Protein AF-A0A0G4KEW7-F1 (afdb_monomer_lite)

Organism: Verticillium longisporum (NCBI:txid100787)

Structure (mmCIF, N/CA/C/O backbone):
data_AF-A0A0G4KEW7-F1
#
_entry.id   AF-A0A0G4KEW7-F1
#
loop_
_atom_site.group_PDB
_atom_site.id
_atom_site.type_symbol
_atom_site.label_atom_id
_atom_site.label_alt_id
_atom_site.label_comp_id
_atom_site.label_asym_id
_atom_site.label_entity_id
_atom_site.label_seq_id
_atom_site.pdbx_PDB_ins_code
_atom_site.Cartn_x
_atom_site.Cartn_y
_atom_site.Cartn_z
_atom_site.occupancy
_atom_site.B_iso_or_equiv
_atom_site.auth_seq_id
_atom_site.auth_comp_id
_atom_site.auth_asym_id
_atom_site.auth_atom_id
_atom_site.pdbx_PDB_model_num
ATOM 1 N N . MET A 1 1 ? -59.432 37.041 51.583 1.00 43.03 1 MET A N 1
ATOM 2 C CA . MET A 1 1 ? -58.237 37.597 50.913 1.00 43.03 1 MET A CA 1
ATOM 3 C C . MET A 1 1 ? -57.028 37.229 51.757 1.00 43.03 1 MET A C 1
ATOM 5 O O . MET A 1 1 ? -56.941 37.692 52.884 1.00 43.03 1 MET A O 1
ATOM 9 N N . ALA A 1 2 ? -56.181 36.309 51.291 1.00 43.84 2 ALA A N 1
ATOM 10 C CA . ALA A 1 2 ? -55.017 35.850 52.049 1.00 43.84 2 ALA A CA 1
ATOM 11 C C . ALA A 1 2 ? -53.832 36.799 51.812 1.00 43.84 2 ALA A C 1
ATOM 13 O O . ALA A 1 2 ? -53.437 37.032 50.670 1.00 43.84 2 ALA A O 1
ATOM 14 N N . ASN A 1 3 ? -53.304 37.361 52.898 1.00 52.72 3 ASN A N 1
ATOM 15 C CA . ASN A 1 3 ? -52.218 38.335 52.914 1.00 52.72 3 ASN A CA 1
ATOM 16 C C . ASN A 1 3 ? -50.890 37.631 52.565 1.00 52.72 3 ASN A C 1
ATOM 18 O O . ASN A 1 3 ? -50.359 36.877 53.380 1.00 52.72 3 ASN A O 1
ATOM 22 N N . ARG A 1 4 ? -50.365 37.824 51.347 1.00 54.19 4 ARG A N 1
ATOM 23 C CA . ARG A 1 4 ? -49.033 37.325 50.961 1.00 54.19 4 ARG A CA 1
ATOM 24 C C . ARG A 1 4 ? -47.969 38.224 51.593 1.00 54.19 4 ARG A C 1
ATOM 26 O O . ARG A 1 4 ? -47.906 39.408 51.275 1.00 54.19 4 ARG A O 1
ATOM 33 N N . GLN A 1 5 ? -47.147 37.667 52.483 1.00 62.16 5 GLN A N 1
ATOM 34 C CA . GLN A 1 5 ? -45.980 38.369 53.021 1.00 62.16 5 GLN A CA 1
ATOM 35 C C . GLN A 1 5 ? -45.007 38.733 51.881 1.00 62.16 5 GLN A C 1
ATOM 37 O O . GLN A 1 5 ? -44.785 37.903 50.996 1.00 62.16 5 GLN A O 1
ATOM 42 N N . PRO A 1 6 ? -44.431 39.948 51.877 1.00 66.88 6 PRO A N 1
ATOM 43 C CA . PRO A 1 6 ? -43.502 40.368 50.837 1.00 66.88 6 PRO A CA 1
ATOM 44 C C . PRO A 1 6 ? -42.191 39.579 50.949 1.00 66.88 6 PRO A C 1
ATOM 46 O O . PRO A 1 6 ? -41.535 39.579 51.992 1.00 66.88 6 PRO A O 1
ATOM 49 N N . TYR A 1 7 ? -41.812 38.893 49.871 1.00 69.62 7 TYR A N 1
ATOM 50 C CA . TYR A 1 7 ? -40.534 38.191 49.774 1.00 69.62 7 TYR A CA 1
ATOM 51 C C . TYR A 1 7 ? -39.378 39.195 49.884 1.00 69.62 7 TYR A C 1
ATOM 53 O O . TYR A 1 7 ? -39.378 40.222 49.206 1.00 69.62 7 TYR A O 1
ATOM 61 N N . LYS A 1 8 ? -38.383 38.910 50.734 1.00 72.75 8 LYS A N 1
ATOM 62 C CA . LYS A 1 8 ? -37.151 39.708 50.801 1.00 72.75 8 LYS A CA 1
ATOM 63 C C . LYS A 1 8 ? -36.379 39.538 49.489 1.00 72.75 8 LYS A C 1
ATOM 65 O O . LYS A 1 8 ? -36.114 38.414 49.081 1.00 72.75 8 LYS A O 1
ATOM 70 N N . THR A 1 9 ? -36.027 40.644 48.839 1.00 72.50 9 THR A N 1
ATOM 71 C CA . THR A 1 9 ? -35.317 40.671 47.544 1.00 72.50 9 THR A CA 1
ATOM 72 C C . THR A 1 9 ? -33.805 40.852 47.683 1.00 72.50 9 THR A C 1
ATOM 74 O O . THR A 1 9 ? -33.097 40.874 46.681 1.00 72.50 9 THR A O 1
ATOM 77 N N . THR A 1 10 ? -33.304 40.989 48.912 1.00 71.12 10 THR A N 1
ATOM 78 C CA . THR A 1 10 ? -31.895 41.273 49.199 1.00 71.12 10 THR A CA 1
ATOM 79 C C . THR A 1 10 ? -31.423 40.356 50.322 1.00 71.12 10 THR A C 1
ATOM 81 O O . THR A 1 10 ? -32.009 40.351 51.407 1.00 71.12 10 THR A O 1
ATOM 84 N N . PHE A 1 11 ? -30.381 39.568 50.055 1.00 78.69 11 PHE A N 1
ATOM 85 C CA . PHE A 1 11 ? -29.816 38.580 50.974 1.00 78.69 11 PHE A CA 1
ATOM 86 C C . PHE A 1 11 ? -28.332 38.885 51.201 1.00 78.69 11 PHE A C 1
ATOM 88 O O . PHE A 1 11 ? -27.611 39.150 50.242 1.00 78.69 11 PHE A O 1
ATOM 95 N N . ASN A 1 12 ? -27.877 38.831 52.455 1.00 80.06 12 ASN A N 1
ATOM 96 C CA . ASN A 1 12 ? -26.448 38.835 52.775 1.00 80.06 12 ASN A CA 1
ATOM 97 C C . ASN A 1 12 ? -25.913 37.403 52.698 1.00 80.06 12 ASN A C 1
ATOM 99 O O . ASN A 1 12 ? -26.616 36.460 53.065 1.00 80.06 12 ASN A O 1
ATOM 103 N N . ALA A 1 13 ? -24.677 37.242 52.226 1.00 75.31 13 ALA A N 1
ATOM 104 C CA . ALA A 1 13 ? -24.025 35.941 52.184 1.00 75.31 13 ALA A CA 1
ATOM 105 C C . ALA A 1 13 ? -23.773 35.436 53.615 1.00 75.31 13 ALA A C 1
ATOM 107 O O . ALA A 1 13 ? -22.980 36.023 54.345 1.00 75.31 13 ALA A O 1
ATOM 108 N N . ASP A 1 14 ? -24.454 34.356 53.998 1.00 78.31 14 ASP A N 1
ATOM 109 C CA . ASP A 1 14 ? -24.285 33.688 55.297 1.00 78.31 14 ASP A CA 1
ATOM 110 C C . ASP A 1 14 ? -22.970 32.891 55.355 1.00 78.31 14 ASP A C 1
ATOM 112 O O . ASP A 1 14 ? -22.277 32.852 56.370 1.00 78.31 14 ASP A O 1
ATOM 116 N N . LYS A 1 15 ? -22.571 32.305 54.219 1.00 75.00 15 LYS A N 1
ATOM 117 C CA . LYS A 1 15 ? -21.355 31.501 54.090 1.00 75.00 15 LYS A CA 1
ATOM 118 C C . LYS A 1 15 ? -20.726 31.684 52.713 1.00 75.00 15 LYS A C 1
ATOM 120 O O . LYS A 1 15 ? -21.410 31.586 51.697 1.00 75.00 15 LYS A O 1
ATOM 125 N N . VAL A 1 16 ? -19.412 31.906 52.680 1.00 78.44 16 VAL A N 1
ATOM 126 C CA . VAL A 1 16 ? -18.617 31.965 51.445 1.00 78.44 16 VAL A CA 1
ATOM 127 C C . VAL A 1 16 ? -17.694 30.754 51.407 1.00 78.44 16 VAL A C 1
ATOM 129 O O . VAL A 1 16 ? -16.854 30.576 52.288 1.00 78.44 16 VAL A O 1
ATOM 132 N N . ILE A 1 17 ? -17.864 29.910 50.393 1.00 80.44 17 ILE A N 1
ATOM 133 C CA . ILE A 1 17 ? -17.005 28.748 50.149 1.00 80.44 17 ILE A CA 1
ATOM 134 C C . ILE A 1 17 ? -15.846 29.209 49.257 1.00 80.44 17 ILE A C 1
ATOM 136 O O . ILE A 1 17 ? -16.061 29.909 48.267 1.00 80.44 17 ILE A O 1
ATOM 140 N N . ARG A 1 18 ? -14.610 28.864 49.631 1.00 80.12 18 ARG A N 1
ATOM 141 C CA . ARG A 1 18 ? -13.410 29.191 48.840 1.00 80.12 18 ARG A CA 1
ATOM 142 C C . ARG A 1 18 ? -13.382 28.376 47.535 1.00 80.12 18 ARG A C 1
ATOM 144 O O . ARG A 1 18 ? -14.051 27.350 47.465 1.00 80.12 18 ARG A O 1
ATOM 151 N N . PRO A 1 19 ? -12.616 28.785 46.508 1.00 82.06 19 PRO A N 1
ATOM 152 C CA . PRO A 1 19 ? -12.431 27.968 45.314 1.00 82.06 19 PRO A CA 1
ATOM 153 C C . PRO A 1 19 ? -11.872 26.593 45.689 1.00 82.06 19 PRO A C 1
ATOM 155 O O . PRO A 1 19 ? -10.816 26.502 46.307 1.00 82.06 19 PRO A O 1
ATOM 158 N N . ILE A 1 20 ? -12.597 25.539 45.324 1.00 84.50 20 ILE A N 1
ATOM 159 C CA . ILE A 1 20 ? -12.201 24.150 45.596 1.00 84.50 20 ILE A CA 1
ATOM 160 C C . ILE A 1 20 ? -11.768 23.409 44.331 1.00 84.50 20 ILE A C 1
ATOM 162 O O . ILE A 1 20 ? -11.257 22.307 44.434 1.00 84.50 20 ILE A O 1
ATOM 166 N N . PHE A 1 21 ? -11.964 23.976 43.139 1.00 86.12 21 PHE A N 1
ATOM 167 C CA . PHE A 1 21 ? -11.650 23.311 41.876 1.00 86.12 21 PHE A CA 1
ATOM 168 C C . PHE A 1 21 ? -11.410 24.334 40.765 1.00 86.12 21 PHE A C 1
ATOM 170 O O . PHE A 1 21 ? -12.218 25.242 40.572 1.00 86.12 21 PHE A O 1
ATOM 177 N N . THR A 1 22 ? -10.321 24.172 40.016 1.00 83.31 22 THR A N 1
ATOM 178 C CA . THR A 1 22 ? -9.995 25.007 38.840 1.00 83.31 22 THR A CA 1
ATOM 179 C C . THR A 1 22 ? -9.943 24.210 37.536 1.00 83.31 22 THR A C 1
ATOM 181 O O . THR A 1 22 ? -9.613 24.774 36.497 1.00 83.31 22 THR A O 1
ATOM 184 N N . GLY A 1 23 ? -10.253 22.909 37.575 1.00 78.62 23 GLY A N 1
ATOM 185 C CA . GLY A 1 23 ? -10.069 21.977 36.459 1.00 78.62 23 GLY A CA 1
ATOM 186 C C . GLY A 1 23 ? -9.046 20.887 36.785 1.00 78.62 23 GLY A C 1
ATOM 187 O O . GLY A 1 23 ? -8.098 21.126 37.528 1.00 78.62 23 GLY A O 1
ATOM 188 N N . GLY A 1 24 ? -9.236 19.687 36.229 1.00 84.00 24 GLY A N 1
ATOM 189 C CA . GLY A 1 24 ? -8.340 18.542 36.425 1.00 84.00 24 GLY A CA 1
ATOM 190 C C . GLY A 1 24 ? -9.011 17.347 37.102 1.00 84.00 24 GLY A C 1
ATOM 191 O O . GLY A 1 24 ? -10.227 17.180 37.035 1.00 84.00 24 GLY A O 1
ATOM 192 N N . SER A 1 25 ? -8.193 16.497 37.721 1.00 85.31 25 SER A N 1
ATOM 193 C CA . SER A 1 25 ? -8.629 15.250 38.357 1.00 85.31 25 SER A CA 1
ATOM 194 C C . SER A 1 25 ? -9.338 15.512 39.688 1.00 85.31 25 SER A C 1
ATOM 196 O O . SER A 1 25 ? -8.954 16.404 40.448 1.00 85.31 25 SER A O 1
ATOM 198 N N . VAL A 1 26 ? -10.357 14.705 39.971 1.00 92.00 26 VAL A N 1
ATOM 199 C CA . VAL A 1 26 ? -11.166 14.754 41.193 1.00 92.00 26 VAL A CA 1
ATOM 200 C C . VAL A 1 26 ? -11.272 13.338 41.747 1.00 92.00 26 VAL A C 1
ATOM 202 O O . VAL A 1 26 ? -11.410 12.390 40.976 1.00 92.00 26 VAL A O 1
ATOM 205 N N . ALA A 1 27 ? -11.210 13.181 43.066 1.00 91.38 27 ALA A N 1
ATOM 206 C CA . ALA A 1 27 ? -11.395 11.891 43.722 1.00 91.38 27 ALA A CA 1
ATOM 207 C C . ALA A 1 27 ? -12.219 12.030 45.003 1.00 91.38 27 ALA A C 1
ATOM 209 O O . ALA A 1 27 ? -12.088 13.013 45.728 1.00 91.38 27 ALA A O 1
ATOM 210 N N . LEU A 1 28 ? -13.051 11.030 45.283 1.00 92.12 28 LEU A N 1
ATOM 211 C CA . LEU A 1 28 ? -13.929 10.970 46.449 1.00 92.12 28 LEU A CA 1
ATOM 212 C C . LEU A 1 28 ? -13.703 9.646 47.189 1.00 92.12 28 LEU A C 1
ATOM 214 O O . LEU A 1 28 ? -13.424 8.623 46.562 1.00 92.12 28 LEU A O 1
ATOM 218 N N . ASP A 1 29 ? -13.813 9.665 48.512 1.00 89.31 29 ASP A N 1
ATOM 219 C CA . ASP A 1 29 ? -13.786 8.467 49.349 1.00 89.31 29 ASP A CA 1
ATOM 220 C C . ASP A 1 29 ? -15.125 7.709 49.326 1.00 89.31 29 ASP A C 1
ATOM 222 O O . ASP A 1 29 ? -16.185 8.272 49.055 1.00 89.31 29 ASP A O 1
ATOM 226 N N . ASN A 1 30 ? -15.117 6.422 49.692 1.00 86.50 30 ASN A N 1
ATOM 227 C CA . ASN A 1 30 ? -16.365 5.648 49.782 1.00 86.50 30 ASN A CA 1
ATOM 228 C C . ASN A 1 30 ? -17.304 6.157 50.888 1.00 86.50 30 ASN A C 1
ATOM 230 O O . ASN A 1 30 ? -18.506 5.905 50.834 1.00 86.50 30 ASN A O 1
ATOM 234 N N . GLY A 1 31 ? -16.757 6.832 51.902 1.00 82.25 31 GLY A N 1
ATOM 235 C CA . GLY A 1 31 ? -17.523 7.452 52.981 1.00 82.25 31 GLY A CA 1
ATOM 236 C C . GLY A 1 31 ? -18.151 8.796 52.607 1.00 82.25 31 GLY A C 1
ATOM 237 O O . GLY A 1 31 ? -18.894 9.338 53.421 1.00 82.25 31 GLY A O 1
ATOM 238 N N . ALA A 1 32 ? -17.862 9.325 51.410 1.00 84.00 32 ALA A N 1
ATOM 239 C CA . ALA A 1 32 ? -18.264 10.652 50.946 1.00 84.00 32 ALA A CA 1
ATOM 240 C C . ALA A 1 32 ? -17.952 11.783 51.949 1.00 84.00 32 ALA A C 1
ATOM 242 O O . ALA A 1 32 ? -18.703 12.751 52.057 1.00 84.00 32 ALA A O 1
ATOM 243 N N . ARG A 1 33 ? -16.852 11.661 52.698 1.00 85.50 33 ARG A N 1
ATOM 244 C CA . ARG A 1 33 ? -16.389 12.631 53.698 1.00 85.50 33 ARG A CA 1
ATOM 245 C C . ARG A 1 33 ? -15.221 13.475 53.196 1.00 85.50 33 ARG A C 1
ATOM 247 O O . ARG A 1 33 ? -15.013 14.577 53.695 1.00 85.50 33 ARG A O 1
ATOM 254 N N . VAL A 1 34 ? -14.453 12.981 52.226 1.00 90.31 34 VAL A N 1
ATOM 255 C CA . VAL A 1 34 ? -13.234 13.632 51.735 1.00 90.31 34 VAL A CA 1
ATOM 256 C C . VAL A 1 34 ? -13.256 13.691 50.215 1.00 90.31 34 VAL A C 1
ATOM 258 O O . VAL A 1 34 ? -13.050 12.693 49.527 1.00 90.31 34 VAL A O 1
ATOM 261 N N . LEU A 1 35 ? -13.452 14.897 49.693 1.00 91.44 35 LEU A N 1
ATOM 262 C CA . LEU A 1 35 ? -13.294 15.223 48.284 1.00 91.44 35 LEU A CA 1
ATOM 263 C C . LEU A 1 35 ? -11.897 15.811 48.060 1.00 91.44 35 LEU A C 1
ATOM 265 O O . LEU A 1 35 ? -11.564 16.850 48.628 1.00 91.44 35 LEU A O 1
ATOM 269 N N . ALA A 1 36 ? -11.098 15.162 47.220 1.00 92.94 36 ALA A N 1
ATOM 270 C CA . ALA A 1 36 ? -9.798 15.644 46.779 1.00 92.94 36 ALA A CA 1
ATOM 271 C C . ALA A 1 36 ? -9.901 16.252 45.377 1.00 92.94 36 ALA A C 1
ATOM 273 O O . ALA A 1 36 ? -10.378 15.606 44.440 1.00 92.94 36 ALA A O 1
ATOM 274 N N . THR A 1 37 ? -9.428 17.482 45.220 1.00 92.75 37 THR A N 1
ATOM 275 C CA . THR A 1 37 ? -9.516 18.251 43.973 1.00 92.75 37 THR A CA 1
ATOM 276 C C . THR A 1 37 ? -8.205 18.962 43.664 1.00 92.75 37 THR A C 1
ATOM 278 O O . THR A 1 37 ? -7.454 19.339 44.563 1.00 92.75 37 THR A O 1
ATOM 281 N N . ALA A 1 38 ? -7.935 19.163 42.373 1.00 91.19 38 ALA A N 1
ATOM 282 C CA . ALA A 1 38 ? -6.828 19.995 41.917 1.00 91.19 38 ALA A CA 1
ATOM 283 C C . ALA A 1 38 ? -7.242 21.477 41.879 1.00 91.19 38 ALA A C 1
ATOM 285 O O . ALA A 1 38 ? -8.265 21.841 41.282 1.00 91.19 38 ALA A O 1
ATOM 286 N N . LEU A 1 39 ? -6.419 22.326 42.492 1.00 90.19 39 LEU A N 1
ATOM 287 C CA . LEU A 1 39 ? -6.511 23.781 42.456 1.00 90.19 39 LEU A CA 1
ATOM 288 C C . LEU A 1 39 ? -5.192 24.345 41.904 1.00 90.19 39 LEU A C 1
ATOM 290 O O . LEU A 1 39 ? -4.290 24.727 42.644 1.00 90.19 39 LEU A O 1
ATOM 294 N N . GLY A 1 40 ? -5.071 24.357 40.577 1.00 87.06 40 GLY A N 1
ATOM 295 C CA . GLY A 1 40 ? -3.842 24.711 39.871 1.00 87.06 40 GLY A CA 1
ATOM 296 C C . GLY A 1 40 ? -2.733 23.687 40.118 1.00 87.06 40 GLY A C 1
ATOM 297 O O . GLY A 1 40 ? -2.762 22.584 39.572 1.00 87.06 40 GLY A O 1
ATOM 298 N N . GLU A 1 41 ? -1.749 24.077 40.921 1.00 90.12 41 GLU A N 1
ATOM 299 C CA . GLU A 1 41 ? -0.599 23.247 41.306 1.00 90.12 41 GLU A CA 1
ATOM 300 C C . GLU A 1 41 ? -0.825 22.539 42.651 1.00 90.12 41 GLU A C 1
ATOM 302 O O . GLU A 1 41 ? -0.162 21.546 42.946 1.00 90.12 41 GLU A O 1
ATOM 307 N N . ASP A 1 42 ? -1.801 23.002 43.436 1.00 91.31 42 ASP A N 1
ATOM 308 C CA . ASP A 1 42 ? -2.092 22.488 44.770 1.00 91.31 42 ASP A CA 1
ATOM 309 C C . ASP A 1 42 ? -3.219 21.453 44.746 1.00 91.31 42 ASP A C 1
ATOM 311 O O . ASP A 1 42 ? -4.121 21.488 43.901 1.00 91.31 42 ASP A O 1
ATOM 315 N N . ALA A 1 43 ? -3.209 20.546 45.723 1.00 92.12 43 ALA A N 1
ATOM 316 C CA . ALA A 1 43 ? -4.329 19.647 45.983 1.00 92.12 43 ALA A CA 1
ATOM 317 C C . ALA A 1 43 ? -5.086 20.092 47.237 1.00 92.12 43 ALA A C 1
ATOM 319 O O . ALA A 1 43 ? -4.499 20.265 48.307 1.00 92.12 43 ALA A O 1
ATOM 320 N N . VAL A 1 44 ? -6.403 20.238 47.114 1.00 93.06 44 VAL A N 1
ATOM 321 C CA . VAL A 1 44 ? -7.290 20.655 48.203 1.00 93.06 44 VAL A CA 1
ATOM 322 C C . VAL A 1 44 ? -8.171 19.482 48.619 1.00 93.06 44 VAL A C 1
ATOM 324 O O . VAL A 1 44 ? -8.736 18.785 47.779 1.00 93.06 44 VAL A O 1
ATOM 327 N N . LEU A 1 45 ? -8.290 19.266 49.929 1.00 92.31 45 LEU A N 1
ATOM 328 C CA . LEU A 1 45 ? -9.222 18.318 50.532 1.00 92.31 45 LEU A CA 1
ATOM 329 C C . LEU A 1 45 ? -10.390 19.093 51.140 1.00 92.31 45 LEU A C 1
ATOM 331 O O . LEU A 1 45 ? -10.191 19.957 51.995 1.00 92.31 45 LEU A O 1
ATOM 335 N N . THR A 1 46 ? -11.608 18.778 50.717 1.00 91.44 46 THR A N 1
ATOM 336 C CA . THR A 1 46 ? -12.840 19.443 51.159 1.00 91.44 46 THR A CA 1
ATOM 337 C C . THR A 1 46 ? -13.854 18.403 51.612 1.00 91.44 46 THR A C 1
ATOM 339 O O . THR A 1 46 ? -13.963 17.340 51.010 1.00 91.44 46 THR A O 1
ATOM 342 N N . ASP A 1 47 ? -14.624 18.710 52.647 1.00 89.00 47 ASP A N 1
ATOM 343 C CA . ASP A 1 47 ? -15.789 17.911 53.013 1.00 89.00 47 ASP A CA 1
ATOM 344 C C . ASP A 1 47 ? -16.971 18.290 52.100 1.00 89.00 47 ASP A C 1
ATOM 346 O O . ASP A 1 47 ? -17.406 19.450 52.103 1.00 89.00 47 ASP A O 1
ATOM 350 N N . PRO A 1 48 ? -17.495 17.353 51.287 1.00 85.19 48 PRO A N 1
ATOM 351 C CA . PRO A 1 48 ? -18.547 17.651 50.320 1.00 85.19 48 PRO A CA 1
ATOM 352 C C . PRO A 1 48 ? -19.899 17.966 50.977 1.00 85.19 48 PRO A C 1
ATOM 354 O O . PRO A 1 48 ? -20.729 18.624 50.356 1.00 85.19 48 PRO A O 1
ATOM 357 N N . SER A 1 49 ? -20.136 17.536 52.222 1.00 85.56 49 SER A N 1
ATOM 358 C CA . SER A 1 49 ? -21.422 17.729 52.904 1.00 85.56 49 SER A CA 1
ATOM 359 C C . SER A 1 49 ? -21.639 19.174 53.359 1.00 85.56 49 SER A C 1
ATOM 361 O O . SER A 1 49 ? -22.755 19.691 53.339 1.00 85.56 49 SER A O 1
ATOM 363 N N . ASN A 1 50 ? -20.558 19.845 53.757 1.00 83.06 50 ASN A N 1
ATOM 364 C CA . ASN A 1 50 ? -20.599 21.172 54.364 1.00 83.06 50 ASN A CA 1
ATOM 365 C C . ASN A 1 50 ? -19.719 22.198 53.624 1.00 83.06 50 ASN A C 1
ATOM 367 O O . ASN A 1 50 ? -19.774 23.387 53.955 1.00 83.06 50 ASN A O 1
ATOM 371 N N . GLY A 1 51 ? -18.918 21.777 52.640 1.00 80.38 51 GLY A N 1
ATOM 372 C CA . GLY A 1 51 ? -17.984 22.628 51.901 1.00 80.38 51 GLY A CA 1
ATOM 373 C C . GLY A 1 51 ? -16.834 23.167 52.759 1.00 80.38 51 GLY A C 1
ATOM 374 O O . GLY A 1 51 ? -16.268 24.215 52.440 1.00 80.38 51 GLY A O 1
ATOM 375 N N . ARG A 1 52 ? -16.530 22.527 53.894 1.00 85.06 52 ARG A N 1
ATOM 376 C CA . ARG A 1 52 ? -15.441 22.917 54.796 1.00 85.06 52 ARG A CA 1
ATOM 377 C C . ARG A 1 52 ? -14.115 22.434 54.221 1.00 85.06 52 ARG A C 1
ATOM 379 O O . ARG A 1 52 ? -13.975 21.290 53.801 1.00 85.06 52 ARG A O 1
ATOM 386 N N . HIS A 1 53 ? -13.129 23.317 54.246 1.00 86.88 53 HIS A N 1
ATOM 387 C CA . HIS A 1 53 ? -11.766 23.010 53.839 1.00 86.88 53 HIS A CA 1
ATOM 388 C C . HIS A 1 53 ? -11.065 22.166 54.916 1.00 86.88 53 HIS A C 1
ATOM 390 O O . HIS A 1 53 ? -10.915 22.629 56.049 1.00 86.88 53 HIS A O 1
ATOM 396 N N . LEU A 1 54 ? -10.652 20.946 54.566 1.00 89.06 54 LEU A N 1
ATOM 397 C CA . LEU A 1 54 ? -10.032 19.976 55.476 1.00 89.06 54 LEU A CA 1
ATOM 398 C C . LEU A 1 54 ? -8.506 20.104 55.494 1.00 89.06 54 LEU A C 1
ATOM 400 O O . LEU A 1 54 ? -7.914 20.111 56.571 1.00 89.06 54 LEU A O 1
ATOM 404 N N . ALA A 1 55 ? -7.878 20.210 54.318 1.00 89.06 55 ALA A N 1
ATOM 405 C CA . ALA A 1 55 ? -6.430 20.361 54.165 1.00 89.06 55 ALA A CA 1
ATOM 406 C C . ALA A 1 55 ? -6.062 20.930 52.786 1.00 89.06 55 ALA A C 1
ATOM 408 O O . ALA A 1 55 ? -6.802 20.743 51.823 1.00 89.06 55 ALA A O 1
ATOM 409 N N . GLN A 1 56 ? -4.890 21.557 52.687 1.00 90.88 56 GLN A N 1
ATOM 410 C CA . GLN A 1 56 ? -4.268 21.965 51.425 1.00 90.88 56 GLN A CA 1
ATOM 411 C C . GLN A 1 56 ? -2.859 21.382 51.370 1.00 90.88 56 GLN A C 1
ATOM 413 O O . GLN A 1 56 ? -2.134 21.405 52.366 1.00 90.88 56 GLN A O 1
ATOM 418 N N . ILE A 1 57 ? -2.496 20.827 50.221 1.00 92.38 57 ILE A N 1
ATOM 419 C CA . ILE A 1 57 ? -1.181 20.257 49.953 1.00 92.38 57 ILE A CA 1
ATOM 420 C C . ILE A 1 57 ? -0.555 21.086 48.844 1.00 92.38 57 ILE A C 1
ATOM 422 O O . ILE A 1 57 ? -1.047 21.072 47.715 1.00 92.38 57 ILE A O 1
ATOM 426 N N . GLU A 1 58 ? 0.527 21.780 49.184 1.00 89.56 58 GLU A N 1
ATOM 427 C CA . GLU A 1 58 ? 1.287 22.579 48.227 1.00 89.56 58 GLU A CA 1
ATOM 428 C C . GLU A 1 58 ? 1.986 21.682 47.193 1.00 89.56 58 GLU A C 1
ATOM 430 O O . GLU A 1 58 ? 2.611 20.661 47.530 1.00 89.56 58 GLU A O 1
ATOM 435 N N . GLY A 1 59 ? 1.838 22.062 45.923 1.00 82.25 59 GLY A N 1
ATOM 436 C CA . GLY A 1 59 ? 2.426 21.389 44.768 1.00 82.25 59 GLY A CA 1
ATOM 437 C C . GLY A 1 59 ? 3.952 21.472 44.698 1.00 82.25 59 GLY A C 1
ATOM 438 O O . GLY A 1 59 ? 4.628 22.028 45.558 1.00 82.25 59 GLY A O 1
ATOM 439 N N . ASP A 1 60 ? 4.539 20.886 43.652 1.00 84.38 60 ASP A N 1
ATOM 440 C CA . ASP A 1 60 ? 5.976 20.993 43.357 1.00 84.38 60 ASP A CA 1
ATOM 441 C C . ASP A 1 60 ? 6.331 22.102 42.350 1.00 84.38 60 ASP A C 1
ATOM 443 O O . ASP A 1 60 ? 7.423 22.070 41.784 1.00 84.38 60 ASP A O 1
ATOM 447 N N . GLY A 1 61 ? 5.443 23.083 42.151 1.00 84.12 61 GLY A N 1
ATOM 448 C CA . GLY A 1 61 ? 5.618 24.184 41.191 1.00 84.12 61 GLY A CA 1
ATOM 449 C C . GLY A 1 61 ? 5.221 23.837 39.750 1.00 84.12 61 GLY A C 1
ATOM 450 O O . GLY A 1 61 ? 5.479 24.607 38.831 1.00 84.12 61 GLY A O 1
ATOM 451 N N . GLU A 1 62 ? 4.652 22.651 39.537 1.00 89.25 62 GLU A N 1
ATOM 452 C CA . GLU A 1 62 ? 4.166 22.161 38.250 1.00 89.25 62 GLU A CA 1
ATOM 453 C C . GLU A 1 62 ? 2.716 21.694 38.396 1.00 89.25 62 GLU A C 1
ATOM 455 O O . GLU A 1 62 ? 2.277 21.270 39.468 1.00 89.25 62 GLU A O 1
ATOM 460 N N . GLN A 1 63 ? 1.956 21.743 37.301 1.00 89.38 63 GLN A N 1
ATOM 461 C CA . GLN A 1 63 ? 0.543 21.367 37.335 1.00 89.38 63 GLN A CA 1
ATOM 462 C C . GLN A 1 63 ? 0.354 19.886 37.688 1.00 89.38 63 GLN A C 1
ATOM 464 O O . GLN A 1 63 ? 1.055 19.002 37.177 1.00 89.38 63 GLN A O 1
ATOM 469 N N . ILE A 1 64 ? -0.665 19.606 38.502 1.00 92.44 64 ILE A N 1
ATOM 470 C CA . ILE A 1 64 ? -1.078 18.239 38.821 1.00 92.44 64 ILE A CA 1
ATOM 471 C C . ILE A 1 64 ? -1.653 17.599 37.555 1.00 92.44 64 ILE A C 1
ATOM 473 O O . ILE A 1 64 ? -2.652 18.061 37.004 1.00 92.44 64 ILE A O 1
ATOM 477 N N . SER A 1 65 ? -1.032 16.516 37.085 1.00 90.50 65 SER A N 1
ATOM 478 C CA . SER A 1 65 ? -1.509 15.787 35.910 1.00 90.50 65 SER A CA 1
ATOM 479 C C . SER A 1 65 ? -2.716 14.913 36.242 1.00 90.50 65 SER A C 1
ATOM 481 O O . SER A 1 65 ? -3.662 14.837 35.464 1.00 90.50 65 SER A O 1
ATOM 483 N N . THR A 1 66 ? -2.694 14.254 37.400 1.00 91.94 66 THR A N 1
ATOM 484 C CA . THR A 1 66 ? -3.793 13.436 37.921 1.00 91.94 66 THR A CA 1
ATOM 485 C C . THR A 1 66 ? -3.591 13.192 39.418 1.00 91.94 66 THR A C 1
ATOM 487 O O . THR A 1 66 ? -2.461 13.178 39.910 1.00 91.94 66 THR A O 1
ATOM 490 N N . LEU A 1 67 ? -4.684 13.006 40.152 1.00 94.12 67 LEU A N 1
ATOM 491 C CA . LEU A 1 67 ? -4.680 12.682 41.576 1.00 94.12 67 LEU A CA 1
ATOM 492 C C . LEU A 1 67 ? -5.770 11.656 41.868 1.00 94.12 67 LEU A C 1
ATOM 494 O O . LEU A 1 67 ? -6.811 11.657 41.212 1.00 94.12 67 LEU A O 1
ATOM 498 N N . THR A 1 68 ? -5.544 10.808 42.867 1.00 93.88 68 THR A N 1
ATOM 499 C CA . THR A 1 68 ? -6.542 9.848 43.344 1.00 93.88 68 THR A CA 1
ATOM 500 C C . THR A 1 68 ? -6.475 9.696 44.855 1.00 93.88 68 THR A C 1
ATOM 502 O O . THR A 1 68 ? -5.403 9.765 45.461 1.00 93.88 68 THR A O 1
ATOM 505 N N . LEU A 1 69 ? -7.631 9.440 45.456 1.00 93.69 69 LEU A N 1
ATOM 506 C CA . LEU A 1 69 ? -7.775 9.097 46.862 1.00 93.69 69 LEU A CA 1
ATOM 507 C C . LEU A 1 69 ? -7.967 7.581 46.995 1.00 93.69 69 LEU A C 1
ATOM 509 O O . LEU A 1 69 ? -8.543 6.937 46.118 1.00 93.69 69 LEU A O 1
ATOM 513 N N . THR A 1 70 ? -7.462 7.002 48.079 1.00 92.12 70 THR A N 1
ATOM 514 C CA . THR A 1 70 ? -7.790 5.615 48.442 1.00 92.12 70 THR A CA 1
ATOM 515 C C . THR A 1 70 ? -9.248 5.510 48.906 1.00 92.12 70 THR A C 1
ATOM 517 O O . THR A 1 70 ? -9.718 6.409 49.604 1.00 92.12 70 THR A O 1
ATOM 520 N N . PRO A 1 71 ? -9.975 4.421 48.588 1.00 88.81 71 PRO A N 1
ATOM 521 C CA . PRO A 1 71 ? -11.371 4.254 49.005 1.00 88.81 71 PRO A CA 1
ATOM 522 C C . PRO A 1 71 ? -11.624 4.409 50.514 1.00 88.81 71 PRO A C 1
ATOM 524 O O . PRO A 1 71 ? -12.704 4.844 50.909 1.00 88.81 71 PRO A O 1
ATOM 527 N N . ASN A 1 72 ? -10.638 4.073 51.355 1.00 87.94 72 ASN A N 1
ATOM 528 C CA . ASN A 1 72 ? -10.682 4.229 52.814 1.00 87.94 72 ASN A CA 1
ATOM 529 C C . ASN A 1 72 ? -10.191 5.603 53.330 1.00 87.94 72 ASN A C 1
ATOM 531 O O . ASN A 1 72 ? -10.012 5.755 54.536 1.00 87.94 72 ASN A O 1
ATOM 535 N N . ALA A 1 73 ? -9.917 6.564 52.442 1.00 88.00 73 ALA A N 1
ATOM 536 C CA . ALA A 1 73 ? -9.360 7.886 52.746 1.00 88.00 73 ALA A CA 1
ATOM 537 C C . ALA A 1 73 ? -8.035 7.876 53.543 1.00 88.00 73 ALA A C 1
ATOM 539 O O . ALA A 1 73 ? -7.691 8.866 54.182 1.00 88.00 73 ALA A O 1
ATOM 540 N N . SER A 1 74 ? -7.267 6.781 53.507 1.00 90.69 74 SER A N 1
ATOM 541 C CA . SER A 1 74 ? -6.007 6.660 54.263 1.00 90.69 74 SER A CA 1
ATOM 542 C C . SER A 1 74 ? -4.811 7.310 53.567 1.00 90.69 74 SER A C 1
ATOM 544 O O . SER A 1 74 ? -3.896 7.803 54.221 1.00 90.69 74 SER A O 1
ATOM 546 N N . HIS A 1 75 ? -4.808 7.305 52.237 1.00 92.94 75 HIS A N 1
ATOM 547 C CA . HIS A 1 75 ? -3.745 7.857 51.406 1.00 92.94 75 HIS A CA 1
ATOM 548 C C . HIS A 1 75 ? -4.307 8.667 50.238 1.00 92.94 75 HIS A C 1
ATOM 550 O O . HIS A 1 75 ? -5.303 8.274 49.621 1.00 92.94 75 HIS A O 1
ATOM 556 N N . LEU A 1 76 ? -3.608 9.750 49.904 1.00 93.69 76 LEU A N 1
ATOM 557 C CA . LEU A 1 76 ? -3.788 10.556 48.703 1.00 93.69 76 LEU A CA 1
ATOM 558 C C . LEU A 1 76 ? -2.547 10.425 47.820 1.00 93.69 76 LEU A C 1
ATOM 560 O O . LEU A 1 76 ? -1.422 10.598 48.290 1.00 93.69 76 LEU A O 1
ATOM 564 N N . ILE A 1 77 ? -2.749 10.147 46.537 1.00 94.44 77 ILE A N 1
ATOM 565 C CA . ILE A 1 77 ? -1.675 10.047 45.553 1.00 94.44 77 ILE A CA 1
ATOM 566 C C . ILE A 1 77 ? -1.819 11.183 44.549 1.00 94.44 77 ILE A C 1
ATOM 568 O O . ILE A 1 77 ? -2.881 11.361 43.954 1.00 94.44 77 ILE A O 1
ATOM 572 N N . ILE A 1 78 ? -0.735 11.927 44.348 1.00 94.12 78 ILE A N 1
ATOM 573 C CA . ILE A 1 78 ? -0.661 13.069 43.436 1.00 94.12 78 ILE A CA 1
ATOM 574 C C . ILE A 1 78 ? 0.443 12.799 42.418 1.00 94.12 78 ILE A C 1
ATOM 576 O O . ILE A 1 78 ? 1.577 12.496 42.795 1.00 94.12 78 ILE A O 1
ATOM 580 N N . CYS A 1 79 ? 0.121 12.938 41.136 1.00 93.50 79 CYS A N 1
ATOM 581 C CA . CYS A 1 79 ? 1.081 12.907 40.040 1.00 93.50 79 CYS A CA 1
ATOM 582 C C . CYS A 1 79 ? 1.168 14.288 39.392 1.00 93.50 79 CYS A C 1
ATOM 584 O O . CYS A 1 79 ? 0.149 14.882 39.046 1.00 93.50 79 CYS A O 1
ATOM 586 N N . SER A 1 80 ? 2.391 14.776 39.208 1.00 92.06 80 SER A N 1
ATOM 587 C CA . SER A 1 80 ? 2.677 16.082 38.611 1.00 92.06 80 SER A CA 1
ATOM 588 C C . SER A 1 80 ? 3.244 15.938 37.196 1.00 92.06 80 SER A C 1
ATOM 590 O O . SER A 1 80 ? 3.804 14.902 36.811 1.00 92.06 80 SER A O 1
ATOM 592 N N . ARG A 1 81 ? 3.142 17.010 36.404 1.00 89.94 81 ARG A N 1
ATOM 593 C CA . ARG A 1 81 ? 3.819 17.139 35.104 1.00 89.94 81 ARG A CA 1
ATOM 594 C C . ARG A 1 81 ? 5.347 17.073 35.218 1.00 89.94 81 ARG A C 1
ATOM 596 O O . ARG A 1 81 ? 5.990 16.707 34.235 1.00 89.94 81 ARG A O 1
ATOM 603 N N . SER A 1 82 ? 5.906 17.280 36.414 1.00 90.50 82 SER A N 1
ATOM 604 C CA . SER A 1 82 ? 7.327 17.079 36.753 1.00 90.50 82 SER A CA 1
ATOM 605 C C . SER A 1 82 ? 7.798 15.609 36.720 1.00 90.50 82 SER A C 1
ATOM 607 O O . SER A 1 82 ? 8.958 15.312 37.020 1.00 90.50 82 SER A O 1
ATOM 609 N N . LEU A 1 83 ? 6.912 14.670 36.352 1.00 91.69 83 LEU A N 1
ATOM 610 C CA . LEU A 1 83 ? 7.120 13.213 36.377 1.00 91.69 83 LEU A CA 1
ATOM 611 C C . LEU A 1 83 ? 7.245 12.632 37.794 1.00 91.69 83 LEU A C 1
ATOM 613 O O . LEU A 1 83 ? 7.652 11.477 37.957 1.00 91.69 83 LEU A O 1
ATOM 617 N N . SER A 1 84 ? 6.913 13.421 38.817 1.00 92.06 84 SER A N 1
ATOM 618 C CA . SER A 1 84 ? 6.903 12.993 40.210 1.00 92.06 84 SER A CA 1
ATOM 619 C C . SER A 1 84 ? 5.536 12.415 40.595 1.00 92.06 84 SER A C 1
ATOM 621 O O . SER A 1 84 ? 4.485 12.886 40.160 1.00 92.06 84 SER A O 1
ATOM 623 N N . MET A 1 85 ? 5.561 11.363 41.410 1.00 93.19 85 MET A N 1
ATOM 624 C CA . MET A 1 85 ? 4.405 10.805 42.102 1.00 93.19 85 MET A CA 1
ATOM 625 C C . MET A 1 85 ? 4.661 10.900 43.600 1.00 93.19 85 MET A C 1
ATOM 627 O O . MET A 1 85 ? 5.608 10.296 44.111 1.00 93.19 85 MET A O 1
ATOM 631 N N . LYS A 1 86 ? 3.812 11.643 44.304 1.00 93.12 86 LYS A N 1
ATOM 632 C CA . LYS A 1 86 ? 3.865 11.809 45.755 1.00 93.12 86 LYS A CA 1
ATOM 633 C C . LYS A 1 86 ? 2.698 11.075 46.405 1.00 93.12 86 LYS A C 1
ATOM 635 O O . LYS A 1 86 ? 1.561 11.192 45.955 1.00 93.12 86 LYS A O 1
ATOM 640 N N . ILE A 1 87 ? 2.988 10.327 47.465 1.00 93.50 87 ILE A N 1
ATOM 641 C CA . ILE A 1 87 ? 1.994 9.597 48.259 1.00 93.50 87 ILE A CA 1
ATOM 642 C C . ILE A 1 87 ? 1.947 10.227 49.648 1.00 93.50 87 ILE A C 1
ATOM 644 O O . ILE A 1 87 ? 2.955 10.236 50.360 1.00 93.50 87 ILE A O 1
ATOM 648 N N . TYR A 1 88 ? 0.780 10.733 50.028 1.00 93.31 88 TYR A N 1
ATOM 649 C CA . TYR A 1 88 ? 0.508 11.341 51.324 1.00 93.31 88 TYR A CA 1
ATOM 650 C C . TYR A 1 88 ? -0.370 10.413 52.156 1.00 93.31 88 TYR A C 1
ATOM 652 O O . TYR A 1 88 ? -1.418 9.989 51.682 1.00 93.31 88 TYR A O 1
ATOM 660 N N . ALA A 1 89 ? 0.023 10.121 53.393 1.00 92.12 89 ALA A N 1
ATOM 661 C CA . ALA A 1 89 ? -0.850 9.483 54.369 1.00 92.12 89 ALA A CA 1
ATOM 662 C C . ALA A 1 89 ? -1.706 10.557 55.038 1.00 92.12 89 ALA A C 1
ATOM 664 O O . ALA A 1 89 ? -1.189 11.561 55.538 1.00 92.12 89 ALA A O 1
ATOM 665 N N . LEU A 1 90 ? -3.013 10.339 55.033 1.00 90.88 90 LEU A N 1
ATOM 666 C CA . LEU A 1 90 ? -4.007 11.221 55.614 1.00 90.88 90 LEU A CA 1
ATOM 667 C C . LEU A 1 90 ? -4.370 10.698 57.002 1.00 90.88 90 LEU A C 1
ATOM 669 O O . LEU A 1 90 ? -4.884 9.589 57.147 1.00 90.88 90 LEU A O 1
ATOM 673 N N . LYS A 1 91 ? -4.100 11.497 58.035 1.00 87.06 91 LYS A N 1
ATOM 674 C CA . LYS A 1 91 ? -4.542 11.205 59.402 1.00 87.06 91 LYS A CA 1
ATOM 675 C C . LYS A 1 91 ? -5.621 12.200 59.800 1.00 87.06 91 LYS A C 1
ATOM 677 O O . LYS A 1 91 ? -5.377 13.408 59.790 1.00 87.06 91 LYS A O 1
ATOM 682 N N . SER A 1 92 ? -6.800 11.684 60.139 1.00 82.19 92 SER A N 1
ATOM 683 C CA . SER A 1 92 ? -7.880 12.484 60.718 1.00 82.19 92 SER A CA 1
ATOM 684 C C . SER A 1 92 ? -7.521 12.828 62.161 1.00 82.19 92 SER A C 1
ATOM 686 O O . SER A 1 92 ? -7.241 11.928 62.951 1.00 82.19 92 SER A O 1
ATOM 688 N N . ALA A 1 93 ? -7.520 14.114 62.495 1.00 78.25 93 ALA A N 1
ATOM 689 C CA . ALA A 1 93 ? -7.442 14.589 63.871 1.00 78.25 93 ALA A CA 1
ATOM 690 C C . ALA A 1 93 ? -8.832 14.555 64.537 1.00 78.25 93 ALA A C 1
ATOM 692 O O . ALA A 1 93 ? -9.845 14.367 63.859 1.00 78.25 93 ALA A O 1
ATOM 693 N N . GLU A 1 94 ? -8.876 14.756 65.858 1.00 70.00 94 GLU A N 1
ATOM 694 C CA . GLU A 1 94 ? -10.125 14.818 66.640 1.00 70.00 94 GLU A CA 1
ATOM 695 C C . GLU A 1 94 ? -11.012 16.020 66.245 1.00 70.00 94 GLU A C 1
ATOM 697 O O . GLU A 1 94 ? -12.231 15.936 66.344 1.00 70.00 94 GLU A O 1
ATOM 702 N N . ASP A 1 95 ? -10.423 17.088 65.689 1.00 71.25 95 ASP A N 1
ATOM 703 C CA . ASP A 1 95 ? -11.115 18.325 65.276 1.00 71.25 95 ASP A CA 1
ATOM 704 C C . ASP A 1 95 ? -11.660 18.312 63.825 1.00 71.25 95 ASP A C 1
ATOM 706 O O . ASP A 1 95 ? -11.820 19.371 63.203 1.00 71.25 95 ASP A O 1
ATOM 710 N N . ASP A 1 96 ? -11.891 17.131 63.237 1.00 71.50 96 ASP A N 1
ATOM 711 C CA . ASP A 1 96 ? -12.278 16.932 61.822 1.00 71.50 96 ASP A CA 1
ATOM 712 C C . ASP A 1 96 ? -11.277 17.486 60.784 1.00 71.50 96 ASP A C 1
ATOM 714 O O . ASP A 1 96 ? -11.557 17.503 59.587 1.00 71.50 96 ASP A O 1
ATOM 718 N N . SER A 1 97 ? -10.091 17.931 61.203 1.00 79.38 97 SER A N 1
ATOM 719 C CA . SER A 1 97 ? -9.026 18.350 60.287 1.00 79.38 97 SER A CA 1
ATOM 720 C C . SER A 1 97 ? -8.206 17.149 59.816 1.00 79.38 97 SER A C 1
ATOM 722 O O . SER A 1 97 ? -7.982 16.190 60.560 1.00 79.38 97 SER A O 1
ATOM 724 N N . ILE A 1 98 ? -7.751 17.188 58.563 1.00 86.94 98 ILE A N 1
ATOM 725 C CA . ILE A 1 98 ? -6.896 16.142 57.997 1.00 86.94 98 ILE A CA 1
ATOM 726 C C . ILE A 1 98 ? -5.473 16.672 57.944 1.00 86.94 98 ILE A C 1
ATOM 728 O O . ILE A 1 98 ? -5.215 17.731 57.380 1.00 86.94 98 ILE A O 1
ATOM 732 N N . THR A 1 99 ? -4.533 15.913 58.498 1.00 88.19 99 THR A N 1
ATOM 733 C CA . THR A 1 99 ? -3.105 16.225 58.400 1.00 88.19 99 THR A CA 1
ATOM 734 C C . THR A 1 99 ? -2.465 15.333 57.330 1.00 88.19 99 THR A C 1
ATOM 736 O O . THR A 1 99 ? -2.313 14.125 57.543 1.00 88.19 99 THR A O 1
ATOM 739 N N . PRO A 1 100 ? -2.134 15.877 56.142 1.00 90.25 100 PRO A N 1
ATOM 740 C CA . PRO A 1 100 ? -1.446 15.125 55.104 1.00 90.25 100 PRO A CA 1
ATOM 741 C C . PRO A 1 100 ? 0.048 15.030 55.431 1.00 90.25 100 PRO A C 1
ATOM 743 O O . PRO A 1 100 ? 0.732 16.034 55.607 1.00 90.25 100 PRO A O 1
ATOM 746 N N . THR A 1 101 ? 0.576 13.810 55.489 1.00 91.25 101 THR A N 1
ATOM 747 C CA . THR A 1 101 ? 2.001 13.543 55.740 1.00 91.25 101 THR A CA 1
ATOM 748 C C . THR A 1 101 ? 2.625 12.885 54.515 1.00 91.25 101 THR A C 1
ATOM 750 O O . THR A 1 101 ? 2.146 11.849 54.062 1.00 91.25 101 THR A O 1
ATOM 753 N N . LEU A 1 102 ? 3.674 13.481 53.937 1.00 91.25 102 LEU A N 1
ATOM 754 C CA . LEU A 1 102 ? 4.346 12.913 52.765 1.00 91.25 102 LEU A CA 1
ATOM 755 C C . LEU A 1 102 ? 5.081 11.628 53.166 1.00 91.25 102 LEU A C 1
ATOM 757 O O . LEU A 1 102 ? 6.054 11.676 53.915 1.00 91.25 102 LEU A O 1
ATOM 761 N N . VAL A 1 103 ? 4.639 10.485 52.642 1.00 91.19 103 VAL A N 1
ATOM 762 C CA . VAL A 1 103 ? 5.260 9.180 52.915 1.00 91.19 103 VAL A CA 1
ATOM 763 C C . VAL A 1 103 ? 6.345 8.884 51.889 1.00 91.19 103 VAL A C 1
ATOM 765 O O . VAL A 1 103 ? 7.435 8.435 52.245 1.00 91.19 103 VAL A O 1
ATOM 768 N N . ARG A 1 104 ? 6.058 9.118 50.600 1.00 88.06 104 ARG A N 1
ATOM 769 C CA . ARG A 1 104 ? 6.954 8.769 49.486 1.00 88.06 104 ARG A CA 1
ATOM 770 C C . ARG A 1 104 ? 6.905 9.800 48.365 1.00 88.06 104 ARG A C 1
ATOM 772 O O . ARG A 1 104 ? 5.854 10.363 48.074 1.00 88.06 104 ARG A O 1
ATOM 779 N N . SER A 1 105 ? 8.043 9.958 47.694 1.00 92.00 105 SER A N 1
ATOM 780 C CA . SER A 1 105 ? 8.191 10.665 46.421 1.00 92.00 105 SER A CA 1
ATOM 781 C C . SER A 1 105 ? 8.931 9.747 45.451 1.00 92.00 105 SER A C 1
ATOM 783 O O . SER A 1 105 ? 10.027 9.273 45.756 1.00 92.00 105 SER A O 1
ATOM 785 N N . LEU A 1 106 ? 8.301 9.426 44.326 1.00 91.19 106 LEU A N 1
ATOM 786 C CA . LEU A 1 106 ? 8.737 8.400 43.379 1.00 91.19 106 LEU A CA 1
ATOM 787 C C . LEU A 1 106 ? 8.648 8.932 41.944 1.00 91.19 106 LEU A C 1
ATOM 789 O O . LEU A 1 106 ? 7.872 9.838 41.655 1.00 91.19 106 LEU A O 1
ATOM 793 N N . LYS A 1 107 ? 9.411 8.337 41.021 1.00 91.50 107 LYS A N 1
ATOM 794 C CA . LYS A 1 107 ? 9.282 8.575 39.573 1.00 91.50 107 LYS A CA 1
ATOM 795 C C . LYS A 1 107 ? 8.722 7.319 38.904 1.00 91.50 107 LYS A C 1
ATOM 797 O O . LYS A 1 107 ? 9.483 6.380 38.662 1.00 91.50 107 LYS A O 1
ATOM 802 N N . PRO A 1 108 ? 7.404 7.243 38.651 1.00 85.25 108 PRO A N 1
ATOM 803 C CA . PRO A 1 108 ? 6.784 6.001 38.208 1.00 85.25 108 PRO A CA 1
ATOM 804 C C . PRO A 1 108 ? 7.110 5.662 36.750 1.00 85.25 108 PRO A C 1
ATOM 806 O O . PRO A 1 108 ? 7.376 4.499 36.438 1.00 85.25 108 PRO A O 1
ATOM 809 N N . HIS A 1 109 ? 7.137 6.663 35.870 1.00 87.06 109 HIS A N 1
ATOM 810 C CA . HIS A 1 109 ? 7.294 6.510 34.422 1.00 87.06 109 HIS A CA 1
ATOM 811 C C . HIS A 1 109 ? 8.264 7.559 33.861 1.00 87.06 109 HIS A C 1
ATOM 813 O O . HIS A 1 109 ? 8.540 8.564 34.511 1.00 87.06 109 HIS A O 1
ATOM 819 N N . GLY A 1 110 ? 8.786 7.324 32.652 1.00 85.69 110 GLY A N 1
ATOM 820 C CA . GLY A 1 110 ? 9.621 8.299 31.928 1.00 85.69 110 GLY A CA 1
ATOM 821 C C . GLY A 1 110 ? 8.816 9.410 31.243 1.00 85.69 110 GLY A C 1
ATOM 822 O O . GLY A 1 110 ? 9.388 10.326 30.662 1.00 85.69 110 GLY A O 1
ATOM 823 N N . THR A 1 111 ? 7.490 9.320 31.308 1.00 88.81 111 THR A N 1
ATOM 824 C CA . THR A 1 111 ? 6.526 10.268 30.747 1.00 88.81 111 THR A CA 1
ATOM 825 C C . THR A 1 111 ? 5.443 10.591 31.778 1.00 88.81 111 THR A C 1
ATOM 827 O O . THR A 1 111 ? 5.258 9.783 32.693 1.00 88.81 111 THR A O 1
ATOM 830 N N . PRO A 1 112 ? 4.705 11.714 31.652 1.00 88.31 112 PRO A N 1
ATOM 831 C CA . PRO A 1 112 ? 3.690 12.087 32.633 1.00 88.31 112 PRO A CA 1
ATOM 832 C C . PRO A 1 112 ? 2.641 10.990 32.821 1.00 88.31 112 PRO A C 1
ATOM 834 O O . PRO A 1 112 ? 2.229 10.335 31.859 1.00 88.31 112 PRO A O 1
ATOM 837 N N . VAL A 1 113 ? 2.208 10.796 34.064 1.00 91.94 113 VAL A N 1
ATOM 838 C CA . VAL A 1 113 ? 1.105 9.884 34.381 1.00 91.94 113 VAL A CA 1
ATOM 839 C C . VAL A 1 113 ? -0.196 10.591 34.053 1.00 91.94 113 VAL A C 1
ATOM 841 O O . VAL A 1 113 ? -0.431 11.697 34.541 1.00 91.94 113 VAL A O 1
ATOM 844 N N . VAL A 1 114 ? -1.015 9.968 33.214 1.00 89.56 114 VAL A N 1
ATOM 845 C CA . VAL A 1 114 ? -2.272 10.567 32.742 1.00 89.56 114 VAL A CA 1
ATOM 846 C C . VAL A 1 114 ? -3.468 10.022 33.505 1.00 89.56 114 VAL A C 1
ATOM 848 O O . VAL A 1 114 ? -4.442 10.736 33.702 1.00 89.56 114 VAL A O 1
ATOM 851 N N . VAL A 1 115 ? -3.375 8.785 33.992 1.00 90.00 115 VAL A N 1
ATOM 852 C CA . VAL A 1 115 ? -4.460 8.147 34.731 1.00 90.00 115 VAL A CA 1
ATOM 853 C C . VAL A 1 115 ? -3.934 7.305 35.890 1.00 90.00 115 VAL A C 1
ATOM 855 O O . VAL A 1 115 ? -2.882 6.658 35.800 1.00 90.00 115 VAL A O 1
ATOM 858 N N . LEU A 1 116 ? -4.694 7.324 36.983 1.00 93.06 116 LEU A N 1
ATOM 859 C CA . LEU A 1 116 ? -4.492 6.541 38.195 1.00 93.06 116 LEU A CA 1
ATOM 860 C C . LEU A 1 116 ? -5.753 5.730 38.496 1.00 93.06 116 LEU A C 1
ATOM 862 O O . LEU A 1 116 ? -6.861 6.173 38.209 1.00 93.06 116 LEU A O 1
ATOM 866 N N . ALA A 1 117 ? -5.585 4.562 39.107 1.00 91.94 117 ALA A N 1
ATOM 867 C CA . ALA A 1 117 ? -6.684 3.805 39.696 1.00 91.94 117 ALA A CA 1
ATOM 868 C C . ALA A 1 117 ? -6.217 3.146 40.990 1.00 91.94 117 ALA A C 1
ATOM 870 O O . ALA A 1 117 ? -5.078 2.694 41.071 1.00 91.94 117 ALA A O 1
ATOM 871 N N . VAL A 1 118 ? -7.092 3.066 41.986 1.00 91.81 118 VAL A N 1
ATOM 872 C CA . VAL A 1 118 ? -6.822 2.378 43.255 1.00 91.81 118 VAL A CA 1
ATOM 873 C C . VAL A 1 118 ? -7.729 1.161 43.356 1.00 91.81 118 VAL A C 1
ATOM 875 O O . VAL A 1 118 ? -8.876 1.198 42.908 1.00 91.81 118 VAL A O 1
ATOM 878 N N . ASP A 1 119 ? -7.212 0.075 43.919 1.00 88.38 119 ASP A N 1
ATOM 879 C CA . ASP A 1 119 ? -8.017 -1.109 44.197 1.00 88.38 119 ASP A CA 1
ATOM 880 C C . ASP A 1 119 ? -9.013 -0.873 45.349 1.00 88.38 119 ASP A C 1
ATOM 882 O O . ASP A 1 119 ? -8.767 -0.079 46.260 1.00 88.38 119 ASP A O 1
ATOM 886 N N . ARG A 1 120 ? -10.128 -1.613 45.362 1.00 85.19 120 ARG A N 1
ATOM 887 C CA . ARG A 1 120 ? -11.149 -1.534 46.418 1.00 85.19 120 ARG A CA 1
ATOM 888 C C . ARG A 1 120 ? -10.570 -1.798 47.808 1.00 85.19 120 ARG A C 1
ATOM 890 O O . ARG A 1 120 ? -11.011 -1.180 48.775 1.00 85.19 120 ARG A O 1
ATOM 897 N N . THR A 1 121 ? -9.562 -2.666 47.913 1.00 86.44 121 THR A N 1
ATOM 898 C CA . THR A 1 121 ? -8.893 -2.964 49.189 1.00 86.44 121 THR A CA 1
ATOM 899 C C . THR A 1 121 ? -8.011 -1.819 49.700 1.00 86.44 121 THR A C 1
ATOM 901 O O . THR A 1 121 ? -7.533 -1.881 50.827 1.00 86.44 121 THR A O 1
ATOM 904 N N . SER A 1 122 ? -7.805 -0.756 48.910 1.00 87.81 122 SER A N 1
ATOM 905 C CA . SER A 1 122 ? -6.890 0.359 49.208 1.00 87.81 122 SER A CA 1
ATOM 906 C C . SER A 1 122 ? -5.417 -0.054 49.368 1.00 87.81 122 SER A C 1
ATOM 908 O O . SER A 1 122 ? -4.638 0.685 49.963 1.00 87.81 122 SER A O 1
ATOM 910 N N . THR A 1 123 ? -5.025 -1.219 48.840 1.00 88.69 123 THR A N 1
ATOM 911 C CA . THR A 1 123 ? -3.645 -1.737 48.928 1.00 88.69 123 THR A CA 1
ATOM 912 C C . THR A 1 123 ? -2.830 -1.481 47.660 1.00 88.69 123 THR A C 1
ATOM 914 O O . THR A 1 123 ? -1.636 -1.196 47.741 1.00 88.69 123 THR A O 1
ATOM 917 N N . LEU A 1 124 ? -3.472 -1.549 46.488 1.00 91.38 124 LEU A N 1
ATOM 918 C CA . LEU A 1 124 ? -2.815 -1.441 45.189 1.00 91.38 124 LEU A CA 1
ATOM 919 C C . LEU A 1 124 ? -3.186 -0.150 44.458 1.00 91.38 124 LEU A C 1
ATOM 921 O O . LEU A 1 124 ? -4.335 0.292 44.473 1.00 91.38 124 LEU A O 1
ATOM 925 N N . LEU A 1 125 ? -2.204 0.404 43.751 1.00 93.44 125 LEU A N 1
ATOM 926 C CA . LEU A 1 125 ? -2.327 1.563 42.869 1.00 93.44 125 LEU A CA 1
ATOM 927 C C . LEU A 1 125 ? -1.858 1.185 41.463 1.00 93.44 125 LEU A C 1
ATOM 929 O O . LEU A 1 125 ? -0.754 0.681 41.296 1.00 93.44 125 LEU A O 1
ATOM 933 N N . ALA A 1 126 ? -2.649 1.475 40.438 1.00 92.56 126 ALA A N 1
ATOM 934 C CA . ALA A 1 126 ? -2.249 1.368 39.040 1.00 92.56 126 ALA A CA 1
ATOM 935 C C . ALA A 1 126 ? -1.969 2.759 38.461 1.00 92.56 126 ALA A C 1
ATOM 937 O O . ALA A 1 126 ? -2.757 3.684 38.649 1.00 92.56 126 ALA A O 1
ATOM 938 N N . THR A 1 127 ? -0.864 2.896 37.727 1.00 93.19 127 THR A N 1
ATOM 939 C CA . THR A 1 127 ? -0.462 4.140 37.061 1.00 93.19 127 THR A CA 1
ATOM 940 C C . THR A 1 127 ? -0.258 3.925 35.565 1.00 93.19 127 THR A C 1
ATOM 942 O O . THR A 1 127 ? 0.442 2.991 35.166 1.00 93.19 127 THR A O 1
ATOM 945 N N . GLY A 1 128 ? -0.852 4.792 34.739 1.00 91.44 128 GLY A N 1
ATOM 946 C CA . GLY A 1 128 ? -0.788 4.731 33.274 1.00 91.44 128 GLY A CA 1
ATOM 947 C C . GLY A 1 128 ? -0.020 5.908 32.676 1.00 91.44 128 GLY A C 1
ATOM 948 O O . GLY A 1 128 ? -0.393 7.066 32.886 1.00 91.44 128 GLY A O 1
ATOM 949 N N . GLY A 1 129 ? 1.057 5.613 31.945 1.00 86.81 129 GLY A N 1
ATOM 950 C CA . GLY A 1 129 ? 1.882 6.605 31.250 1.00 86.81 129 GLY A CA 1
ATOM 951 C C . GLY A 1 129 ? 1.397 6.931 29.832 1.00 86.81 129 GLY A C 1
ATOM 952 O O . GLY A 1 129 ? 0.572 6.226 29.246 1.00 86.81 129 GLY A O 1
ATOM 953 N N . THR A 1 130 ? 1.946 7.993 29.232 1.00 85.38 130 THR A N 1
ATOM 954 C CA . THR A 1 130 ? 1.697 8.315 27.811 1.00 85.38 130 THR A CA 1
ATOM 955 C C . THR A 1 130 ? 2.364 7.334 26.846 1.00 85.38 130 THR A C 1
ATOM 957 O O . THR A 1 130 ? 2.010 7.275 25.674 1.00 85.38 130 THR A O 1
ATOM 960 N N . ASP A 1 131 ? 3.353 6.589 27.332 1.00 80.81 131 ASP A N 1
ATOM 961 C CA . ASP A 1 131 ? 4.129 5.594 26.594 1.00 80.81 131 ASP A CA 1
ATOM 962 C C . ASP A 1 131 ? 3.439 4.222 26.485 1.00 80.81 131 ASP A C 1
ATOM 964 O O . ASP A 1 131 ? 3.989 3.317 25.853 1.00 80.81 131 ASP A O 1
ATOM 968 N N . GLY A 1 132 ? 2.248 4.061 27.073 1.00 80.88 132 GLY A N 1
ATOM 969 C CA . GLY A 1 132 ? 1.504 2.799 27.103 1.00 80.88 132 GLY A CA 1
ATOM 970 C C . GLY A 1 132 ? 1.943 1.838 28.209 1.00 80.88 132 GLY A C 1
ATOM 971 O O . GLY A 1 132 ? 1.455 0.704 28.271 1.00 80.88 132 GLY A O 1
ATOM 972 N N . ALA A 1 133 ? 2.866 2.254 29.084 1.00 87.25 133 ALA A N 1
ATOM 973 C CA . ALA A 1 133 ? 3.264 1.463 30.236 1.00 87.25 133 ALA A CA 1
ATOM 974 C C . ALA A 1 133 ? 2.239 1.611 31.366 1.00 87.25 133 ALA A C 1
ATOM 976 O O . ALA A 1 133 ? 1.871 2.716 31.770 1.00 87.25 133 ALA A O 1
ATOM 977 N N . ILE A 1 134 ? 1.813 0.476 31.916 1.00 91.94 134 ILE A N 1
ATOM 978 C CA . ILE A 1 134 ? 0.958 0.416 33.100 1.00 91.94 134 ILE A CA 1
ATOM 979 C C . ILE A 1 134 ? 1.763 -0.250 34.208 1.00 91.94 134 ILE A C 1
ATOM 981 O O . ILE A 1 134 ? 2.266 -1.362 34.042 1.00 91.94 134 ILE A O 1
ATOM 985 N N . LYS A 1 135 ? 1.905 0.422 35.347 1.00 91.50 135 LYS A N 1
ATOM 986 C CA . LYS A 1 135 ? 2.586 -0.130 36.522 1.00 91.50 135 LYS A CA 1
ATOM 987 C C . LYS A 1 135 ? 1.610 -0.249 37.675 1.00 91.50 135 LYS A C 1
ATOM 989 O O . LYS A 1 135 ? 0.860 0.686 37.931 1.00 91.50 135 LYS A O 1
ATOM 994 N N . VAL A 1 136 ? 1.640 -1.382 38.363 1.00 92.75 136 VAL A N 1
ATOM 995 C CA . VAL A 1 136 ? 0.891 -1.613 39.599 1.00 92.75 136 VAL A CA 1
ATOM 996 C C . VAL A 1 136 ? 1.860 -1.546 40.767 1.00 92.75 136 VAL A C 1
ATOM 998 O O . VAL A 1 136 ? 2.964 -2.084 40.695 1.00 92.75 136 VAL A O 1
ATOM 1001 N N . TRP A 1 137 ? 1.450 -0.852 41.816 1.00 92.94 137 TRP A N 1
ATOM 1002 C CA . TRP A 1 137 ? 2.241 -0.485 42.976 1.00 92.94 137 TRP A CA 1
ATOM 1003 C C . TRP A 1 137 ? 1.539 -0.967 44.234 1.00 92.94 137 TRP A C 1
ATOM 1005 O O . TRP A 1 137 ? 0.317 -0.876 44.328 1.00 92.94 137 TRP A O 1
ATOM 1015 N N . ASP A 1 138 ? 2.322 -1.419 45.202 1.00 90.50 138 ASP A N 1
ATOM 1016 C CA . ASP A 1 138 ? 1.881 -1.524 46.589 1.00 90.50 138 ASP A CA 1
ATOM 1017 C C . ASP A 1 138 ? 1.953 -0.123 47.217 1.00 90.50 138 ASP A C 1
ATOM 1019 O O . ASP A 1 138 ? 3.013 0.511 47.202 1.00 90.50 138 ASP A O 1
ATOM 1023 N N . ILE A 1 139 ? 0.829 0.386 47.729 1.00 89.00 139 ILE A N 1
ATOM 1024 C CA . ILE A 1 139 ? 0.731 1.737 48.303 1.00 89.00 139 ILE A CA 1
ATOM 1025 C C . ILE A 1 139 ? 1.541 1.841 49.601 1.00 89.00 139 ILE A C 1
ATOM 1027 O O . ILE A 1 139 ? 2.246 2.831 49.800 1.00 89.00 139 ILE A O 1
ATOM 1031 N N . ALA A 1 140 ? 1.479 0.822 50.464 1.00 85.38 140 ALA A N 1
ATOM 1032 C CA . ALA A 1 140 ? 2.194 0.810 51.740 1.00 85.38 140 ALA A CA 1
ATOM 1033 C C . ALA A 1 140 ? 3.687 0.520 51.529 1.00 85.38 140 ALA A C 1
ATOM 1035 O O . ALA A 1 140 ? 4.555 1.180 52.108 1.00 85.38 140 ALA A O 1
ATOM 1036 N N . GLY A 1 141 ? 3.984 -0.449 50.660 1.00 82.00 141 GLY A N 1
ATOM 1037 C CA . GLY A 1 141 ? 5.345 -0.852 50.322 1.00 82.00 141 GLY A CA 1
ATOM 1038 C C . GLY A 1 141 ? 6.105 0.165 49.465 1.00 82.00 141 GLY A C 1
ATOM 1039 O O . GLY A 1 141 ? 7.324 0.290 49.579 1.00 82.00 141 GLY A O 1
ATOM 1040 N N . GLY A 1 142 ? 5.407 0.918 48.613 1.00 82.56 142 GLY A N 1
ATOM 1041 C CA . GLY A 1 142 ? 5.998 1.908 47.709 1.00 82.56 142 GLY A CA 1
ATOM 1042 C C . GLY A 1 142 ? 6.834 1.312 46.569 1.00 82.56 142 GLY A C 1
ATOM 1043 O O . GLY A 1 142 ? 7.598 2.039 45.933 1.00 82.56 142 GLY A O 1
ATOM 1044 N N . TYR A 1 143 ? 6.716 0.009 46.305 1.00 85.69 143 TYR A N 1
ATOM 1045 C CA . TYR A 1 143 ? 7.410 -0.686 45.219 1.00 85.69 143 TYR A CA 1
ATOM 1046 C C . TYR A 1 143 ? 6.430 -1.163 44.141 1.00 85.69 143 TYR A C 1
ATOM 1048 O O . TYR A 1 143 ? 5.230 -1.325 44.369 1.00 85.69 143 TYR A O 1
ATOM 1056 N N . VAL A 1 144 ? 6.958 -1.373 42.935 1.00 90.56 144 VAL A N 1
ATOM 1057 C CA . VAL A 1 144 ? 6.188 -1.871 41.789 1.00 90.56 144 VAL A CA 1
ATOM 1058 C C . VAL A 1 144 ? 5.979 -3.373 41.952 1.00 90.56 144 VAL A C 1
ATOM 1060 O O . VAL A 1 144 ? 6.950 -4.127 41.963 1.00 90.56 144 VAL A O 1
ATOM 1063 N N . THR A 1 145 ? 4.726 -3.813 42.033 1.00 88.31 145 THR A N 1
ATOM 1064 C CA . THR A 1 145 ? 4.370 -5.237 42.059 1.00 88.31 145 THR A CA 1
ATOM 1065 C C . THR A 1 145 ? 4.360 -5.811 40.647 1.00 88.31 145 THR A C 1
ATOM 1067 O O . THR A 1 145 ? 4.955 -6.860 40.393 1.00 88.31 145 THR A O 1
ATOM 1070 N N . HIS A 1 146 ? 3.742 -5.108 39.691 1.00 83.62 146 HIS A N 1
ATOM 1071 C CA . HIS A 1 146 ? 3.611 -5.559 38.305 1.00 83.62 146 HIS A CA 1
ATOM 1072 C C . HIS A 1 146 ? 3.901 -4.443 37.304 1.00 83.62 146 HIS A C 1
ATOM 1074 O O . HIS A 1 146 ? 3.566 -3.279 37.510 1.00 83.62 146 HIS A O 1
ATOM 1080 N N . THR A 1 147 ? 4.509 -4.808 36.177 1.00 88.81 147 THR A N 1
ATOM 1081 C CA . THR A 1 147 ? 4.699 -3.914 35.030 1.00 88.81 147 THR A CA 1
ATOM 1082 C C . THR A 1 147 ? 4.075 -4.552 33.801 1.00 88.81 147 THR A C 1
ATOM 1084 O O . THR A 1 147 ? 4.542 -5.584 33.324 1.00 88.81 147 THR A O 1
ATOM 1087 N N . PHE A 1 148 ? 3.043 -3.912 33.265 1.00 83.06 148 PHE A N 1
ATOM 1088 C CA . PHE A 1 148 ? 2.400 -4.281 32.016 1.00 83.06 148 PHE A CA 1
ATOM 1089 C C . PHE A 1 148 ? 2.878 -3.338 30.915 1.00 83.06 148 PHE A C 1
ATOM 1091 O O . PHE A 1 148 ? 2.816 -2.115 31.039 1.00 83.06 148 PHE A O 1
ATOM 1098 N N . ARG A 1 149 ? 3.376 -3.913 29.821 1.00 80.50 149 ARG A N 1
ATOM 1099 C CA . ARG A 1 149 ? 3.778 -3.159 28.632 1.00 80.50 149 ARG A CA 1
ATOM 1100 C C . ARG A 1 149 ? 2.704 -3.341 27.567 1.00 80.50 149 ARG A C 1
ATOM 1102 O O . ARG A 1 149 ? 2.538 -4.449 27.060 1.00 80.50 149 ARG A O 1
ATOM 1109 N N . GLY A 1 150 ? 1.950 -2.279 27.290 1.00 65.31 150 GLY A N 1
ATOM 1110 C CA . GLY A 1 150 ? 0.959 -2.235 26.219 1.00 65.31 150 GLY A CA 1
ATOM 1111 C C . GLY A 1 150 ? 1.551 -1.773 24.880 1.00 65.31 150 GLY A C 1
ATOM 1112 O O . GLY A 1 150 ? 2.761 -1.545 24.775 1.00 65.31 150 GLY A O 1
ATOM 1113 N N . PRO A 1 151 ? 0.710 -1.618 23.840 1.00 57.34 151 PRO A N 1
ATOM 1114 C CA . PRO A 1 151 ? 1.072 -0.859 22.644 1.00 57.34 151 PRO A CA 1
ATOM 1115 C C . PRO A 1 151 ? 1.555 0.538 23.056 1.00 57.34 151 PRO A C 1
ATOM 1117 O O . PRO A 1 151 ? 0.997 1.104 23.991 1.00 57.34 151 PRO A O 1
ATOM 1120 N N . SER A 1 152 ? 2.566 1.091 22.375 1.00 72.69 152 SER A N 1
ATOM 1121 C CA . SER A 1 152 ? 3.161 2.399 22.706 1.00 72.69 152 SER A CA 1
ATOM 1122 C C . SER A 1 152 ? 2.227 3.564 22.339 1.00 72.69 152 SER A C 1
ATOM 1124 O O . SER A 1 152 ? 2.452 4.305 21.385 1.00 72.69 152 SER A O 1
ATOM 1126 N N . VAL A 1 153 ? 1.111 3.647 23.055 1.00 75.75 153 VAL A N 1
ATOM 1127 C CA . VAL A 1 153 ? 0.003 4.584 22.881 1.00 75.75 153 VAL A CA 1
ATOM 1128 C C . VAL A 1 153 ? -0.443 5.035 24.272 1.00 75.75 153 VAL A C 1
ATOM 1130 O O . VAL A 1 153 ? -0.374 4.267 25.227 1.00 75.75 153 VAL A O 1
ATOM 1133 N N . LEU A 1 154 ? -0.916 6.276 24.374 1.00 81.00 154 LEU A N 1
ATOM 1134 C CA . LEU A 1 154 ? -1.450 6.880 25.593 1.00 81.00 154 LEU A CA 1
ATOM 1135 C C . LEU A 1 154 ? -2.456 5.965 26.316 1.00 81.00 154 LEU A C 1
ATOM 1137 O O . LEU A 1 154 ? -3.455 5.555 25.722 1.00 81.00 154 LEU A O 1
ATOM 1141 N N . VAL A 1 155 ? -2.236 5.717 27.611 1.00 83.75 155 VAL A N 1
ATOM 1142 C CA . VAL A 1 155 ? -3.232 5.067 28.473 1.00 83.75 155 VAL A CA 1
ATOM 1143 C C . VAL A 1 155 ? -4.298 6.096 28.850 1.00 83.75 155 VAL A C 1
ATOM 1145 O O . VAL A 1 155 ? -4.028 7.012 29.622 1.00 83.75 155 VAL A O 1
ATOM 1148 N N . SER A 1 156 ? -5.501 5.960 28.292 1.00 81.75 156 SER A N 1
ATOM 1149 C CA . SER A 1 156 ? -6.596 6.916 28.505 1.00 81.75 156 SER A CA 1
ATOM 1150 C C . SER A 1 156 ? -7.423 6.650 29.765 1.00 81.75 156 SER A C 1
ATOM 1152 O O . SER A 1 156 ? -7.994 7.589 30.306 1.00 81.75 156 SER A O 1
ATOM 1154 N N . ALA A 1 157 ? -7.505 5.400 30.238 1.00 78.75 157 ALA A N 1
ATOM 1155 C CA . ALA A 1 157 ? -8.306 5.032 31.406 1.00 78.75 157 ALA A CA 1
ATOM 1156 C C . ALA A 1 157 ? -7.759 3.796 32.144 1.00 78.75 157 ALA A C 1
ATOM 1158 O O . ALA A 1 157 ? -7.153 2.918 31.524 1.00 78.75 157 ALA A O 1
ATOM 1159 N N . LEU A 1 158 ? -8.001 3.711 33.459 1.00 84.19 158 LEU A N 1
ATOM 1160 C CA . LEU A 1 158 ? -7.625 2.588 34.324 1.00 84.19 158 LEU A CA 1
ATOM 1161 C C . LEU A 1 158 ? -8.720 2.314 35.376 1.00 84.19 158 LEU A C 1
ATOM 1163 O O . LEU A 1 158 ? -9.276 3.255 35.928 1.00 84.19 158 LEU A O 1
ATOM 1167 N N . LYS A 1 159 ? -8.996 1.040 35.698 1.00 82.44 159 LYS A N 1
ATOM 1168 C CA . LYS A 1 159 ? -9.911 0.617 36.781 1.00 82.44 159 LYS A CA 1
ATOM 1169 C C . LYS A 1 159 ? -9.556 -0.774 37.315 1.00 82.44 159 LYS A C 1
ATOM 1171 O O . LYS A 1 159 ? -9.239 -1.648 36.525 1.00 82.44 159 LYS A O 1
ATOM 1176 N N . PHE A 1 160 ? -9.612 -1.015 38.620 1.00 81.06 160 PHE A N 1
ATOM 1177 C CA . PHE A 1 160 ? -9.516 -2.380 39.159 1.00 81.06 160 PHE A CA 1
ATOM 1178 C C . PHE A 1 160 ? -10.892 -3.061 39.112 1.00 81.06 160 PHE A C 1
ATOM 1180 O O . PHE A 1 160 ? -11.900 -2.421 39.412 1.00 81.06 160 PHE A O 1
ATOM 1187 N N . PHE A 1 161 ? -10.952 -4.350 38.760 1.00 74.81 161 PHE A N 1
ATOM 1188 C CA . PHE A 1 161 ? -12.161 -5.160 38.940 1.00 74.81 161 PHE A CA 1
ATOM 1189 C C . PHE A 1 161 ? -11.859 -6.574 39.426 1.00 74.81 161 PHE A C 1
ATOM 1191 O O . PHE A 1 161 ? -10.839 -7.155 39.067 1.00 74.81 161 PHE A O 1
ATOM 1198 N N . GLU A 1 162 ? -12.788 -7.148 40.183 1.00 67.75 162 GLU A N 1
ATOM 1199 C CA . GLU A 1 162 ? -12.714 -8.529 40.652 1.00 67.75 162 GLU A CA 1
ATOM 1200 C C . GLU A 1 162 ? -13.279 -9.487 39.595 1.00 67.75 162 GLU A C 1
ATOM 1202 O O . GLU A 1 162 ? -14.433 -9.374 39.182 1.00 67.75 162 GLU A O 1
ATOM 1207 N N . VAL A 1 163 ? -12.476 -10.453 39.140 1.00 56.94 163 VAL A N 1
ATOM 1208 C CA . VAL A 1 163 ? -13.000 -11.600 38.388 1.00 56.94 163 VAL A CA 1
ATOM 1209 C C . VAL A 1 163 ? -13.595 -12.579 39.396 1.00 56.94 163 VAL A C 1
ATOM 1211 O O . VAL A 1 163 ? -12.854 -13.176 40.177 1.00 56.94 163 VAL A O 1
ATOM 1214 N N . ALA A 1 164 ? -14.912 -12.793 39.358 1.00 43.59 164 ALA A N 1
ATOM 1215 C CA . ALA A 1 164 ? -15.532 -13.889 40.097 1.00 43.59 164 ALA A CA 1
ATOM 1216 C C . ALA A 1 164 ? -14.891 -15.216 39.652 1.00 43.59 164 ALA A C 1
ATOM 1218 O O . ALA A 1 164 ? -15.019 -15.632 38.495 1.00 43.59 164 ALA A O 1
ATOM 1219 N N . ALA A 1 165 ? -14.152 -15.864 40.554 1.00 44.53 165 ALA A N 1
ATOM 1220 C CA . ALA A 1 165 ? -13.527 -17.147 40.279 1.00 44.53 165 ALA A CA 1
ATOM 1221 C C . ALA A 1 165 ? -14.623 -18.180 39.979 1.00 44.53 165 ALA A C 1
ATOM 1223 O O . ALA A 1 165 ? -15.448 -18.511 40.828 1.00 44.53 165 ALA A O 1
ATOM 1224 N N . ARG A 1 166 ? -14.646 -18.684 38.744 1.00 41.94 166 ARG A N 1
ATOM 1225 C CA . ARG A 1 166 ? -15.550 -19.761 38.340 1.00 41.94 166 ARG A CA 1
ATOM 1226 C C . ARG A 1 166 ? -15.169 -21.019 39.126 1.00 41.94 166 ARG A C 1
ATOM 1228 O O . ARG A 1 166 ? -14.027 -21.471 39.025 1.00 41.94 166 ARG A O 1
ATOM 1235 N N . ALA A 1 167 ? -16.109 -21.589 39.879 1.00 34.84 167 ALA A N 1
ATOM 1236 C CA . ALA A 1 167 ? -15.957 -22.932 40.427 1.00 34.84 167 ALA A CA 1
ATOM 1237 C C . ALA A 1 167 ? -15.641 -23.885 39.263 1.00 34.84 167 ALA A C 1
ATOM 1239 O O . ALA A 1 167 ? -16.393 -23.956 38.289 1.00 34.84 167 ALA A O 1
ATOM 1240 N N . LYS A 1 168 ? -14.487 -24.557 39.314 1.00 37.25 168 LYS A N 1
ATOM 1241 C CA . LYS A 1 168 ? -14.162 -25.621 38.362 1.00 37.25 168 LYS A CA 1
ATOM 1242 C C . LYS A 1 168 ? -15.180 -26.739 38.570 1.00 37.25 168 LYS A C 1
ATOM 1244 O O . LYS A 1 168 ? -15.120 -27.423 39.587 1.00 37.25 168 LYS A O 1
ATOM 1249 N N . GLU A 1 169 ? -16.090 -26.927 37.619 1.00 34.31 169 GLU A N 1
ATOM 1250 C CA . GLU A 1 169 ? -16.833 -28.180 37.502 1.00 34.31 169 GLU A CA 1
ATOM 1251 C C . GLU A 1 169 ? -15.811 -29.310 37.338 1.00 34.31 169 GLU A C 1
ATOM 1253 O O . GLU A 1 169 ? -15.014 -29.336 36.396 1.00 34.31 169 GLU A O 1
ATOM 1258 N N . THR A 1 170 ? -15.776 -30.200 38.323 1.00 32.47 170 THR A N 1
ATOM 1259 C CA . THR A 1 170 ? -14.962 -31.406 38.310 1.00 32.47 170 THR A CA 1
ATOM 1260 C C . THR A 1 170 ? -15.562 -32.387 37.310 1.00 32.47 170 THR A C 1
ATOM 1262 O O . THR A 1 170 ? -16.554 -33.063 37.571 1.00 32.47 170 THR A O 1
ATOM 1265 N N . ASP A 1 171 ? -14.935 -32.460 36.139 1.00 31.14 171 ASP A N 1
ATOM 1266 C CA . ASP A 1 171 ? -15.157 -33.511 35.153 1.00 31.14 171 ASP A CA 1
ATOM 1267 C C . ASP A 1 171 ? -14.843 -34.877 35.796 1.00 31.14 171 ASP A C 1
ATOM 1269 O O . ASP A 1 171 ? -13.705 -35.168 36.184 1.00 31.14 171 ASP A O 1
ATOM 1273 N N . THR A 1 172 ? -15.872 -35.705 35.987 1.00 33.12 172 THR A N 1
ATOM 1274 C CA . THR A 1 172 ? -15.778 -37.017 36.644 1.00 33.12 172 THR A CA 1
ATOM 1275 C C . THR A 1 172 ? -15.245 -38.072 35.674 1.00 33.12 172 THR A C 1
ATOM 1277 O O . THR A 1 172 ? -15.929 -39.006 35.257 1.00 33.12 172 THR A O 1
ATOM 1280 N N . GLY A 1 173 ? -13.961 -37.960 35.341 1.00 31.69 173 GLY A N 1
ATOM 1281 C CA . GLY A 1 173 ? -13.206 -38.999 34.647 1.00 31.69 173 GLY A CA 1
ATOM 1282 C C . GLY A 1 173 ? -12.778 -40.118 35.601 1.00 31.69 173 GLY A C 1
ATOM 1283 O O . GLY A 1 173 ? -11.804 -39.979 36.338 1.00 31.69 173 GLY A O 1
ATOM 1284 N N . LYS A 1 174 ? -13.486 -41.255 35.565 1.00 36.72 174 LYS A N 1
ATOM 1285 C CA . LYS A 1 174 ? -13.124 -42.521 36.235 1.00 36.72 174 LYS A CA 1
ATOM 1286 C C . LYS A 1 174 ? -11.630 -42.860 36.075 1.00 36.72 174 LYS A C 1
ATOM 1288 O O . LYS A 1 174 ? -11.198 -43.206 34.976 1.00 36.72 174 LYS A O 1
ATOM 1293 N N . LYS A 1 175 ? -10.878 -42.921 37.181 1.00 32.34 175 LYS A N 1
ATOM 1294 C CA . LYS A 1 175 ? -9.663 -43.749 37.295 1.00 32.34 175 LYS A CA 1
ATOM 1295 C C . LYS A 1 175 ? -9.629 -44.523 38.612 1.00 32.34 175 LYS A C 1
ATOM 1297 O O . LYS A 1 175 ? -10.067 -44.066 39.659 1.00 32.34 175 LYS A O 1
ATOM 1302 N N . SER A 1 176 ? -9.165 -45.756 38.471 1.00 31.36 176 SER A N 1
ATOM 1303 C CA . SER A 1 176 ? -9.191 -46.881 39.398 1.00 31.36 176 SER A CA 1
ATOM 1304 C C . SER A 1 176 ? -8.411 -46.674 40.697 1.00 31.36 176 SER A C 1
ATOM 1306 O O . SER A 1 176 ? -7.294 -46.162 40.687 1.00 31.36 176 SER A O 1
ATOM 1308 N N . LYS A 1 177 ? -8.971 -47.227 41.780 1.00 33.16 177 LYS A N 1
ATOM 1309 C CA . LYS A 1 177 ? -8.332 -47.500 43.074 1.00 33.16 177 LYS A CA 1
ATOM 1310 C C . LYS A 1 177 ? -6.928 -48.107 42.929 1.00 33.16 177 LYS A C 1
ATOM 1312 O O . LYS A 1 177 ? -6.785 -49.184 42.351 1.00 33.16 177 LYS A O 1
ATOM 1317 N N . LYS A 1 178 ? -5.946 -47.523 43.621 1.00 29.81 178 LYS A N 1
ATOM 1318 C CA . LYS A 1 178 ? -4.931 -48.296 44.349 1.00 29.81 178 LYS A CA 1
ATOM 1319 C C . LYS A 1 178 ? -4.442 -47.493 45.554 1.00 29.81 178 LYS A C 1
ATOM 1321 O O . LYS A 1 178 ? -3.930 -46.393 45.403 1.00 29.81 178 LYS A O 1
ATOM 1326 N N . ALA A 1 179 ? -4.677 -48.052 46.736 1.00 30.52 179 ALA A N 1
ATOM 1327 C CA . ALA A 1 179 ? -4.311 -47.495 48.027 1.00 30.52 179 ALA A CA 1
ATOM 1328 C C . ALA A 1 179 ? -2.806 -47.633 48.292 1.00 30.52 179 ALA A C 1
ATOM 1330 O O . ALA A 1 179 ? -2.224 -48.682 48.002 1.00 30.52 179 ALA A O 1
ATOM 1331 N N . ARG A 1 180 ? -2.215 -46.621 48.934 1.00 30.28 180 ARG A N 1
ATOM 1332 C CA . ARG A 1 180 ? -1.176 -46.825 49.946 1.00 30.28 180 ARG A CA 1
ATOM 1333 C C . ARG A 1 180 ? -1.156 -45.643 50.914 1.00 30.28 180 ARG A C 1
ATOM 1335 O O . ARG A 1 180 ? -1.270 -44.498 50.502 1.00 30.28 180 ARG A O 1
ATOM 1342 N N . GLN A 1 181 ? -1.108 -46.019 52.179 1.00 29.06 181 GLN A N 1
ATOM 1343 C CA . GLN A 1 181 ? -1.306 -45.259 53.403 1.00 29.06 181 GLN A CA 1
ATOM 1344 C C . GLN A 1 181 ? 0.017 -44.623 53.850 1.00 29.06 181 GLN A C 1
ATOM 1346 O O . GLN A 1 181 ? 1.061 -45.264 53.724 1.00 29.06 181 GLN A O 1
ATOM 1351 N N . GLY A 1 182 ? -0.051 -43.400 54.368 1.00 30.25 182 GLY A N 1
ATOM 1352 C CA . GLY A 1 182 ? 1.045 -42.677 55.007 1.00 30.25 182 GLY A CA 1
ATOM 1353 C C . GLY A 1 182 ? 0.483 -41.399 55.622 1.00 30.25 182 GLY A C 1
ATOM 1354 O O . GLY A 1 182 ? 0.111 -40.496 54.880 1.00 30.25 182 GLY A O 1
ATOM 1355 N N . ASP A 1 183 ? 0.338 -41.406 56.946 1.00 30.45 183 ASP A N 1
ATOM 1356 C CA . ASP A 1 183 ? -0.048 -40.261 57.771 1.00 30.45 183 ASP A CA 1
ATOM 1357 C C . ASP A 1 183 ? 1.130 -39.288 57.864 1.00 30.45 183 ASP A C 1
ATOM 1359 O O . ASP A 1 183 ? 2.154 -39.643 58.444 1.00 30.45 183 ASP A O 1
ATOM 1363 N N . GLU A 1 184 ? 0.969 -38.074 57.339 1.00 29.75 184 GLU A N 1
ATOM 1364 C CA . GLU A 1 184 ? 1.715 -36.887 57.765 1.00 29.75 184 GLU A CA 1
ATOM 1365 C C . GLU A 1 184 ? 0.728 -35.710 57.794 1.00 29.75 184 GLU A C 1
ATOM 1367 O O . GLU A 1 184 ? 0.078 -35.389 56.797 1.00 29.75 184 GLU A O 1
ATOM 1372 N N . GLU A 1 185 ? 0.553 -35.131 58.982 1.00 31.20 185 GLU A N 1
ATOM 1373 C CA . GLU A 1 185 ? -0.187 -33.893 59.211 1.00 31.20 185 GLU A CA 1
ATOM 1374 C C . GLU A 1 185 ? 0.625 -32.728 58.618 1.00 31.20 185 GLU A C 1
ATOM 1376 O O . GLU A 1 185 ? 1.590 -32.269 59.225 1.00 31.20 185 GLU A O 1
ATOM 1381 N N . GLU A 1 186 ? 0.251 -32.253 57.429 1.00 27.98 186 GLU A N 1
ATOM 1382 C CA . GLU A 1 186 ? 0.679 -30.948 56.912 1.00 27.98 186 GLU A CA 1
ATOM 1383 C C . GLU A 1 186 ? -0.489 -29.959 57.014 1.00 27.98 186 GLU A C 1
ATOM 1385 O O . GLU A 1 186 ? -1.592 -30.209 56.521 1.00 27.98 186 GLU A O 1
ATOM 1390 N N . GLU A 1 187 ? -0.238 -28.837 57.688 1.00 26.80 187 GLU A N 1
ATOM 1391 C CA . GLU A 1 187 ? -1.138 -27.692 57.796 1.00 26.80 187 GLU A CA 1
ATOM 1392 C C . GLU A 1 187 ? -1.561 -27.207 56.396 1.00 26.80 187 GLU A C 1
ATOM 1394 O O . GLU A 1 187 ? -0.726 -26.838 55.567 1.00 26.80 187 GLU A O 1
ATOM 1399 N N . GLU A 1 188 ? -2.869 -27.186 56.120 1.00 26.31 188 GLU A N 1
ATOM 1400 C CA . GLU A 1 188 ? -3.407 -26.583 54.898 1.00 26.31 188 GLU A CA 1
ATOM 1401 C C . GLU A 1 188 ? -3.178 -25.061 54.917 1.00 26.31 188 GLU A C 1
ATOM 1403 O O . GLU A 1 188 ? -3.976 -24.287 55.450 1.00 26.31 188 GLU A O 1
ATOM 1408 N N . GLU A 1 189 ? -2.104 -24.603 54.270 1.00 25.34 189 GLU A N 1
ATOM 1409 C CA . GLU A 1 189 ? -2.013 -23.229 53.781 1.00 25.34 189 GLU A CA 1
ATOM 1410 C C . GLU A 1 189 ? -3.174 -22.970 52.807 1.00 25.34 189 GLU A C 1
ATOM 1412 O O . GLU A 1 189 ? -3.209 -23.464 51.673 1.00 25.34 189 GLU A O 1
ATOM 1417 N N . VAL A 1 190 ? -4.123 -22.134 53.234 1.00 27.33 190 VAL A N 1
ATOM 1418 C CA . VAL A 1 190 ? -5.161 -21.563 52.373 1.00 27.33 190 VAL A CA 1
ATOM 1419 C C . VAL A 1 190 ? -4.478 -20.726 51.288 1.00 27.33 190 VAL A C 1
ATOM 1421 O O . VAL A 1 190 ? -4.181 -19.546 51.472 1.00 27.33 190 VAL A O 1
ATOM 1424 N N . LYS A 1 191 ? -4.233 -21.327 50.120 1.00 25.64 191 LYS A N 1
ATOM 1425 C CA . LYS A 1 191 ? -3.832 -20.597 48.913 1.00 25.64 191 LYS A CA 1
ATOM 1426 C C . LYS A 1 191 ? -4.976 -19.685 48.486 1.00 25.64 191 LYS A C 1
ATOM 1428 O O . LYS A 1 191 ? -5.891 -20.100 47.776 1.00 25.64 191 LYS A O 1
ATOM 1433 N N . VAL A 1 192 ? -4.894 -18.428 48.917 1.00 30.94 192 VAL A N 1
ATOM 1434 C CA . VAL A 1 192 ? -5.707 -17.314 48.426 1.00 30.94 192 VAL A CA 1
ATOM 1435 C C . VAL A 1 192 ? -5.615 -17.311 46.900 1.00 30.94 192 VAL A C 1
ATOM 1437 O O . VAL A 1 192 ? -4.546 -17.109 46.319 1.00 30.94 192 VAL A O 1
ATOM 1440 N N . GLY A 1 193 ? -6.738 -17.623 46.251 1.00 30.81 193 GLY A N 1
ATOM 1441 C CA . GLY A 1 193 ? -6.845 -17.661 44.800 1.00 30.81 193 GLY A CA 1
ATOM 1442 C C . GLY A 1 193 ? -6.395 -16.331 44.210 1.00 30.81 193 GLY A C 1
ATOM 1443 O O . GLY A 1 193 ? -6.844 -15.271 44.635 1.00 30.81 193 GLY A O 1
ATOM 1444 N N . THR A 1 194 ? -5.485 -16.394 43.242 1.00 30.89 194 THR A N 1
ATOM 1445 C CA . THR A 1 194 ? -4.922 -15.230 42.559 1.00 30.89 194 THR A CA 1
ATOM 1446 C C . THR A 1 194 ? -6.050 -14.425 41.905 1.00 30.89 194 THR A C 1
ATOM 1448 O O . THR A 1 194 ? -6.580 -14.820 40.865 1.00 30.89 194 THR A O 1
ATOM 1451 N N . THR A 1 195 ? -6.443 -13.312 42.523 1.00 34.22 195 THR A N 1
ATOM 1452 C CA . THR A 1 195 ? -7.399 -12.350 41.971 1.00 34.22 195 THR A CA 1
ATOM 1453 C C . THR A 1 195 ? -6.798 -11.732 40.712 1.00 34.22 195 THR A C 1
ATOM 1455 O O . THR A 1 195 ? -5.755 -11.082 40.740 1.00 34.22 195 THR A O 1
ATOM 1458 N N . GLN A 1 196 ? -7.421 -11.992 39.563 1.00 38.03 196 GLN A N 1
ATOM 1459 C CA . GLN A 1 196 ? -7.043 -11.369 38.297 1.00 38.03 196 GLN A CA 1
ATOM 1460 C C . GLN A 1 196 ? -7.860 -10.088 38.127 1.00 38.03 196 GLN A C 1
ATOM 1462 O O . GLN A 1 196 ? -9.083 -10.138 38.196 1.00 38.03 196 GLN A O 1
ATOM 1467 N N . PHE A 1 197 ? -7.188 -8.963 37.885 1.00 40.31 197 PHE A N 1
ATOM 1468 C CA . PHE A 1 197 ? -7.813 -7.663 37.627 1.00 40.31 197 PHE A CA 1
ATOM 1469 C C . PHE A 1 197 ? -7.625 -7.272 36.150 1.00 40.31 197 PHE A C 1
ATOM 1471 O O . PHE A 1 197 ? -6.578 -7.542 35.557 1.00 40.31 197 PHE A O 1
ATOM 1478 N N . ARG A 1 198 ? -8.610 -6.609 35.537 1.00 47.81 198 ARG A N 1
ATOM 1479 C CA . ARG A 1 198 ? -8.478 -5.943 34.221 1.00 47.81 198 ARG A CA 1
ATOM 1480 C C . ARG A 1 198 ? -9.034 -4.517 34.341 1.00 47.81 198 ARG A C 1
ATOM 1482 O O . ARG A 1 198 ? -9.682 -4.197 35.326 1.00 47.81 198 ARG A O 1
ATOM 1489 N N . LEU A 1 199 ? -8.758 -3.664 33.356 1.00 45.62 199 LEU A N 1
ATOM 1490 C CA . LEU A 1 199 ? -9.028 -2.221 33.412 1.00 45.62 199 LEU A CA 1
ATOM 1491 C C . LEU A 1 199 ? -10.045 -1.779 32.349 1.00 45.62 199 LEU A C 1
ATOM 1493 O O . LEU A 1 199 ? -9.995 -2.291 31.231 1.00 45.62 199 LEU A O 1
ATOM 1497 N N . ILE A 1 200 ? -10.962 -0.862 32.701 1.00 50.19 200 ILE A N 1
ATOM 1498 C CA . ILE A 1 200 ? -12.061 -0.341 31.852 1.00 50.19 200 ILE A CA 1
ATOM 1499 C C . ILE A 1 200 ? -12.275 1.169 32.124 1.00 50.19 200 ILE A C 1
ATOM 1501 O O . ILE A 1 200 ? -11.972 1.635 33.220 1.00 50.19 200 ILE A O 1
ATOM 1505 N N . SER A 1 201 ? -12.769 1.912 31.122 1.00 45.19 201 SER A N 1
ATOM 1506 C CA . SER A 1 201 ? -13.023 3.370 31.114 1.00 45.19 201 SER A CA 1
ATOM 1507 C C . SER A 1 201 ? -14.388 3.772 31.695 1.00 45.19 201 SER A C 1
ATOM 1509 O O . SER A 1 201 ? -15.311 2.970 31.673 1.00 45.19 201 SER A O 1
ATOM 1511 N N . ASP A 1 202 ? -14.505 5.021 32.160 1.00 45.12 202 ASP A N 1
ATOM 1512 C CA . ASP A 1 202 ? -15.644 5.627 32.889 1.00 45.12 202 ASP A CA 1
ATOM 1513 C C . ASP A 1 202 ? -16.780 6.184 31.999 1.00 45.12 202 ASP A C 1
ATOM 1515 O O . ASP A 1 202 ? -17.596 6.985 32.441 1.00 45.12 202 ASP A O 1
ATOM 1519 N N . GLU A 1 203 ? -16.835 5.797 30.723 1.00 55.00 203 GLU A N 1
ATOM 1520 C CA . GLU A 1 203 ? -17.994 6.135 29.883 1.00 55.00 203 GLU A CA 1
ATOM 1521 C C . GLU A 1 203 ? -19.044 5.030 30.040 1.00 55.00 203 GLU A C 1
ATOM 1523 O O . GLU A 1 203 ? -18.654 3.882 30.257 1.00 55.00 203 GLU A O 1
ATOM 1528 N N . ASP A 1 204 ? -20.342 5.359 29.941 1.00 74.81 204 ASP A N 1
ATOM 1529 C CA . ASP A 1 204 ? -21.514 4.450 30.005 1.00 74.81 204 ASP A CA 1
ATOM 1530 C C . ASP A 1 204 ? -21.539 3.454 28.817 1.00 74.81 204 ASP A C 1
ATOM 1532 O O . ASP A 1 204 ? -22.477 3.334 28.031 1.00 74.81 204 ASP A O 1
ATOM 1536 N N . HIS A 1 205 ? -20.412 2.784 28.611 1.00 79.50 205 HIS A N 1
ATOM 1537 C CA . HIS A 1 205 ? -20.090 1.858 27.552 1.00 79.50 205 HIS A CA 1
ATOM 1538 C C . HIS A 1 205 ? -19.995 0.481 28.185 1.00 79.50 205 HIS A C 1
ATOM 1540 O O . HIS A 1 205 ? -19.062 0.176 28.917 1.00 79.50 205 HIS A O 1
ATOM 1546 N N . HIS A 1 206 ? -20.962 -0.374 27.877 1.00 83.69 206 HIS A N 1
ATOM 1547 C CA . HIS A 1 206 ? -21.047 -1.687 28.509 1.00 83.69 206 HIS A CA 1
ATOM 1548 C C . HIS A 1 206 ? -20.562 -2.828 27.625 1.00 83.69 206 HIS A C 1
ATOM 1550 O O . HIS A 1 206 ? -20.374 -3.929 28.118 1.00 83.69 206 HIS A O 1
ATOM 1556 N N . VAL A 1 207 ? -20.354 -2.611 26.324 1.00 87.56 207 VAL A N 1
ATOM 1557 C CA . VAL A 1 207 ? -20.049 -3.684 25.366 1.00 87.56 207 VAL A CA 1
ATOM 1558 C C . VAL A 1 207 ? -18.668 -3.476 24.759 1.00 87.56 207 VAL A C 1
ATOM 1560 O O . VAL A 1 207 ? -18.412 -2.471 24.102 1.00 87.56 207 VAL A O 1
ATOM 1563 N N . TYR A 1 208 ? -17.791 -4.463 24.925 1.00 86.19 208 TYR A N 1
ATOM 1564 C CA . TYR A 1 208 ? -16.402 -4.401 24.479 1.00 86.19 208 TYR A CA 1
ATOM 1565 C C . TYR A 1 208 ? -16.026 -5.627 23.660 1.00 86.19 208 TYR A C 1
ATOM 1567 O O . TYR A 1 208 ? -16.358 -6.752 24.019 1.00 86.19 208 TYR A O 1
ATOM 1575 N N . ILE A 1 209 ? -15.267 -5.432 22.583 1.00 88.62 209 ILE A N 1
ATOM 1576 C CA . ILE A 1 209 ? -14.687 -6.525 21.799 1.00 88.62 209 ILE A CA 1
ATOM 1577 C C . ILE A 1 209 ? -13.203 -6.682 22.127 1.00 88.62 209 ILE A C 1
ATOM 1579 O O . ILE A 1 209 ? -12.425 -5.730 22.092 1.00 88.62 209 ILE A O 1
ATOM 1583 N N . ASN A 1 210 ? -12.789 -7.906 22.438 1.00 87.06 210 ASN A N 1
ATOM 1584 C CA . ASN A 1 210 ? -11.379 -8.230 22.573 1.00 87.06 210 ASN A CA 1
ATOM 1585 C C . ASN A 1 210 ? -10.748 -8.298 21.177 1.00 87.06 210 ASN A C 1
ATOM 1587 O O . ASN A 1 210 ? -11.043 -9.208 20.411 1.00 87.06 210 ASN A O 1
ATOM 1591 N N . MET A 1 211 ? -9.849 -7.371 20.853 1.00 82.88 211 MET A N 1
ATOM 1592 C CA . MET A 1 211 ? -9.250 -7.273 19.514 1.00 82.88 211 MET A CA 1
ATOM 1593 C C . MET A 1 211 ? -8.361 -8.467 19.127 1.00 82.88 211 MET A C 1
ATOM 1595 O O . MET A 1 211 ? -8.104 -8.666 17.945 1.00 82.88 211 MET A O 1
ATOM 1599 N N . GLN A 1 212 ? -7.905 -9.274 20.092 1.00 81.81 212 GLN A N 1
ATOM 1600 C CA . GLN A 1 212 ? -7.091 -10.463 19.824 1.00 81.81 212 GLN A CA 1
ATOM 1601 C C . GLN A 1 212 ? -7.948 -11.712 19.589 1.00 81.81 212 GLN A C 1
ATOM 1603 O O . GLN A 1 212 ? -7.627 -12.521 18.722 1.00 81.81 212 GLN A O 1
ATOM 1608 N N . THR A 1 213 ? -9.005 -11.904 20.387 1.00 85.25 213 THR A N 1
ATOM 1609 C CA . THR A 1 213 ? -9.861 -13.104 20.307 1.00 85.25 213 THR A CA 1
ATOM 1610 C C . THR A 1 213 ? -11.153 -12.883 19.525 1.00 85.25 213 THR A C 1
ATOM 1612 O O . THR A 1 213 ? -11.816 -13.852 19.184 1.00 85.25 213 THR A O 1
ATOM 1615 N N . GLN A 1 214 ? -11.518 -11.628 19.253 1.00 88.19 214 GLN A N 1
ATOM 1616 C CA . GLN A 1 214 ? -12.793 -11.184 18.672 1.00 88.19 214 GLN A CA 1
ATOM 1617 C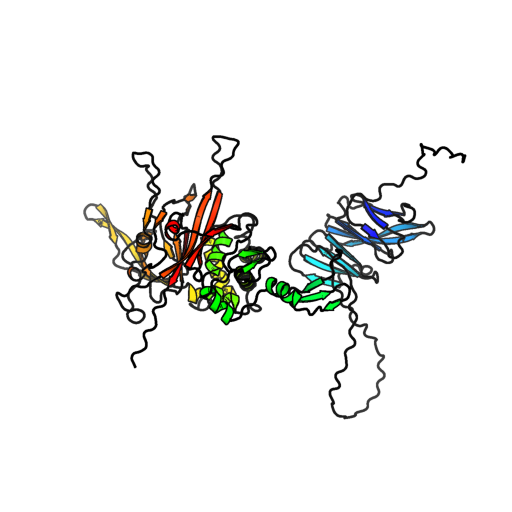 C . GLN A 1 214 ? -14.039 -11.583 19.485 1.00 88.19 214 GLN A C 1
ATOM 1619 O O . GLN A 1 214 ? -15.169 -11.486 18.998 1.00 88.19 214 GLN A O 1
ATOM 1624 N N . ASN A 1 215 ? -13.848 -11.988 20.745 1.00 90.19 215 ASN A N 1
ATOM 1625 C CA . ASN A 1 215 ? -14.940 -12.252 21.675 1.00 90.19 215 ASN A CA 1
ATOM 1626 C C . ASN A 1 215 ? -15.476 -10.932 22.225 1.00 90.19 215 ASN A C 1
ATOM 1628 O O . ASN A 1 215 ? -14.699 -10.036 22.569 1.00 90.19 215 ASN A O 1
ATOM 1632 N N . VAL A 1 216 ? -16.798 -10.832 22.327 1.00 91.38 216 VAL A N 1
ATOM 1633 C CA . VAL A 1 216 ? -17.480 -9.650 22.855 1.00 91.38 216 VAL A CA 1
ATOM 1634 C C . VAL A 1 216 ? -17.860 -9.907 24.304 1.00 91.38 216 VAL A C 1
ATOM 1636 O O . VAL A 1 216 ? -18.363 -10.979 24.628 1.00 91.38 216 VAL A O 1
ATOM 1639 N N . TYR A 1 217 ? -17.615 -8.934 25.168 1.00 88.81 217 TYR A N 1
ATOM 1640 C CA . TYR A 1 217 ? -17.881 -8.991 26.596 1.00 88.81 217 TYR A CA 1
ATOM 1641 C C . TYR A 1 217 ? -18.756 -7.820 27.006 1.00 88.81 217 TYR A C 1
ATOM 1643 O O . TYR A 1 217 ? -18.577 -6.709 26.506 1.00 88.81 217 TYR A O 1
ATOM 1651 N N . VAL A 1 218 ? -19.672 -8.082 27.933 1.00 87.50 218 VAL A N 1
ATOM 1652 C CA . VAL A 1 218 ? -20.390 -7.033 28.648 1.00 87.50 218 VAL A CA 1
ATOM 1653 C C . VAL A 1 218 ? -19.669 -6.767 29.960 1.00 87.50 218 VAL A C 1
ATOM 1655 O O . VAL A 1 218 ? -19.382 -7.701 30.711 1.00 87.50 218 VAL A O 1
ATOM 1658 N N . LEU A 1 219 ? -19.302 -5.513 30.189 1.00 82.00 219 LEU A N 1
ATOM 1659 C CA . LEU A 1 219 ? -18.584 -5.050 31.368 1.00 82.00 219 LEU A CA 1
ATOM 1660 C C . LEU A 1 219 ? -19.404 -3.929 32.036 1.00 82.00 219 LEU A C 1
ATOM 1662 O O . LEU A 1 219 ? -19.959 -3.092 31.322 1.00 82.00 219 LEU A O 1
ATOM 1666 N N . PRO A 1 220 ? -19.454 -3.863 33.381 1.00 75.06 220 PRO A N 1
ATOM 1667 C CA . PRO A 1 220 ? -18.635 -4.592 34.360 1.00 75.06 220 PRO A CA 1
ATOM 1668 C C . PRO A 1 220 ? -19.072 -6.037 34.675 1.00 75.06 220 PRO A C 1
ATOM 1670 O O . PRO A 1 220 ? -18.370 -6.726 35.407 1.00 75.06 220 PRO A O 1
ATOM 1673 N N . GLU A 1 221 ? -20.187 -6.520 34.132 1.00 78.50 221 GLU A N 1
ATOM 1674 C CA . GLU A 1 221 ? -20.813 -7.804 34.484 1.00 78.50 221 GLU A CA 1
ATOM 1675 C C . GLU A 1 221 ? -19.954 -9.037 34.143 1.00 78.50 221 GLU A C 1
ATOM 1677 O O . GLU A 1 221 ? -20.143 -10.110 34.716 1.00 78.50 221 GLU A O 1
ATOM 1682 N N . GLY A 1 222 ? -18.997 -8.909 33.222 1.00 80.38 222 GLY A N 1
ATOM 1683 C CA . GLY A 1 222 ? -17.928 -9.885 33.002 1.00 80.38 222 GLY A CA 1
ATOM 1684 C C . GLY A 1 222 ? -18.304 -11.114 32.169 1.00 80.38 222 GLY A C 1
ATOM 1685 O O . GLY A 1 222 ? -17.535 -12.078 32.146 1.00 80.38 222 GLY A O 1
ATOM 1686 N N . TYR A 1 223 ? -19.443 -11.113 31.466 1.00 83.75 223 TYR A N 1
ATOM 1687 C CA . TYR A 1 223 ? -19.884 -12.252 30.649 1.00 83.75 223 TYR A CA 1
ATOM 1688 C C . TYR A 1 223 ? -19.661 -12.043 29.144 1.00 83.75 223 TYR A C 1
ATOM 1690 O O . TYR A 1 223 ? -19.660 -10.924 28.634 1.00 83.75 223 TYR A O 1
ATOM 1698 N N . GLU A 1 224 ? -19.455 -13.147 28.420 1.00 90.69 224 GLU A N 1
ATOM 1699 C CA . GLU A 1 224 ? -19.284 -13.150 26.963 1.00 90.69 224 GLU A CA 1
ATOM 1700 C C . GLU A 1 224 ? -20.647 -13.098 26.254 1.00 90.69 224 GLU A C 1
ATOM 1702 O O . GLU A 1 224 ? -21.530 -13.915 26.526 1.00 90.69 224 GLU A O 1
ATOM 1707 N N . VAL A 1 225 ? -20.799 -12.187 25.293 1.00 91.56 225 VAL A N 1
ATOM 1708 C CA . VAL A 1 225 ? -21.983 -12.088 24.437 1.00 91.56 225 VAL A CA 1
ATOM 1709 C C . VAL A 1 225 ? -21.757 -12.855 23.141 1.00 91.56 225 VAL A C 1
ATOM 1711 O O . VAL A 1 225 ? -20.934 -12.489 22.299 1.00 91.56 225 VAL A O 1
ATOM 1714 N N . LYS A 1 226 ? -22.560 -13.900 22.940 1.00 91.44 226 LYS A N 1
ATOM 1715 C CA . LYS A 1 226 ? -22.587 -14.691 21.706 1.00 91.44 226 LYS A CA 1
ATOM 1716 C C . LYS A 1 226 ? -23.830 -14.336 20.899 1.00 91.44 226 LYS A C 1
ATOM 1718 O O . LYS A 1 226 ? -24.867 -14.973 21.038 1.00 91.44 226 LYS A O 1
ATOM 1723 N N . SER A 1 227 ? -23.717 -13.316 20.052 1.00 91.50 227 SER A N 1
ATOM 1724 C CA . SER A 1 227 ? -24.769 -12.927 19.106 1.00 91.50 227 SER A CA 1
ATOM 1725 C C . SER A 1 227 ? -24.237 -12.879 17.677 1.00 91.50 227 SER A C 1
ATOM 1727 O O . SER A 1 227 ? -23.131 -12.389 17.445 1.00 91.50 227 SER A O 1
ATOM 1729 N N . LYS A 1 228 ? -25.062 -13.333 16.723 1.00 91.50 228 LYS A N 1
ATOM 1730 C CA . LYS A 1 228 ? -24.797 -13.210 15.279 1.00 91.50 228 LYS A CA 1
ATOM 1731 C C . LYS A 1 228 ? -24.875 -11.766 14.786 1.00 91.50 228 LYS A C 1
ATOM 1733 O O . LYS A 1 228 ? -24.248 -11.423 13.793 1.00 91.50 228 LYS A O 1
ATOM 1738 N N . SER A 1 229 ? -25.612 -10.905 15.491 1.00 90.62 229 SER A N 1
ATOM 1739 C CA . SER A 1 229 ? -25.724 -9.479 15.155 1.00 90.62 229 SER A CA 1
ATOM 1740 C C . SER A 1 229 ? -24.416 -8.704 15.332 1.00 90.62 229 SER A C 1
ATOM 1742 O O . SER A 1 229 ? -24.363 -7.547 14.955 1.00 90.62 229 SER A O 1
ATOM 1744 N N . LEU A 1 230 ? -23.399 -9.316 15.950 1.00 90.38 230 LEU A N 1
ATOM 1745 C CA . LEU A 1 230 ? -22.080 -8.725 16.184 1.00 90.38 230 LEU A CA 1
ATOM 1746 C C . LEU A 1 230 ? -21.025 -9.271 15.209 1.00 90.38 230 LEU A C 1
ATOM 1748 O O . LEU A 1 230 ? -19.850 -8.911 15.296 1.00 90.38 230 LEU A O 1
ATOM 1752 N N . ASP A 1 231 ? -21.406 -10.196 14.322 1.00 90.25 231 ASP A N 1
ATOM 1753 C CA . ASP A 1 231 ? -20.465 -10.853 13.414 1.00 90.25 231 ASP A CA 1
ATOM 1754 C C . ASP A 1 231 ? -19.951 -9.902 12.326 1.00 90.25 231 ASP A C 1
ATOM 1756 O O . ASP A 1 231 ? -18.841 -10.087 11.832 1.00 90.25 231 ASP A O 1
ATOM 1760 N N . ASP A 1 232 ? -20.702 -8.855 11.992 1.00 90.19 232 ASP A N 1
ATOM 1761 C CA . ASP A 1 232 ? -20.266 -7.764 11.122 1.00 90.19 232 ASP A CA 1
ATOM 1762 C C . ASP A 1 232 ? -19.152 -6.926 11.771 1.00 90.19 232 ASP A C 1
ATOM 1764 O O . ASP A 1 232 ? -18.121 -6.703 11.142 1.00 90.19 232 ASP A O 1
ATOM 1768 N N . ILE A 1 233 ? -19.285 -6.555 13.048 1.00 91.31 233 ILE A N 1
ATOM 1769 C CA . ILE A 1 233 ? -18.257 -5.840 13.821 1.00 91.31 233 ILE A CA 1
ATOM 1770 C C . ILE A 1 233 ? -16.980 -6.684 13.907 1.00 91.31 233 ILE A C 1
ATOM 1772 O O . ILE A 1 233 ? -15.880 -6.185 13.645 1.00 91.31 233 ILE A O 1
ATOM 1776 N N . LYS A 1 234 ? -17.116 -7.984 14.207 1.00 91.12 234 LYS A N 1
ATOM 1777 C CA . LYS A 1 234 ? -15.983 -8.924 14.195 1.00 91.12 234 LYS A CA 1
ATOM 1778 C C . LYS A 1 234 ? -15.344 -8.972 12.810 1.00 91.12 234 LYS A C 1
ATOM 1780 O O . LYS A 1 234 ? -14.129 -8.826 12.694 1.00 91.12 234 LYS A O 1
ATOM 1785 N N . TYR A 1 235 ? -16.146 -9.101 11.756 1.00 91.50 235 TYR A N 1
ATOM 1786 C CA . TYR A 1 235 ? -15.645 -9.151 10.388 1.00 91.50 235 TYR A CA 1
ATOM 1787 C C . TYR A 1 235 ? -14.903 -7.871 9.986 1.00 91.50 235 TYR A C 1
ATOM 1789 O O . TYR A 1 235 ? -13.833 -7.950 9.396 1.00 91.50 235 TYR A O 1
ATOM 1797 N N . VAL A 1 236 ? -15.419 -6.692 10.341 1.00 91.56 236 VAL A N 1
ATOM 1798 C CA . VAL A 1 236 ? -14.774 -5.397 10.069 1.00 91.56 236 VAL A CA 1
ATOM 1799 C C . VAL A 1 236 ? -13.449 -5.258 10.818 1.00 91.56 236 VAL A C 1
ATOM 1801 O O . VAL A 1 236 ? -12.492 -4.717 10.258 1.00 91.56 236 VAL A O 1
ATOM 1804 N N . SER A 1 237 ? -13.380 -5.748 12.061 1.00 89.00 237 SER A N 1
ATOM 1805 C CA . SER A 1 237 ? -12.160 -5.677 12.874 1.00 89.00 237 SER A CA 1
ATOM 1806 C C . SER A 1 237 ? -10.998 -6.453 12.247 1.00 89.00 237 SER A C 1
ATOM 1808 O O . SER A 1 237 ? -9.872 -5.951 12.216 1.00 89.00 237 SER A O 1
ATOM 1810 N N . ASP A 1 238 ? -11.274 -7.634 11.686 1.00 88.50 238 ASP A N 1
ATOM 1811 C CA . ASP A 1 238 ? -10.263 -8.485 11.068 1.00 88.50 238 ASP A CA 1
ATOM 1812 C C . ASP A 1 238 ? -10.865 -9.351 9.941 1.00 88.50 238 ASP A C 1
ATOM 1814 O O . ASP A 1 238 ? -11.219 -10.517 10.162 1.00 88.50 238 ASP A O 1
ATOM 1818 N N . PRO A 1 239 ? -11.002 -8.802 8.717 1.00 92.69 239 PRO A N 1
ATOM 1819 C CA . PRO A 1 239 ? -11.702 -9.484 7.636 1.00 92.69 239 PRO A CA 1
ATOM 1820 C C . PRO A 1 239 ? -11.010 -10.795 7.256 1.00 92.69 239 PRO A C 1
ATOM 1822 O O . PRO A 1 239 ? -9.784 -10.878 7.143 1.00 92.69 239 PRO A O 1
ATOM 1825 N N . ARG A 1 240 ? -11.798 -11.848 7.048 1.00 91.62 240 ARG A N 1
ATOM 1826 C CA . ARG A 1 240 ? -11.319 -13.168 6.615 1.00 91.62 240 ARG A CA 1
ATOM 1827 C C . ARG A 1 240 ? -12.013 -13.569 5.326 1.00 91.62 240 ARG A C 1
ATOM 1829 O O . ARG A 1 240 ? -13.179 -13.245 5.128 1.00 91.62 240 ARG A O 1
ATOM 1836 N N . TYR A 1 241 ? -11.283 -14.274 4.470 1.00 94.06 241 TYR A N 1
ATOM 1837 C CA . TYR A 1 241 ? -11.758 -14.647 3.145 1.00 94.06 241 TYR A CA 1
ATOM 1838 C C . TYR A 1 241 ? -11.564 -16.134 2.904 1.00 94.06 241 TYR A C 1
ATOM 1840 O O . TYR A 1 241 ? -10.536 -16.720 3.252 1.00 94.06 241 TYR A O 1
ATOM 1848 N N . THR A 1 242 ? -12.549 -16.734 2.260 1.00 94.31 242 THR A N 1
ATOM 1849 C CA . THR A 1 242 ? -12.470 -18.084 1.721 1.00 94.31 242 THR A CA 1
ATOM 1850 C C . THR A 1 242 ? -11.824 -18.068 0.336 1.00 94.31 242 THR A C 1
ATOM 1852 O O . THR A 1 242 ? -11.806 -17.059 -0.371 1.00 94.31 242 THR A O 1
ATOM 1855 N N . LYS A 1 243 ? -11.306 -19.221 -0.104 1.00 93.25 243 LYS A N 1
ATOM 1856 C CA . LYS A 1 243 ? -10.722 -19.351 -1.451 1.00 93.25 243 LYS A CA 1
ATOM 1857 C C . LYS A 1 243 ? -11.731 -19.041 -2.562 1.00 93.25 243 LYS A C 1
ATOM 1859 O O . LYS A 1 243 ? -11.328 -18.518 -3.593 1.00 93.25 243 LYS A O 1
ATOM 1864 N N . GLN A 1 244 ? -13.008 -19.369 -2.355 1.00 92.00 244 GLN A N 1
ATOM 1865 C CA . GLN A 1 244 ? -14.074 -19.112 -3.325 1.00 92.00 244 GLN A CA 1
ATOM 1866 C C . GLN A 1 244 ? -14.350 -17.612 -3.451 1.00 92.00 244 GLN A C 1
ATOM 1868 O O . GLN A 1 244 ? -14.278 -17.093 -4.559 1.00 92.00 244 GLN A O 1
ATOM 1873 N N . GLU A 1 245 ? -14.529 -16.904 -2.330 1.00 92.19 245 GLU A N 1
ATOM 1874 C CA . GLU A 1 245 ? -14.716 -15.443 -2.325 1.00 92.19 245 GLU A CA 1
ATOM 1875 C C . GLU A 1 245 ? -13.568 -14.731 -3.053 1.00 92.19 245 GLU A C 1
ATOM 1877 O O . GLU A 1 245 ? -13.806 -13.915 -3.938 1.00 92.19 245 GLU A O 1
ATOM 1882 N N . VAL A 1 246 ? -12.313 -15.105 -2.766 1.00 92.56 246 VAL A N 1
ATOM 1883 C CA . VAL A 1 246 ? -11.134 -14.504 -3.419 1.00 92.56 246 VAL A CA 1
ATOM 1884 C C . VAL A 1 246 ? -11.095 -14.764 -4.930 1.00 92.56 246 VAL A C 1
ATOM 1886 O O . VAL A 1 246 ? -10.624 -13.913 -5.682 1.00 92.56 246 VAL A O 1
ATOM 1889 N N . MET A 1 247 ? -11.576 -15.920 -5.400 1.00 88.31 247 MET A N 1
ATOM 1890 C CA . MET A 1 247 ? -11.672 -16.212 -6.838 1.00 88.31 247 MET A CA 1
ATOM 1891 C C . MET A 1 247 ? -12.798 -15.435 -7.529 1.00 88.31 247 MET A C 1
ATOM 1893 O O . MET A 1 247 ? -12.712 -15.194 -8.734 1.00 88.31 247 MET A O 1
ATOM 1897 N N . GLU A 1 248 ? -13.850 -15.070 -6.796 1.00 89.81 248 GLU A N 1
ATOM 1898 C CA . GLU A 1 248 ? -14.980 -14.309 -7.329 1.00 89.81 248 GLU A CA 1
ATOM 1899 C C . GLU A 1 248 ? -14.694 -12.806 -7.433 1.00 89.81 248 GLU A C 1
ATOM 1901 O O . GLU A 1 248 ? -15.260 -12.177 -8.326 1.00 89.81 248 GLU A O 1
ATOM 1906 N N . LEU A 1 249 ? -13.768 -12.261 -6.628 1.00 88.31 249 LEU A N 1
ATOM 1907 C CA . LEU A 1 249 ? -13.401 -10.832 -6.627 1.00 88.31 249 LEU A CA 1
ATOM 1908 C C . LEU A 1 249 ? -13.079 -10.273 -8.023 1.00 88.31 249 LEU A C 1
ATOM 1910 O O . LEU A 1 249 ? -13.496 -9.168 -8.346 1.00 88.31 249 LEU A O 1
ATOM 1914 N N . ASP A 1 250 ? -12.369 -11.033 -8.864 1.00 80.19 250 ASP A N 1
ATOM 1915 C CA . ASP A 1 250 ? -11.999 -10.583 -10.220 1.00 80.19 250 ASP A CA 1
ATOM 1916 C C . ASP A 1 250 ? -13.033 -10.960 -11.293 1.00 80.19 250 ASP A C 1
ATOM 1918 O O . ASP A 1 250 ? -12.887 -10.575 -12.451 1.00 80.19 250 ASP A O 1
ATOM 1922 N N . ARG A 1 251 ? -14.037 -11.776 -10.949 1.00 84.88 251 ARG A N 1
ATOM 1923 C CA . ARG A 1 251 ? -15.023 -12.317 -11.902 1.00 84.88 251 ARG A CA 1
ATOM 1924 C C . ARG A 1 251 ? -16.382 -11.645 -11.796 1.00 84.88 251 ARG A C 1
ATOM 1926 O O . ARG A 1 251 ? -17.115 -11.614 -12.779 1.00 84.88 251 ARG A O 1
ATOM 1933 N N . ARG A 1 252 ? -16.753 -11.193 -10.599 1.00 78.94 252 ARG A N 1
ATOM 1934 C CA . ARG A 1 252 ? -18.059 -10.610 -10.302 1.00 78.94 252 ARG A CA 1
ATOM 1935 C C . ARG A 1 252 ? -17.860 -9.240 -9.680 1.00 78.94 252 ARG A C 1
ATOM 1937 O O . ARG A 1 252 ? -17.423 -9.125 -8.542 1.00 78.94 252 ARG A O 1
ATOM 1944 N N . ALA A 1 253 ? -18.251 -8.208 -10.414 1.00 72.50 253 ALA A N 1
ATOM 1945 C CA . ALA A 1 253 ? -18.339 -6.859 -9.886 1.00 72.50 253 ALA A CA 1
ATOM 1946 C C . ALA A 1 253 ? -19.579 -6.704 -8.998 1.00 72.50 253 ALA A C 1
ATOM 1948 O O . ALA A 1 253 ? -20.617 -6.226 -9.453 1.00 72.50 253 ALA A O 1
ATOM 1949 N N . GLN A 1 254 ? -19.493 -7.121 -7.735 1.00 79.00 254 GLN A N 1
ATOM 1950 C CA . GLN A 1 254 ? -20.569 -6.867 -6.779 1.00 79.00 254 GLN A CA 1
ATOM 1951 C C . GLN A 1 254 ? -20.345 -5.520 -6.079 1.00 79.00 254 GLN A C 1
ATOM 1953 O O . GLN A 1 254 ? -19.308 -5.344 -5.434 1.00 79.00 254 GLN A O 1
ATOM 1958 N N . PRO A 1 255 ? -21.270 -4.552 -6.216 1.00 82.94 255 PRO A N 1
ATOM 1959 C CA . PRO A 1 255 ? -21.242 -3.363 -5.377 1.00 82.94 255 PRO A CA 1
ATOM 1960 C C . PRO A 1 255 ? -21.451 -3.750 -3.909 1.00 82.94 255 PRO A C 1
ATOM 1962 O O . PRO A 1 255 ? -22.162 -4.705 -3.595 1.00 82.94 255 PRO A O 1
ATOM 1965 N N . ALA A 1 256 ? -20.798 -3.010 -3.021 1.00 92.12 256 ALA A N 1
ATOM 1966 C CA . ALA A 1 256 ? -20.933 -3.117 -1.578 1.00 92.12 256 ALA A CA 1
ATOM 1967 C C . ALA A 1 256 ? -21.484 -1.802 -1.017 1.00 92.12 256 ALA A C 1
ATOM 1969 O O . ALA A 1 256 ? -21.349 -0.744 -1.633 1.00 92.12 256 ALA A O 1
ATOM 1970 N N . TRP A 1 257 ? -22.088 -1.856 0.167 1.00 94.50 257 TRP A N 1
ATOM 1971 C CA . TRP A 1 257 ? -22.673 -0.686 0.818 1.00 94.50 257 TRP A CA 1
ATOM 1972 C C . TRP A 1 257 ? -22.070 -0.491 2.196 1.00 94.50 257 TRP A C 1
ATOM 1974 O O . TRP A 1 257 ? -21.872 -1.440 2.953 1.00 94.50 257 TRP A O 1
ATOM 1984 N N . THR A 1 258 ? -21.764 0.762 2.511 1.00 93.62 258 THR A N 1
ATOM 1985 C CA . THR A 1 258 ? -21.338 1.139 3.859 1.00 93.62 258 THR A CA 1
ATOM 1986 C C . THR A 1 258 ? -22.514 1.110 4.831 1.00 93.62 258 THR A C 1
ATOM 1988 O O . THR A 1 258 ? -23.672 1.082 4.416 1.00 93.62 258 THR A O 1
ATOM 1991 N N . LEU A 1 259 ? -22.231 1.210 6.133 1.00 90.75 259 LEU A N 1
ATOM 1992 C CA . LEU A 1 259 ? -23.273 1.309 7.163 1.00 90.75 259 LEU A CA 1
ATOM 1993 C C . LEU A 1 259 ? -24.206 2.517 6.936 1.00 90.75 259 LEU A C 1
ATOM 1995 O O . LEU A 1 259 ? -25.382 2.462 7.269 1.00 90.75 259 LEU A O 1
ATOM 1999 N N . ALA A 1 260 ? -23.693 3.587 6.320 1.00 92.19 260 ALA A N 1
ATOM 2000 C CA . ALA A 1 260 ? -24.458 4.780 5.954 1.00 92.19 260 ALA A CA 1
ATOM 2001 C C . ALA A 1 260 ? -25.159 4.673 4.580 1.00 92.19 260 ALA A C 1
ATOM 2003 O O . ALA A 1 260 ? -25.645 5.674 4.063 1.00 92.19 260 ALA A O 1
ATOM 2004 N N . GLY A 1 261 ? -25.162 3.496 3.942 1.00 92.06 261 GLY A N 1
ATOM 2005 C CA . GLY A 1 261 ? -25.805 3.268 2.644 1.00 92.06 261 GLY A CA 1
ATOM 2006 C C . GLY A 1 261 ? -25.037 3.802 1.429 1.00 92.06 261 GLY A C 1
ATOM 2007 O O . GLY A 1 261 ? -25.556 3.759 0.317 1.00 92.06 261 GLY A O 1
ATOM 2008 N N . LYS A 1 262 ? -23.795 4.280 1.595 1.00 92.00 262 LYS A N 1
ATOM 2009 C CA . LYS A 1 262 ? -22.950 4.704 0.462 1.00 92.00 262 LYS A CA 1
ATOM 2010 C C . LYS A 1 262 ? -22.442 3.482 -0.302 1.00 92.00 262 LYS A C 1
ATOM 2012 O O . LYS A 1 262 ? -21.782 2.639 0.309 1.00 92.00 262 LYS A O 1
ATOM 2017 N N . GLU A 1 263 ? -22.706 3.423 -1.604 1.00 93.38 263 GLU A N 1
ATOM 2018 C CA . GLU A 1 263 ? -22.162 2.399 -2.502 1.00 93.38 263 GLU A CA 1
ATOM 2019 C C . GLU A 1 263 ? -20.642 2.563 -2.673 1.00 93.38 263 GLU A C 1
ATOM 2021 O O . GLU A 1 263 ? -20.127 3.680 -2.776 1.00 93.38 263 GLU A O 1
ATOM 2026 N N . TYR A 1 264 ? -19.917 1.448 -2.702 1.00 93.19 264 TYR A N 1
ATOM 2027 C CA . TYR A 1 264 ? -18.499 1.387 -3.038 1.00 93.19 264 TYR A CA 1
ATOM 2028 C C . TYR A 1 264 ? -18.148 0.037 -3.681 1.00 93.19 264 TYR A C 1
ATOM 2030 O O . TYR A 1 264 ? -18.903 -0.932 -3.587 1.00 93.19 264 TYR A O 1
ATOM 2038 N N . ALA A 1 265 ? -16.989 -0.041 -4.334 1.00 92.69 265 ALA A N 1
ATOM 2039 C CA . ALA A 1 265 ? -16.459 -1.291 -4.869 1.00 92.69 265 ALA A CA 1
ATOM 2040 C C . ALA A 1 265 ? -15.302 -1.783 -3.976 1.00 92.69 265 ALA A C 1
ATOM 2042 O O . ALA A 1 265 ? -14.349 -1.029 -3.759 1.00 92.69 265 ALA A O 1
ATOM 2043 N N . PRO A 1 266 ? -15.353 -3.014 -3.432 1.00 93.62 266 PRO A N 1
ATOM 2044 C CA . PRO A 1 266 ? -14.248 -3.568 -2.649 1.00 93.62 266 PRO A CA 1
ATOM 2045 C C . PRO A 1 266 ? -12.949 -3.579 -3.464 1.00 93.62 266 PRO A C 1
ATOM 2047 O O . PRO A 1 266 ? -12.963 -3.930 -4.639 1.00 93.62 266 PRO A O 1
ATOM 2050 N N . GLY A 1 267 ? -11.833 -3.173 -2.857 1.00 93.00 267 GLY A N 1
ATOM 2051 C CA . GLY A 1 267 ? -10.573 -2.927 -3.570 1.00 93.00 267 GLY A CA 1
ATOM 2052 C C . GLY A 1 267 ? -10.407 -1.465 -3.994 1.00 93.00 267 GLY A C 1
ATOM 2053 O O . GLY A 1 267 ? -9.348 -0.883 -3.782 1.00 93.00 267 GLY A O 1
ATOM 2054 N N . PHE A 1 268 ? -11.480 -0.830 -4.466 1.00 94.38 268 PHE A N 1
ATOM 2055 C CA . PHE A 1 268 ? -11.495 0.545 -4.976 1.00 94.38 268 PHE A CA 1
ATOM 2056 C C . PHE A 1 268 ? -12.065 1.509 -3.930 1.00 94.38 268 PHE A C 1
ATOM 2058 O O . PHE A 1 268 ? -13.126 2.109 -4.097 1.00 94.38 268 PHE A O 1
ATOM 2065 N N . VAL A 1 269 ? -11.359 1.618 -2.805 1.00 94.75 269 VAL A N 1
ATOM 2066 C CA . VAL A 1 269 ? -11.723 2.478 -1.670 1.00 94.75 269 VAL A CA 1
ATOM 2067 C C . VAL A 1 269 ? -10.659 3.537 -1.423 1.00 94.75 269 VAL A C 1
ATOM 2069 O O . VAL A 1 269 ? -9.475 3.305 -1.669 1.00 94.75 269 VAL A O 1
ATOM 2072 N N . GL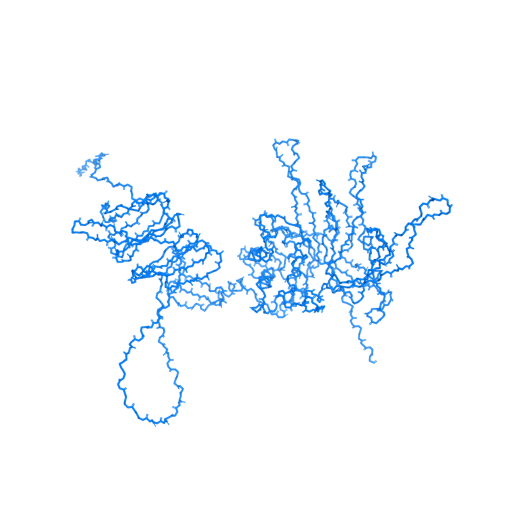Y A 1 270 ? -11.074 4.688 -0.896 1.00 93.56 270 GLY A N 1
ATOM 2073 C CA . GLY A 1 270 ? -10.145 5.752 -0.531 1.00 93.56 270 GLY A CA 1
ATOM 2074 C C . GLY A 1 270 ? -9.253 5.361 0.651 1.00 93.56 270 GLY A C 1
ATOM 2075 O O . GLY A 1 270 ? -9.589 4.480 1.447 1.00 93.56 270 GLY A O 1
ATOM 2076 N N . MET A 1 271 ? -8.116 6.030 0.809 1.00 93.75 271 MET A N 1
ATOM 2077 C CA . MET A 1 271 ? -7.264 5.901 1.987 1.00 93.75 271 MET A CA 1
ATOM 2078 C C . MET A 1 271 ? -7.009 7.239 2.659 1.00 93.75 271 MET A C 1
ATOM 2080 O O . MET A 1 271 ? -6.840 8.262 2.002 1.00 93.75 271 MET A O 1
ATOM 2084 N N . ASN A 1 272 ? -6.978 7.222 3.991 1.00 91.12 272 ASN A N 1
ATOM 2085 C CA . ASN A 1 272 ? -6.769 8.441 4.763 1.00 91.12 272 ASN A CA 1
ATOM 2086 C C . ASN A 1 272 ? -5.368 9.007 4.509 1.00 91.12 272 ASN A C 1
ATOM 2088 O O . ASN A 1 272 ? -4.353 8.334 4.732 1.00 91.12 272 ASN A O 1
ATOM 2092 N N . ASN A 1 273 ? -5.331 10.280 4.126 1.00 84.25 273 ASN A N 1
ATOM 2093 C CA . ASN A 1 273 ? -4.128 11.091 4.174 1.00 84.25 273 ASN A CA 1
ATOM 2094 C C . ASN A 1 273 ? -4.081 11.806 5.524 1.00 84.25 273 ASN A C 1
ATOM 2096 O O . ASN A 1 273 ? -4.918 12.653 5.822 1.00 84.25 273 ASN A O 1
ATOM 2100 N N . LEU A 1 274 ? -3.156 11.389 6.383 1.00 76.94 274 LEU A N 1
ATOM 2101 C CA . LEU A 1 274 ? -3.025 11.908 7.741 1.00 76.94 274 LEU A CA 1
ATOM 2102 C C . LEU A 1 274 ? -2.293 13.255 7.746 1.00 76.94 274 LEU A C 1
ATOM 2104 O O . LEU A 1 274 ? -2.634 14.107 8.563 1.00 76.94 274 LEU A O 1
ATOM 2108 N N . LYS A 1 275 ? -1.330 13.445 6.830 1.00 81.31 275 LYS A N 1
ATOM 2109 C CA . LYS A 1 275 ? -0.730 14.742 6.461 1.00 81.31 275 LYS A CA 1
ATOM 2110 C C . LYS A 1 275 ? -0.184 14.692 5.029 1.00 81.31 275 LYS A C 1
ATOM 2112 O O . LYS A 1 275 ? -0.728 15.343 4.142 1.00 81.31 275 LYS A O 1
ATOM 2117 N N . GLU A 1 276 ? 0.879 13.909 4.820 1.00 83.62 276 GLU A N 1
ATOM 2118 C CA . GLU A 1 276 ? 1.615 13.819 3.549 1.00 83.62 276 GLU A CA 1
ATOM 2119 C C . GLU A 1 276 ? 2.028 12.371 3.212 1.00 83.62 276 GLU A C 1
ATOM 2121 O O . GLU A 1 276 ? 3.159 12.099 2.815 1.00 83.62 276 GLU A O 1
ATOM 2126 N N . ASN A 1 277 ? 1.126 11.402 3.414 1.00 88.44 277 ASN A N 1
ATOM 2127 C CA . ASN A 1 277 ? 1.402 9.973 3.174 1.00 88.44 277 ASN A CA 1
ATOM 2128 C C . ASN A 1 277 ? 0.815 9.430 1.858 1.00 88.44 277 ASN A C 1
ATOM 2130 O O . ASN A 1 277 ? 0.659 8.216 1.701 1.00 88.44 277 ASN A O 1
ATOM 2134 N N . ASP A 1 278 ? 0.510 10.308 0.906 1.00 91.38 278 ASP A N 1
ATOM 2135 C CA . ASP A 1 278 ? -0.024 9.971 -0.419 1.00 91.38 278 ASP A CA 1
ATOM 2136 C C . ASP A 1 278 ? 0.932 9.080 -1.240 1.00 91.38 278 ASP A C 1
ATOM 2138 O O . ASP A 1 278 ? 0.484 8.119 -1.869 1.00 91.38 278 ASP A O 1
ATOM 2142 N N . TYR A 1 279 ? 2.250 9.298 -1.143 1.00 93.50 279 TYR A N 1
ATOM 2143 C CA . TYR A 1 279 ? 3.283 8.468 -1.786 1.00 93.50 279 TYR A CA 1
ATOM 2144 C C . TYR A 1 279 ? 3.196 6.985 -1.399 1.00 93.50 279 TYR A C 1
ATOM 2146 O O . TYR A 1 279 ? 3.454 6.093 -2.205 1.00 93.50 279 TYR A O 1
ATOM 2154 N N . LEU A 1 280 ? 2.822 6.708 -0.152 1.00 94.00 280 LEU A N 1
ATOM 2155 C CA . LEU A 1 280 ? 2.644 5.358 0.365 1.00 94.00 280 LEU A CA 1
ATOM 2156 C C . LEU A 1 280 ? 1.271 4.815 -0.014 1.00 94.00 280 LEU A C 1
ATOM 2158 O O . LEU A 1 280 ? 1.153 3.636 -0.356 1.00 94.00 280 LEU A O 1
ATOM 2162 N N . ASN A 1 281 ? 0.251 5.675 -0.008 1.00 94.94 281 ASN A N 1
ATOM 2163 C CA . ASN A 1 281 ? -1.105 5.298 -0.368 1.00 94.94 281 ASN A CA 1
ATOM 2164 C C . ASN A 1 281 ? -1.165 4.727 -1.792 1.00 94.94 281 ASN A C 1
ATOM 2166 O O . ASN A 1 281 ? -1.667 3.621 -2.001 1.00 94.94 281 ASN A O 1
ATOM 2170 N N . VAL A 1 282 ? -0.587 5.434 -2.763 1.00 96.44 282 VAL A N 1
ATOM 2171 C CA . VAL A 1 282 ? -0.584 4.994 -4.168 1.00 96.44 282 VAL A CA 1
ATOM 2172 C C . VAL A 1 282 ? 0.138 3.661 -4.367 1.00 96.44 282 VAL A C 1
ATOM 2174 O O . VAL A 1 282 ? -0.319 2.824 -5.144 1.00 96.44 282 VAL A O 1
ATOM 2177 N N . ILE A 1 283 ? 1.222 3.415 -3.623 1.00 97.38 283 ILE A N 1
ATOM 2178 C CA . ILE A 1 283 ? 1.982 2.163 -3.700 1.00 97.38 283 ILE A CA 1
ATOM 2179 C C . ILE A 1 283 ? 1.210 0.998 -3.083 1.00 97.38 283 ILE A C 1
ATOM 2181 O O . ILE A 1 283 ? 1.140 -0.076 -3.679 1.00 97.38 283 ILE A O 1
ATOM 2185 N N . LEU A 1 284 ? 0.607 1.191 -1.909 1.00 96.62 284 LEU A N 1
ATOM 2186 C CA . LEU A 1 284 ? -0.181 0.142 -1.260 1.00 96.62 284 LEU A CA 1
ATOM 2187 C C . LEU A 1 284 ? -1.416 -0.225 -2.082 1.00 96.62 284 LEU A C 1
ATOM 2189 O O . LEU A 1 284 ? -1.742 -1.406 -2.180 1.00 96.62 284 LEU A O 1
ATOM 2193 N N . GLN A 1 285 ? -2.048 0.757 -2.724 1.00 96.44 285 GLN A N 1
ATOM 2194 C CA . GLN A 1 285 ? -3.146 0.523 -3.658 1.00 96.44 285 GLN A CA 1
ATOM 2195 C C . GLN A 1 285 ? -2.691 -0.211 -4.920 1.00 96.44 285 GLN A C 1
ATOM 2197 O O . GLN A 1 285 ? -3.314 -1.191 -5.318 1.00 96.44 285 GLN A O 1
ATOM 2202 N N . ALA A 1 286 ? -1.569 0.188 -5.526 1.00 97.62 286 ALA A N 1
ATOM 2203 C CA . ALA A 1 286 ? -1.030 -0.521 -6.685 1.00 97.62 286 ALA A CA 1
ATOM 2204 C C . ALA A 1 286 ? -0.706 -1.991 -6.351 1.00 97.62 286 ALA A C 1
ATOM 2206 O O . ALA A 1 286 ? -1.074 -2.900 -7.095 1.00 97.62 286 ALA A O 1
ATOM 2207 N N . LEU A 1 287 ? -0.069 -2.249 -5.202 1.00 97.69 287 LEU A N 1
ATOM 2208 C CA . LEU A 1 287 ? 0.284 -3.604 -4.766 1.00 97.69 287 LEU A CA 1
ATOM 2209 C C . LEU A 1 287 ? -0.931 -4.438 -4.334 1.00 97.69 287 LEU A C 1
ATOM 2211 O O . LEU A 1 287 ? -0.921 -5.655 -4.531 1.00 97.69 287 LEU A O 1
ATOM 2215 N N . SER A 1 288 ? -1.979 -3.822 -3.775 1.00 96.88 288 SER A N 1
ATOM 2216 C CA . SER A 1 288 ? -3.209 -4.524 -3.377 1.00 96.88 288 SER A CA 1
ATOM 2217 C C . SER A 1 288 ? -4.009 -5.055 -4.575 1.00 96.88 288 SER A C 1
ATOM 2219 O O . SER A 1 288 ? -4.822 -5.960 -4.393 1.00 96.88 288 SER A O 1
ATOM 2221 N N . HIS A 1 289 ? -3.747 -4.549 -5.785 1.00 96.56 289 HIS A N 1
ATOM 2222 C CA . HIS A 1 289 ? -4.371 -4.986 -7.040 1.00 96.56 289 HIS A CA 1
ATOM 2223 C C . HIS A 1 289 ? -3.511 -5.984 -7.834 1.00 96.56 289 HIS A C 1
ATOM 2225 O O . HIS A 1 289 ? -3.937 -6.504 -8.866 1.00 96.56 289 HIS A O 1
ATOM 2231 N N . VAL A 1 290 ? -2.322 -6.339 -7.334 1.00 97.25 290 VAL A N 1
ATOM 2232 C CA . VAL A 1 290 ? -1.516 -7.432 -7.893 1.00 97.25 290 VAL A CA 1
ATOM 2233 C C . VAL A 1 290 ? -2.099 -8.763 -7.427 1.00 97.25 290 VAL A C 1
ATOM 2235 O O . VAL A 1 290 ? -1.858 -9.201 -6.303 1.00 97.25 290 VAL A O 1
ATOM 2238 N N . VAL A 1 291 ? -2.865 -9.426 -8.297 1.00 95.38 291 VAL A N 1
ATOM 2239 C CA . VAL A 1 291 ? -3.741 -10.562 -7.946 1.00 95.38 291 VAL A CA 1
ATOM 2240 C C . VAL A 1 291 ? -3.048 -11.667 -7.132 1.00 95.38 291 VAL A C 1
ATOM 2242 O O . VAL A 1 291 ? -3.578 -12.038 -6.083 1.00 95.38 291 VAL A O 1
ATOM 2245 N N . PRO A 1 292 ? -1.867 -12.205 -7.508 1.00 96.00 292 PRO A N 1
ATOM 2246 C CA . PRO A 1 292 ? -1.235 -13.260 -6.717 1.00 96.00 292 PRO A CA 1
ATOM 2247 C C . PRO A 1 292 ? -0.779 -12.775 -5.335 1.00 96.00 292 PRO A C 1
ATOM 2249 O O . PRO A 1 292 ? -0.857 -13.532 -4.367 1.00 96.00 292 PRO A O 1
ATOM 2252 N N . LEU A 1 293 ? -0.336 -11.517 -5.232 1.00 96.94 293 LEU A N 1
ATOM 2253 C CA . LEU A 1 293 ? 0.095 -10.913 -3.973 1.00 96.94 293 LEU A CA 1
ATOM 2254 C C . LEU A 1 293 ? -1.104 -10.635 -3.064 1.00 96.94 293 LEU A C 1
ATOM 2256 O O . LEU A 1 293 ? -1.089 -11.009 -1.892 1.00 96.94 293 LEU A O 1
ATOM 2260 N N . ARG A 1 294 ? -2.165 -10.044 -3.625 1.00 96.50 294 ARG A N 1
ATOM 2261 C CA . ARG A 1 294 ? -3.451 -9.827 -2.960 1.00 96.50 294 ARG A CA 1
ATOM 2262 C C . ARG A 1 294 ? -3.981 -11.135 -2.393 1.00 96.50 294 ARG A C 1
ATOM 2264 O O . ARG A 1 294 ? -4.203 -11.236 -1.193 1.00 96.50 294 ARG A O 1
ATOM 2271 N N . ASN A 1 295 ? -4.131 -12.155 -3.235 1.00 96.56 295 ASN A N 1
ATOM 2272 C CA . ASN A 1 295 ? -4.711 -13.435 -2.836 1.00 96.56 295 ASN A CA 1
ATOM 2273 C C . ASN A 1 295 ? -3.891 -14.102 -1.722 1.00 96.56 295 ASN A C 1
ATOM 2275 O O . ASN A 1 295 ? -4.464 -14.662 -0.791 1.00 96.56 295 ASN A O 1
ATOM 2279 N N . TYR A 1 296 ? -2.560 -13.994 -1.782 1.00 96.12 296 TYR A N 1
ATOM 2280 C CA . TYR A 1 296 ? -1.674 -14.460 -0.718 1.00 96.12 296 TYR A CA 1
ATOM 2281 C C . TYR A 1 296 ? -1.951 -13.737 0.611 1.00 96.12 296 TYR A C 1
ATOM 2283 O O . TYR A 1 296 ? -2.127 -14.389 1.638 1.00 96.12 296 TYR A O 1
ATOM 2291 N N . PHE A 1 297 ? -2.085 -12.407 0.605 1.00 96.88 297 PHE A N 1
ATOM 2292 C CA . PHE A 1 297 ? -2.407 -11.644 1.815 1.00 96.88 297 PHE A CA 1
ATOM 2293 C C . PHE A 1 297 ? -3.823 -11.882 2.355 1.00 96.88 297 PHE A C 1
ATOM 2295 O O . PHE A 1 297 ? -4.017 -11.864 3.575 1.00 96.88 297 PHE A O 1
ATOM 2302 N N . LEU A 1 298 ? -4.806 -12.124 1.486 1.00 96.25 298 LEU A N 1
ATOM 2303 C CA . LEU A 1 298 ? -6.185 -12.401 1.897 1.00 96.25 298 LEU A CA 1
ATOM 2304 C C . LEU A 1 298 ? -6.343 -13.788 2.542 1.00 96.25 298 LEU A C 1
ATOM 2306 O O . LEU A 1 298 ? -7.115 -13.915 3.489 1.00 96.25 298 LEU A O 1
ATOM 2310 N N . LEU A 1 299 ? -5.602 -14.799 2.072 1.00 95.62 299 LEU A N 1
ATOM 2311 C CA . LEU A 1 299 ? -5.809 -16.202 2.459 1.00 95.62 299 LEU A CA 1
ATOM 2312 C C . LEU A 1 299 ? -4.850 -16.720 3.541 1.00 95.62 299 LEU A C 1
ATOM 2314 O O . LEU A 1 299 ? -5.252 -17.538 4.364 1.00 95.62 299 LEU A O 1
ATOM 2318 N N . GLU A 1 300 ? -3.587 -16.295 3.534 1.00 93.12 300 GLU A N 1
ATOM 2319 C CA . GLU A 1 300 ? -2.557 -16.901 4.390 1.00 93.12 300 GLU A CA 1
ATOM 2320 C C . GLU A 1 300 ? -2.593 -16.404 5.836 1.00 93.12 300 GLU A C 1
ATOM 2322 O O . GLU A 1 300 ? -3.035 -15.294 6.136 1.00 93.12 300 GLU A O 1
ATOM 2327 N N . ASN A 1 301 ? -2.074 -17.210 6.763 1.00 89.56 301 ASN A N 1
ATOM 2328 C CA . ASN A 1 301 ? -1.918 -16.793 8.153 1.00 89.56 301 ASN A CA 1
ATOM 2329 C C . ASN A 1 301 ? -0.516 -16.207 8.402 1.00 89.56 301 ASN A C 1
ATOM 2331 O O . ASN A 1 301 ? 0.501 -16.864 8.183 1.00 89.56 301 ASN A O 1
ATOM 2335 N N . PHE A 1 302 ? -0.470 -14.971 8.907 1.00 90.50 302 PHE A N 1
ATOM 2336 C CA . PHE A 1 302 ? 0.763 -14.230 9.175 1.00 90.50 302 PHE A CA 1
ATOM 2337 C C . PHE A 1 302 ? 1.141 -14.162 10.662 1.00 90.50 302 PHE A C 1
ATOM 2339 O O . PHE A 1 302 ? 2.108 -13.481 10.991 1.00 90.50 302 PHE A O 1
ATOM 2346 N N . SER A 1 303 ? 0.459 -14.869 11.574 1.00 85.62 303 SER A N 1
ATOM 2347 C CA . SER A 1 303 ? 0.727 -14.803 13.025 1.00 85.62 303 SER A CA 1
ATOM 2348 C C . SER A 1 303 ? 2.191 -15.071 13.411 1.00 85.62 303 SER A C 1
ATOM 2350 O O . SER A 1 303 ? 2.678 -14.472 14.367 1.00 85.62 303 SER A O 1
ATOM 2352 N N . SER A 1 304 ? 2.914 -15.901 12.651 1.00 86.88 304 SER A N 1
ATOM 2353 C CA . SER A 1 304 ? 4.340 -16.216 12.861 1.00 86.88 304 SER A CA 1
ATOM 2354 C C . SER A 1 304 ? 5.318 -15.381 12.018 1.00 86.88 304 SER A C 1
ATOM 2356 O O . SER A 1 304 ? 6.525 -15.608 12.070 1.00 86.88 304 SER A O 1
ATOM 2358 N N . ARG A 1 305 ? 4.822 -14.445 11.200 1.00 91.75 305 ARG A N 1
ATOM 2359 C CA . ARG A 1 305 ? 5.631 -13.599 10.304 1.00 91.75 305 ARG A CA 1
ATOM 2360 C C . ARG A 1 305 ? 5.983 -12.263 10.960 1.00 91.75 305 ARG A C 1
ATOM 2362 O O . ARG A 1 305 ? 5.601 -12.011 12.100 1.00 91.75 305 ARG A O 1
ATOM 2369 N N . SER A 1 306 ? 6.732 -11.411 10.258 1.00 93.69 306 SER A N 1
ATOM 2370 C CA . SER A 1 306 ? 7.073 -10.082 10.777 1.00 93.69 306 SER A CA 1
ATOM 2371 C C . SER A 1 306 ? 5.831 -9.205 10.972 1.00 93.69 306 SER A C 1
ATOM 2373 O O . SER A 1 306 ? 4.829 -9.357 10.267 1.00 93.69 306 SER A O 1
ATOM 2375 N N . GLU A 1 307 ? 5.913 -8.243 11.892 1.00 92.88 307 GLU A N 1
ATOM 2376 C CA . GLU A 1 307 ? 4.838 -7.271 12.130 1.00 92.88 307 GLU A CA 1
ATOM 2377 C C . GLU A 1 307 ? 4.494 -6.464 10.872 1.00 92.88 307 GLU A C 1
ATOM 2379 O O . GLU A 1 307 ? 3.318 -6.242 10.584 1.00 92.88 307 GLU A O 1
ATOM 2384 N N . LEU A 1 308 ? 5.494 -6.125 10.048 1.00 94.56 308 LEU A N 1
ATOM 2385 C CA . LEU A 1 308 ? 5.276 -5.499 8.743 1.00 94.56 308 LEU A CA 1
ATOM 2386 C C . LEU A 1 308 ? 4.365 -6.347 7.842 1.00 94.56 308 LEU A C 1
ATOM 2388 O O . LEU A 1 308 ? 3.405 -5.831 7.268 1.00 94.56 308 LEU A O 1
ATOM 2392 N N . ALA A 1 309 ? 4.631 -7.653 7.732 1.00 95.31 309 ALA A N 1
ATOM 2393 C CA . ALA A 1 309 ? 3.836 -8.557 6.905 1.00 95.31 309 ALA A CA 1
ATOM 2394 C C . ALA A 1 309 ? 2.410 -8.731 7.451 1.00 95.31 309 ALA A C 1
ATOM 2396 O O . ALA A 1 309 ? 1.454 -8.709 6.674 1.00 95.31 309 ALA A O 1
ATOM 2397 N N . LYS A 1 310 ? 2.257 -8.847 8.778 1.00 93.81 310 LYS A N 1
ATOM 2398 C CA . LYS A 1 310 ? 0.947 -8.926 9.447 1.00 93.81 310 LYS A CA 1
ATOM 2399 C C . LYS A 1 310 ? 0.103 -7.686 9.176 1.00 93.81 310 LYS A C 1
ATOM 2401 O O . LYS A 1 310 ? -1.013 -7.805 8.679 1.00 93.81 310 LYS A O 1
ATOM 2406 N N . ARG A 1 311 ? 0.647 -6.496 9.443 1.00 94.62 311 ARG A N 1
ATOM 2407 C CA . ARG A 1 311 ? -0.066 -5.224 9.251 1.00 94.62 311 ARG A CA 1
ATOM 2408 C C . ARG A 1 311 ? -0.377 -4.960 7.780 1.00 94.62 311 ARG A C 1
ATOM 2410 O O . ARG A 1 311 ? -1.460 -4.475 7.469 1.00 94.62 311 ARG A O 1
ATOM 2417 N N . THR A 1 312 ? 0.517 -5.356 6.869 1.00 96.56 312 THR A N 1
ATOM 2418 C CA . THR A 1 312 ? 0.256 -5.299 5.420 1.00 96.56 312 THR A CA 1
ATOM 2419 C C . THR A 1 312 ? -0.915 -6.206 5.042 1.00 96.56 312 THR A C 1
ATOM 2421 O O . THR A 1 312 ? -1.820 -5.775 4.335 1.00 96.56 312 THR A O 1
ATOM 2424 N N . SER A 1 313 ? -0.947 -7.440 5.558 1.00 95.69 313 SER A N 1
ATOM 2425 C CA . SER A 1 313 ? -2.056 -8.375 5.335 1.00 95.69 313 SER A CA 1
ATOM 2426 C C . SER A 1 313 ? -3.390 -7.824 5.849 1.00 95.69 313 SER A C 1
ATOM 2428 O O . SER A 1 313 ? -4.372 -7.834 5.108 1.00 95.69 313 SER A O 1
ATOM 2430 N N . ILE A 1 314 ? -3.421 -7.287 7.073 1.00 94.12 314 ILE A N 1
ATOM 2431 C CA . ILE A 1 314 ? -4.618 -6.672 7.669 1.00 94.12 314 ILE A CA 1
ATOM 2432 C C . ILE A 1 314 ? -5.100 -5.495 6.815 1.00 94.12 314 ILE A C 1
ATOM 2434 O O . ILE A 1 314 ? -6.292 -5.388 6.532 1.00 94.12 314 ILE A O 1
ATOM 2438 N N . LEU A 1 315 ? -4.189 -4.634 6.356 1.00 95.88 315 LEU A N 1
ATOM 2439 C CA . LEU A 1 315 ? -4.557 -3.500 5.516 1.00 95.88 315 LEU A CA 1
ATOM 2440 C C . LEU A 1 315 ? -5.144 -3.952 4.172 1.00 95.88 315 LEU A C 1
ATOM 2442 O O . LEU A 1 315 ? -6.205 -3.472 3.786 1.00 95.88 315 LEU A O 1
ATOM 2446 N N . VAL A 1 316 ? -4.512 -4.914 3.488 1.00 97.12 316 VAL A N 1
ATOM 2447 C CA . VAL A 1 316 ? -5.029 -5.470 2.223 1.00 97.12 316 VAL A CA 1
ATOM 2448 C C . VAL A 1 316 ? -6.410 -6.105 2.426 1.00 97.12 316 VAL A C 1
ATOM 2450 O O . VAL A 1 316 ? -7.303 -5.908 1.604 1.00 97.12 316 VAL A O 1
ATOM 2453 N N . ARG A 1 317 ? -6.630 -6.801 3.548 1.00 96.38 317 ARG A N 1
ATOM 2454 C CA . ARG A 1 317 ? -7.943 -7.353 3.925 1.00 96.38 317 ARG A CA 1
ATOM 2455 C C . ARG A 1 317 ? -8.993 -6.273 4.158 1.00 96.38 317 ARG A C 1
ATOM 2457 O O . ARG A 1 317 ? -10.140 -6.487 3.781 1.00 96.38 317 ARG A O 1
ATOM 2464 N N . LYS A 1 318 ? -8.620 -5.134 4.750 1.00 95.75 318 LYS A N 1
ATOM 2465 C CA . LYS A 1 318 ? -9.510 -3.979 4.946 1.00 95.75 318 LYS A CA 1
ATOM 2466 C C . LYS A 1 318 ? -9.836 -3.277 3.619 1.00 95.75 318 LYS A C 1
ATOM 2468 O O . LYS A 1 318 ? -10.988 -2.916 3.419 1.00 95.75 318 LYS A O 1
ATOM 2473 N N . ILE A 1 319 ? -8.868 -3.142 2.705 1.00 95.81 319 ILE A N 1
ATOM 2474 C CA . ILE A 1 319 ? -9.066 -2.560 1.360 1.00 95.81 319 ILE A CA 1
ATOM 2475 C C . ILE A 1 319 ? -10.096 -3.366 0.552 1.00 95.81 319 ILE A C 1
ATOM 2477 O O . ILE A 1 319 ? -10.986 -2.797 -0.075 1.00 95.81 319 ILE A O 1
ATOM 2481 N N . TRP A 1 320 ? -10.014 -4.697 0.608 1.00 95.50 320 TRP A N 1
ATOM 2482 C CA . TRP A 1 320 ? -10.902 -5.602 -0.132 1.00 95.50 320 TRP A CA 1
ATOM 2483 C C . TRP A 1 320 ? -12.172 -6.010 0.634 1.00 95.50 320 TRP A C 1
ATOM 2485 O O . TRP A 1 320 ? -12.863 -6.933 0.212 1.00 95.50 320 TRP A O 1
ATOM 2495 N N . ASN A 1 321 ? -12.496 -5.331 1.742 1.00 94.81 321 ASN A N 1
ATOM 2496 C CA . ASN A 1 321 ? -13.625 -5.682 2.606 1.00 94.81 321 ASN A CA 1
ATOM 2497 C C . ASN A 1 321 ? -14.983 -5.373 1.937 1.00 94.81 321 ASN A C 1
ATOM 2499 O O . ASN A 1 321 ? -15.292 -4.198 1.728 1.00 94.81 321 ASN A O 1
ATOM 2503 N N . PRO A 1 322 ? -15.842 -6.380 1.668 1.00 93.06 322 PRO A N 1
ATOM 2504 C CA . PRO A 1 322 ? -17.177 -6.173 1.097 1.00 93.06 322 PRO A CA 1
ATOM 2505 C C . PRO A 1 322 ? -18.233 -5.704 2.111 1.00 93.06 322 PRO A C 1
ATOM 2507 O O . PRO A 1 322 ? -19.360 -5.411 1.734 1.00 93.06 322 PRO A O 1
ATOM 2510 N N . ARG A 1 323 ? -17.893 -5.664 3.402 1.00 93.19 323 ARG A N 1
ATOM 2511 C CA . ARG A 1 323 ? -18.779 -5.316 4.523 1.00 93.19 323 ARG A CA 1
ATOM 2512 C C . ARG A 1 323 ? -18.185 -4.187 5.369 1.00 93.19 323 ARG A C 1
ATOM 2514 O O . ARG A 1 323 ? -18.234 -4.223 6.593 1.00 93.19 323 ARG A O 1
ATOM 2521 N N . ALA A 1 324 ? -17.529 -3.220 4.737 1.00 93.25 324 ALA A N 1
ATOM 2522 C CA . ALA A 1 324 ? -16.863 -2.128 5.434 1.00 93.25 324 ALA A CA 1
ATOM 2523 C C . ALA A 1 324 ? -17.879 -1.093 5.934 1.00 93.25 324 ALA A C 1
ATOM 2525 O O . ALA A 1 324 ? -18.741 -0.637 5.190 1.00 93.25 324 ALA A O 1
ATOM 2526 N N . PHE A 1 325 ? -17.733 -0.632 7.179 1.00 94.00 325 PHE A N 1
ATOM 2527 C CA . PHE A 1 325 ? -18.592 0.432 7.716 1.00 94.00 325 PHE A CA 1
ATOM 2528 C C . PHE A 1 325 ? -18.374 1.792 7.046 1.00 94.00 325 PHE A C 1
ATOM 2530 O O . PHE A 1 325 ? -19.273 2.629 7.062 1.00 94.00 325 PHE A O 1
ATOM 2537 N N . LYS A 1 326 ? -17.199 2.015 6.447 1.00 93.00 326 LYS A N 1
ATOM 2538 C CA . LYS A 1 326 ? -16.835 3.235 5.718 1.00 93.00 326 LYS A CA 1
ATOM 2539 C C . LYS A 1 326 ? -16.143 2.857 4.409 1.00 93.00 326 LYS A C 1
ATOM 2541 O O . LYS A 1 326 ? -15.357 1.917 4.383 1.00 93.00 326 LYS A O 1
ATOM 2546 N N . ALA A 1 327 ? -16.378 3.631 3.350 1.00 91.25 327 ALA A N 1
ATOM 2547 C CA . ALA A 1 327 ? -15.769 3.443 2.026 1.00 91.25 327 ALA A CA 1
ATOM 2548 C C . ALA A 1 327 ? -14.336 4.014 1.940 1.00 91.25 327 ALA A C 1
ATOM 2550 O O . ALA A 1 327 ? -13.918 4.528 0.904 1.00 91.25 327 ALA A O 1
ATOM 2551 N N . HIS A 1 328 ? -13.604 3.993 3.055 1.00 93.12 328 HIS A N 1
ATOM 2552 C CA . HIS A 1 328 ? -12.203 4.386 3.126 1.00 93.12 328 HIS A CA 1
ATOM 2553 C C . HIS A 1 328 ? -11.480 3.620 4.233 1.00 93.12 328 HIS A C 1
ATOM 2555 O O . HIS A 1 328 ? -12.094 3.187 5.212 1.00 93.12 328 HIS A O 1
ATOM 2561 N N . VAL A 1 329 ? -10.164 3.483 4.096 1.00 94.12 329 VAL A N 1
ATOM 2562 C CA . VAL A 1 329 ? -9.316 2.735 5.028 1.00 94.12 329 VAL A CA 1
ATOM 2563 C C . VAL A 1 329 ? -8.171 3.613 5.529 1.00 94.12 329 VAL A C 1
ATOM 2565 O O . VAL A 1 329 ? -7.564 4.370 4.779 1.00 94.12 329 VAL A O 1
ATOM 2568 N N . SER A 1 330 ? -7.845 3.513 6.817 1.00 92.38 330 SER A N 1
ATOM 2569 C CA . SER A 1 330 ? -6.688 4.209 7.384 1.00 92.38 330 SER A CA 1
ATOM 2570 C C . SER A 1 330 ? -5.449 3.306 7.368 1.00 92.38 330 SER A C 1
ATOM 2572 O O . SER A 1 330 ? -5.484 2.243 7.993 1.00 92.38 330 SER A O 1
ATOM 2574 N N . PRO A 1 331 ? -4.334 3.713 6.731 1.00 92.81 331 PRO A N 1
ATOM 2575 C CA . PRO A 1 331 ? -3.081 2.958 6.756 1.00 92.81 331 PRO A CA 1
ATOM 2576 C C . PRO A 1 331 ? -2.259 3.186 8.039 1.00 92.81 331 PRO A C 1
ATOM 2578 O O . PRO A 1 331 ? -1.127 2.716 8.125 1.00 92.81 331 PRO A O 1
ATOM 2581 N N . HIS A 1 332 ? -2.798 3.900 9.037 1.00 89.31 332 HIS A N 1
ATOM 2582 C CA . HIS A 1 332 ? -2.059 4.374 10.213 1.00 89.31 332 HIS A CA 1
ATOM 2583 C C . HIS A 1 332 ? -1.259 3.284 10.943 1.00 89.31 332 HIS A C 1
ATOM 2585 O O . HIS A 1 332 ? -0.077 3.476 11.216 1.00 89.31 332 HIS A O 1
ATOM 2591 N N . GLU A 1 333 ? -1.873 2.128 11.219 1.00 89.50 333 GLU A N 1
ATOM 2592 C CA . GLU A 1 333 ? -1.204 1.014 11.906 1.00 89.50 333 GLU A CA 1
ATOM 2593 C C . GLU A 1 333 ? 0.022 0.525 11.126 1.00 89.50 333 GLU A C 1
ATOM 2595 O O . GLU A 1 333 ? 1.098 0.334 11.695 1.00 89.50 333 GLU A O 1
ATOM 2600 N N . LEU A 1 334 ? -0.117 0.335 9.813 1.00 93.69 334 LEU A N 1
ATOM 2601 C CA . LEU A 1 334 ? 0.991 -0.090 8.962 1.00 93.69 334 LEU A CA 1
ATOM 2602 C C . LEU A 1 334 ? 2.065 1.000 8.883 1.00 93.69 334 LEU A C 1
ATOM 2604 O O . LEU A 1 334 ? 3.251 0.697 8.963 1.00 93.69 334 LEU A O 1
ATOM 2608 N N . LEU A 1 335 ? 1.654 2.262 8.786 1.00 91.31 335 LEU A N 1
ATOM 2609 C CA . LEU A 1 335 ? 2.558 3.400 8.683 1.00 91.31 335 LEU A CA 1
ATOM 2610 C C . LEU A 1 335 ? 3.414 3.591 9.942 1.00 91.31 335 LEU A C 1
ATOM 2612 O O . LEU A 1 335 ? 4.608 3.851 9.827 1.00 91.31 335 LEU A O 1
ATOM 2616 N N . GLN A 1 336 ? 2.849 3.392 11.137 1.00 89.69 336 GLN A N 1
ATOM 2617 C CA . GLN A 1 336 ? 3.626 3.384 12.381 1.00 89.69 336 GLN A CA 1
ATOM 2618 C C . GLN A 1 336 ? 4.722 2.312 12.355 1.00 89.69 336 GLN A C 1
ATOM 2620 O O . GLN A 1 336 ? 5.865 2.584 12.714 1.00 89.69 336 GLN A O 1
ATOM 2625 N N . GLN A 1 337 ? 4.390 1.105 11.890 1.00 92.25 337 GLN A N 1
ATOM 2626 C CA . GLN A 1 337 ? 5.364 0.018 11.792 1.00 92.25 337 GLN A CA 1
ATOM 2627 C C . GLN A 1 337 ? 6.433 0.301 10.735 1.00 92.25 337 GLN A C 1
ATOM 2629 O O . GLN A 1 337 ? 7.609 0.051 10.972 1.00 92.25 337 GLN A O 1
ATOM 2634 N N . ILE A 1 338 ? 6.045 0.871 9.594 1.00 94.25 338 ILE A N 1
ATOM 2635 C CA . ILE A 1 338 ? 6.977 1.304 8.548 1.00 94.25 338 ILE A CA 1
ATOM 2636 C C . ILE A 1 338 ? 7.936 2.368 9.085 1.00 94.25 338 ILE A C 1
ATOM 2638 O O . ILE A 1 338 ? 9.135 2.292 8.824 1.00 94.25 338 ILE A O 1
ATOM 2642 N N . ALA A 1 339 ? 7.446 3.338 9.857 1.00 91.81 339 ALA A N 1
ATOM 2643 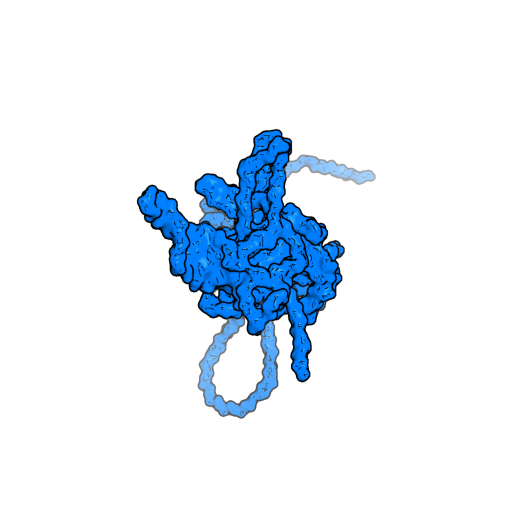C CA . ALA A 1 339 ? 8.292 4.364 10.458 1.00 91.81 339 ALA A CA 1
ATOM 2644 C C . ALA A 1 339 ? 9.321 3.762 11.429 1.00 91.81 339 ALA A C 1
ATOM 2646 O O . ALA A 1 339 ? 10.463 4.217 11.459 1.00 91.81 339 ALA A O 1
ATOM 2647 N N . LEU A 1 340 ? 8.954 2.716 12.176 1.00 90.94 340 LEU A N 1
ATOM 2648 C CA . LEU A 1 340 ? 9.881 1.982 13.042 1.00 90.94 340 LEU A CA 1
ATOM 2649 C C . LEU A 1 340 ? 10.911 1.189 12.224 1.00 90.94 340 LEU A C 1
ATOM 2651 O O . LEU A 1 340 ? 12.110 1.401 12.386 1.00 90.94 340 LEU A O 1
ATOM 2655 N N . ASP A 1 341 ? 10.458 0.344 11.295 1.00 92.56 341 ASP A N 1
ATOM 2656 C CA . ASP A 1 341 ? 11.326 -0.549 10.512 1.00 92.56 341 ASP A CA 1
ATOM 2657 C C . ASP A 1 341 ? 12.244 0.213 9.537 1.00 92.56 341 ASP A C 1
ATOM 2659 O O . ASP A 1 341 ? 13.291 -0.286 9.125 1.00 92.56 341 ASP A O 1
ATOM 2663 N N . SER A 1 342 ? 11.859 1.431 9.145 1.00 92.94 342 SER A N 1
ATOM 2664 C CA . SER A 1 342 ? 12.644 2.300 8.262 1.00 92.94 342 SER A CA 1
ATOM 2665 C C . SER A 1 342 ? 13.554 3.282 9.003 1.00 92.94 342 SER A C 1
ATOM 2667 O O . SER A 1 342 ? 14.150 4.143 8.356 1.00 92.94 342 SER A O 1
ATOM 2669 N N . ASN A 1 343 ? 13.669 3.186 10.335 1.00 91.44 343 ASN A N 1
ATOM 2670 C CA . ASN A 1 343 ? 14.401 4.144 11.173 1.00 91.44 343 ASN A CA 1
ATOM 2671 C C . ASN A 1 343 ? 13.968 5.601 10.922 1.00 91.44 343 ASN A C 1
ATOM 2673 O O . ASN A 1 343 ? 14.797 6.494 10.764 1.00 91.44 343 ASN A O 1
ATOM 2677 N N . LYS A 1 344 ? 12.652 5.837 10.869 1.00 89.00 344 LYS A N 1
ATOM 2678 C CA . LYS A 1 344 ? 12.014 7.137 10.601 1.00 89.00 344 LYS A CA 1
ATOM 2679 C C . LYS A 1 344 ? 12.363 7.749 9.238 1.00 89.00 344 LYS A C 1
ATOM 2681 O O . LYS A 1 344 ? 12.205 8.953 9.065 1.00 89.00 344 LYS A O 1
ATOM 2686 N N . ARG A 1 345 ? 12.792 6.944 8.260 1.00 91.19 345 ARG A N 1
ATOM 2687 C CA . ARG A 1 345 ? 12.954 7.408 6.873 1.00 91.19 345 ARG A CA 1
ATOM 2688 C C . ARG A 1 345 ? 11.606 7.729 6.225 1.00 91.19 345 ARG A C 1
ATOM 2690 O O . ARG A 1 345 ? 11.500 8.732 5.535 1.00 91.19 345 ARG A O 1
ATOM 2697 N N . PHE A 1 346 ? 10.593 6.895 6.459 1.00 92.38 346 PHE A N 1
ATOM 2698 C CA . PHE A 1 346 ? 9.235 7.096 5.946 1.00 92.38 346 PHE A CA 1
ATOM 2699 C C . PHE A 1 346 ? 8.305 7.421 7.113 1.00 92.38 346 PHE A C 1
ATOM 2701 O O . PHE A 1 346 ? 8.019 6.556 7.943 1.00 92.38 346 PHE A O 1
ATOM 2708 N N . THR A 1 347 ? 7.869 8.677 7.217 1.00 86.19 347 THR A N 1
ATOM 2709 C CA . THR A 1 347 ? 7.049 9.161 8.337 1.00 86.19 347 THR A CA 1
ATOM 2710 C C . THR A 1 347 ? 5.684 9.664 7.872 1.00 86.19 347 THR A C 1
ATOM 2712 O O . THR A 1 347 ? 5.396 9.760 6.682 1.00 86.19 347 THR A O 1
ATOM 2715 N N . LEU A 1 348 ? 4.827 9.968 8.850 1.00 77.00 348 LEU A N 1
ATOM 2716 C CA . LEU A 1 348 ? 3.518 10.592 8.649 1.00 77.00 348 LEU A CA 1
ATOM 2717 C C . LEU A 1 348 ? 3.613 12.058 8.221 1.00 77.00 348 LEU A C 1
ATOM 2719 O O . LEU A 1 348 ? 2.670 12.572 7.631 1.00 77.00 348 LEU A O 1
ATOM 2723 N N . THR A 1 349 ? 4.688 12.746 8.611 1.00 79.88 349 THR A N 1
ATOM 2724 C CA . THR A 1 349 ? 4.780 14.208 8.531 1.00 79.88 349 THR A CA 1
ATOM 2725 C C . THR A 1 349 ? 5.422 14.699 7.252 1.00 79.88 349 THR A C 1
ATOM 2727 O O . THR A 1 349 ? 5.119 15.816 6.862 1.00 79.88 349 THR A O 1
ATOM 2730 N N . ASN A 1 350 ? 6.299 13.894 6.646 1.00 84.81 350 ASN A N 1
ATOM 2731 C CA . ASN A 1 350 ? 7.108 14.316 5.514 1.00 84.81 350 ASN A CA 1
ATOM 2732 C C . ASN A 1 350 ? 6.823 13.407 4.325 1.00 84.81 350 ASN A C 1
ATOM 2734 O O . ASN A 1 350 ? 7.023 12.187 4.405 1.00 84.81 350 ASN A O 1
ATOM 2738 N N . GLN A 1 351 ? 6.420 14.011 3.213 1.00 88.69 351 GLN A N 1
ATOM 2739 C CA . GLN A 1 351 ? 6.300 13.296 1.953 1.00 88.69 351 GLN A CA 1
ATOM 2740 C C . GLN A 1 351 ? 7.651 12.705 1.521 1.00 88.69 351 GLN A C 1
ATOM 2742 O O . GLN A 1 351 ? 8.697 13.347 1.615 1.00 88.69 351 GLN A O 1
ATOM 2747 N N . SER A 1 352 ? 7.631 11.468 1.031 1.00 91.44 352 SER A N 1
ATOM 2748 C CA . SER A 1 352 ? 8.789 10.800 0.426 1.00 91.44 352 SER A CA 1
ATOM 2749 C C . SER A 1 352 ? 8.483 10.402 -1.014 1.00 91.44 352 SER A C 1
ATOM 2751 O O . SER A 1 352 ? 7.350 10.508 -1.478 1.00 91.44 352 SER A O 1
ATOM 2753 N N . ASP A 1 353 ? 9.495 9.927 -1.734 1.00 91.81 353 ASP A N 1
ATOM 2754 C CA . ASP A 1 353 ? 9.306 9.467 -3.103 1.00 91.81 353 ASP A CA 1
ATOM 2755 C C . ASP A 1 353 ? 8.682 8.048 -3.155 1.00 91.81 353 ASP A C 1
ATOM 2757 O O . ASP A 1 353 ? 9.181 7.136 -2.476 1.00 91.81 353 ASP A O 1
ATOM 2761 N N . PRO A 1 354 ? 7.630 7.810 -3.970 1.00 95.31 354 PRO A N 1
ATOM 2762 C CA . PRO A 1 354 ? 7.020 6.490 -4.117 1.00 95.31 354 PRO A CA 1
ATOM 2763 C C . PRO A 1 354 ? 7.994 5.385 -4.546 1.00 95.31 354 PRO A C 1
ATOM 2765 O O . PRO A 1 354 ? 7.822 4.243 -4.118 1.00 95.31 354 PRO A O 1
ATOM 2768 N N . ILE A 1 355 ? 9.020 5.675 -5.364 1.00 95.31 355 ILE A N 1
ATOM 2769 C CA . ILE A 1 355 ? 9.967 4.647 -5.830 1.00 95.31 355 ILE A CA 1
ATOM 2770 C C . ILE A 1 355 ? 10.928 4.222 -4.728 1.00 95.31 355 ILE A C 1
ATOM 2772 O O . ILE A 1 355 ? 11.252 3.035 -4.601 1.00 95.31 355 ILE A O 1
ATOM 2776 N N . GLU A 1 356 ? 11.363 5.177 -3.908 1.00 94.50 356 GLU A N 1
ATOM 2777 C CA . GLU A 1 356 ? 12.203 4.904 -2.750 1.00 94.50 356 GLU A CA 1
ATOM 2778 C C . GLU A 1 356 ? 11.442 4.061 -1.734 1.00 94.50 356 GLU A C 1
ATOM 2780 O O . GLU A 1 356 ? 11.964 3.050 -1.249 1.00 94.50 356 GLU A O 1
ATOM 2785 N N . PHE A 1 357 ? 10.189 4.444 -1.471 1.00 96.44 357 PHE A N 1
ATOM 2786 C CA . PHE A 1 357 ? 9.303 3.689 -0.603 1.00 96.44 357 PHE A CA 1
ATOM 2787 C C . PHE A 1 357 ? 9.047 2.284 -1.150 1.00 96.44 357 PHE A C 1
ATOM 2789 O O . PHE A 1 357 ? 9.272 1.316 -0.429 1.00 96.44 357 PHE A O 1
ATOM 2796 N N . LEU A 1 358 ? 8.656 2.134 -2.421 1.00 97.38 358 LEU A N 1
ATOM 2797 C CA . LEU A 1 358 ? 8.390 0.828 -3.031 1.00 97.38 358 LEU A CA 1
ATOM 2798 C C . LEU A 1 358 ? 9.618 -0.087 -2.982 1.00 97.38 358 LEU A C 1
ATOM 2800 O O . LEU A 1 358 ? 9.504 -1.257 -2.615 1.00 97.38 358 LEU A O 1
ATOM 2804 N N . SER A 1 359 ? 10.793 0.441 -3.330 1.00 96.06 359 SER A N 1
ATOM 2805 C CA . SER A 1 359 ? 12.045 -0.321 -3.327 1.00 96.06 359 SER A CA 1
ATOM 2806 C C . SER A 1 359 ? 12.382 -0.824 -1.927 1.00 96.06 359 SER A C 1
ATOM 2808 O O . SER A 1 359 ? 12.729 -1.992 -1.744 1.00 96.06 359 SER A O 1
ATOM 2810 N N . TRP A 1 360 ? 12.253 0.034 -0.914 1.00 97.00 360 TRP A N 1
ATOM 2811 C CA . TRP A 1 360 ? 12.434 -0.377 0.473 1.00 97.00 360 TRP A CA 1
ATOM 2812 C C . TRP A 1 360 ? 11.355 -1.380 0.904 1.00 97.00 360 TRP A C 1
ATOM 2814 O O . TRP A 1 360 ? 11.675 -2.418 1.489 1.00 97.00 360 TRP A O 1
ATOM 2824 N N . PHE A 1 361 ? 10.093 -1.119 0.571 1.00 97.25 361 PHE A N 1
ATOM 2825 C CA . PHE A 1 361 ? 8.947 -1.906 1.006 1.00 97.25 361 PHE A CA 1
ATOM 2826 C C . PHE A 1 361 ? 8.987 -3.326 0.441 1.00 97.25 361 PHE A C 1
ATOM 2828 O O . PHE A 1 361 ? 8.889 -4.277 1.209 1.00 97.25 361 PHE A O 1
ATOM 2835 N N . LEU A 1 362 ? 9.231 -3.510 -0.863 1.00 96.69 362 LEU A N 1
ATOM 2836 C CA . LEU A 1 362 ? 9.324 -4.843 -1.474 1.00 96.69 362 LEU A CA 1
ATOM 2837 C C . LEU A 1 362 ? 10.477 -5.673 -0.897 1.00 96.69 362 LEU A C 1
ATOM 2839 O O . LEU A 1 362 ? 10.306 -6.869 -0.660 1.00 96.69 362 LEU A O 1
ATOM 2843 N N . ASN A 1 363 ? 11.630 -5.055 -0.630 1.00 95.06 363 ASN A N 1
ATOM 2844 C CA . ASN A 1 363 ? 12.782 -5.744 -0.045 1.00 95.06 363 ASN A CA 1
ATOM 2845 C C . ASN A 1 363 ? 12.521 -6.175 1.408 1.00 95.06 363 ASN A C 1
ATOM 2847 O O . ASN A 1 363 ? 12.818 -7.312 1.783 1.00 95.06 363 ASN A O 1
ATOM 2851 N N . ASN A 1 364 ? 11.926 -5.303 2.224 1.00 95.75 364 ASN A N 1
ATOM 2852 C CA . ASN A 1 364 ? 11.597 -5.630 3.614 1.00 95.75 364 ASN A CA 1
ATOM 2853 C C . ASN A 1 364 ? 10.434 -6.616 3.711 1.00 95.75 364 ASN A C 1
ATOM 2855 O O . ASN A 1 364 ? 10.467 -7.532 4.529 1.00 95.75 364 ASN A O 1
ATOM 2859 N N . LEU A 1 365 ? 9.443 -6.500 2.831 1.00 95.44 365 LEU A N 1
ATOM 2860 C CA . LEU A 1 365 ? 8.342 -7.449 2.739 1.00 95.44 365 LEU A CA 1
ATOM 2861 C C . LEU A 1 365 ? 8.837 -8.815 2.252 1.00 95.44 365 LEU A C 1
ATOM 2863 O O . LEU A 1 365 ? 8.420 -9.838 2.784 1.00 95.44 365 LEU A O 1
ATOM 2867 N N . HIS A 1 366 ? 9.784 -8.860 1.309 1.00 95.25 366 HIS A N 1
ATOM 2868 C CA . HIS A 1 366 ? 10.439 -10.102 0.902 1.00 95.25 366 HIS A CA 1
ATOM 2869 C C . HIS A 1 366 ? 11.030 -10.844 2.110 1.00 95.25 366 HIS A C 1
ATOM 2871 O O . HIS A 1 366 ? 10.729 -12.024 2.291 1.00 95.25 366 HIS A O 1
ATOM 2877 N N . LEU A 1 367 ? 11.797 -10.148 2.954 1.00 94.81 367 LEU A N 1
ATOM 2878 C CA . LEU A 1 367 ? 12.371 -10.711 4.180 1.00 94.81 367 LEU A CA 1
ATOM 2879 C C . LEU A 1 367 ? 11.299 -11.070 5.216 1.00 94.81 367 LEU A C 1
ATOM 2881 O O . LEU A 1 367 ? 11.316 -12.170 5.764 1.00 94.81 367 LEU A O 1
ATOM 2885 N N . GLY A 1 368 ? 10.328 -10.184 5.440 1.00 92.75 368 GLY A N 1
ATOM 2886 C CA . GLY A 1 368 ? 9.241 -10.371 6.404 1.00 92.75 368 GLY A CA 1
ATOM 2887 C C . GLY A 1 368 ? 8.331 -11.563 6.096 1.00 92.75 368 GLY A C 1
ATOM 2888 O O . GLY A 1 368 ? 7.781 -12.190 7.002 1.00 92.75 368 GLY A O 1
ATOM 2889 N N . LEU A 1 369 ? 8.231 -11.932 4.817 1.00 93.06 369 LEU A N 1
ATOM 2890 C CA . LEU A 1 369 ? 7.529 -13.124 4.343 1.00 93.06 369 LEU A CA 1
ATOM 2891 C C . LEU A 1 369 ? 8.354 -14.420 4.456 1.00 93.06 369 LEU A C 1
ATOM 2893 O O . LEU A 1 369 ? 7.878 -15.479 4.049 1.00 93.06 369 LEU A O 1
ATOM 2897 N N . GLY A 1 370 ? 9.565 -14.363 5.020 1.00 89.81 370 GLY A N 1
ATOM 2898 C CA . GLY A 1 370 ? 10.487 -15.497 5.135 1.00 89.81 370 GLY A CA 1
ATOM 2899 C C . GLY A 1 370 ? 11.378 -15.705 3.909 1.00 89.81 370 GLY A C 1
ATOM 2900 O O . GLY A 1 370 ? 11.914 -16.795 3.717 1.00 89.81 370 GLY A O 1
ATOM 2901 N N . GLY A 1 371 ? 11.509 -14.687 3.059 1.00 91.19 371 GLY A N 1
ATOM 2902 C CA . GLY A 1 371 ? 12.420 -14.695 1.924 1.00 91.19 371 GLY A CA 1
ATOM 2903 C C . GLY A 1 371 ? 13.888 -14.677 2.343 1.00 91.19 371 GLY A C 1
ATOM 2904 O O . GLY A 1 371 ? 14.261 -14.173 3.401 1.00 91.19 371 GLY A O 1
ATOM 2905 N N . SER A 1 372 ? 14.736 -15.236 1.486 1.00 91.25 372 SER A N 1
ATOM 2906 C CA . SER A 1 372 ? 16.182 -15.294 1.673 1.00 91.25 372 SER A CA 1
ATOM 2907 C C . SER A 1 372 ? 16.885 -14.328 0.724 1.00 91.25 372 SER A C 1
ATOM 2909 O O . SER A 1 372 ? 16.648 -14.361 -0.484 1.00 91.25 372 SER A O 1
ATOM 2911 N N . LYS A 1 373 ? 17.838 -13.554 1.261 1.00 87.00 373 LYS A N 1
ATOM 2912 C CA . LYS A 1 373 ? 18.690 -12.635 0.484 1.00 87.00 373 LYS A CA 1
ATOM 2913 C C . LYS A 1 373 ? 19.517 -13.344 -0.593 1.00 87.00 373 LYS A C 1
ATOM 2915 O O . LYS A 1 373 ? 19.860 -12.734 -1.597 1.00 87.00 373 LYS A O 1
ATOM 2920 N N . THR A 1 374 ? 19.855 -14.616 -0.381 1.00 86.44 374 THR A N 1
ATOM 2921 C CA . THR A 1 374 ? 20.750 -15.381 -1.263 1.00 86.44 374 THR A CA 1
ATOM 2922 C C . THR A 1 374 ? 19.995 -16.275 -2.240 1.00 86.44 374 THR A C 1
ATOM 2924 O O . THR A 1 374 ? 20.477 -16.509 -3.348 1.00 86.44 374 THR A O 1
ATOM 2927 N N . LYS A 1 375 ? 18.803 -16.765 -1.868 1.00 89.56 375 LYS A N 1
ATOM 2928 C CA . LYS A 1 375 ? 18.018 -17.676 -2.713 1.00 89.56 375 LYS A CA 1
ATOM 2929 C C . LYS A 1 375 ? 16.983 -16.909 -3.554 1.00 89.56 375 LYS A C 1
ATOM 2931 O O . LYS A 1 375 ? 16.039 -16.350 -2.982 1.00 89.56 375 LYS A O 1
ATOM 2936 N N . PRO A 1 376 ? 17.092 -16.905 -4.897 1.00 87.00 376 PRO A N 1
ATOM 2937 C CA . PRO A 1 376 ? 16.079 -16.301 -5.763 1.00 87.00 376 PRO A CA 1
ATOM 2938 C C . PRO A 1 376 ? 14.742 -17.048 -5.652 1.00 87.00 376 PRO A C 1
ATOM 2940 O O . PRO A 1 376 ? 14.710 -18.224 -5.294 1.00 87.00 376 PRO A O 1
ATOM 2943 N N . GLY A 1 377 ? 13.624 -16.363 -5.911 1.00 88.25 377 GLY A N 1
ATOM 2944 C CA . GLY A 1 377 ? 12.284 -16.979 -5.848 1.00 88.25 377 GLY A CA 1
ATOM 2945 C C . GLY A 1 377 ? 11.830 -17.474 -4.461 1.00 88.25 377 GLY A C 1
ATOM 2946 O O . GLY A 1 377 ? 10.812 -18.165 -4.352 1.00 88.25 377 GLY A O 1
ATOM 2947 N N . SER A 1 378 ? 12.564 -17.136 -3.394 1.00 92.31 378 SER A N 1
ATOM 2948 C CA . SER A 1 378 ? 12.328 -17.645 -2.034 1.00 92.31 378 SER A CA 1
ATOM 2949 C C . SER A 1 378 ? 11.101 -17.060 -1.328 1.00 92.31 378 SER A C 1
ATOM 2951 O O . SER A 1 378 ? 10.635 -17.651 -0.360 1.00 92.31 378 SER A O 1
ATOM 2953 N N . SER A 1 379 ? 10.533 -15.955 -1.819 1.00 94.81 379 SER A N 1
ATOM 2954 C CA . SER A 1 379 ? 9.268 -15.404 -1.317 1.00 94.81 379 SER A CA 1
ATOM 2955 C C . SER A 1 379 ? 8.287 -15.106 -2.445 1.00 94.81 379 SER A C 1
ATOM 2957 O O . SER A 1 379 ? 8.660 -15.063 -3.621 1.00 94.81 379 SER A O 1
ATOM 2959 N N . MET A 1 380 ? 7.031 -14.846 -2.072 1.00 93.94 380 MET A N 1
ATOM 2960 C CA . MET A 1 380 ? 5.986 -14.447 -3.013 1.00 93.94 380 MET A CA 1
ATOM 2961 C C . MET A 1 380 ? 6.376 -13.191 -3.813 1.00 93.94 380 MET A C 1
ATOM 2963 O O . MET A 1 380 ? 6.155 -13.151 -5.016 1.00 93.94 380 MET A O 1
ATOM 2967 N N . ILE A 1 381 ? 7.060 -12.222 -3.190 1.00 96.00 381 ILE A N 1
ATOM 2968 C CA . ILE A 1 381 ? 7.558 -11.011 -3.869 1.00 96.00 381 ILE A CA 1
ATOM 2969 C C . ILE A 1 381 ? 8.507 -11.369 -5.014 1.00 96.00 381 ILE A C 1
ATOM 2971 O O . ILE A 1 381 ? 8.326 -10.899 -6.134 1.00 96.00 381 ILE A O 1
ATOM 2975 N N . HIS A 1 382 ? 9.482 -12.250 -4.765 1.00 95.56 382 HIS A N 1
ATOM 2976 C CA . HIS A 1 382 ? 10.404 -12.679 -5.816 1.00 95.56 382 HIS A CA 1
ATOM 2977 C C . HIS A 1 382 ? 9.687 -13.467 -6.916 1.00 95.56 382 HIS A C 1
ATOM 2979 O O . HIS A 1 382 ? 9.946 -13.242 -8.088 1.00 95.56 382 HIS A O 1
ATOM 2985 N N . ARG A 1 383 ? 8.749 -14.356 -6.576 1.00 95.69 383 ARG A N 1
ATOM 2986 C CA . ARG A 1 383 ? 8.013 -15.130 -7.594 1.00 95.69 383 ARG A CA 1
ATOM 2987 C C . ARG A 1 383 ? 7.142 -14.261 -8.506 1.00 95.69 383 ARG A C 1
ATOM 2989 O O . ARG A 1 383 ? 6.876 -14.664 -9.632 1.00 95.69 383 ARG A O 1
ATOM 2996 N N . ILE A 1 384 ? 6.685 -13.111 -8.012 1.00 96.75 384 ILE A N 1
ATOM 2997 C CA . ILE A 1 384 ? 5.792 -12.204 -8.739 1.00 96.75 384 ILE A CA 1
ATOM 2998 C C . ILE A 1 384 ? 6.574 -11.195 -9.582 1.00 96.75 384 ILE A C 1
ATOM 3000 O O . ILE A 1 384 ? 6.232 -11.021 -10.748 1.00 96.75 384 ILE A O 1
ATOM 3004 N N . PHE A 1 385 ? 7.596 -10.550 -9.009 1.00 97.38 385 PHE A N 1
ATOM 3005 C CA . PHE A 1 385 ? 8.253 -9.384 -9.617 1.00 97.38 385 PHE A CA 1
ATOM 3006 C C . PHE A 1 385 ? 9.703 -9.621 -10.056 1.00 97.38 385 PHE A C 1
ATOM 3008 O O . PHE A 1 385 ? 10.250 -8.809 -10.798 1.00 97.38 385 PHE A O 1
ATOM 3015 N N . GLN A 1 386 ? 10.369 -10.688 -9.592 1.00 96.69 386 GLN A N 1
ATOM 3016 C CA . GLN A 1 386 ? 11.796 -10.868 -9.870 1.00 96.69 386 GLN A CA 1
ATOM 3017 C C . GLN A 1 386 ? 12.033 -11.310 -11.312 1.00 96.69 386 GLN A C 1
ATOM 3019 O O . GLN A 1 386 ? 11.717 -12.439 -11.685 1.00 96.69 386 GLN A O 1
ATOM 3024 N N . GLY A 1 387 ? 12.659 -10.434 -12.091 1.00 96.12 387 GLY A N 1
ATOM 3025 C CA . GLY A 1 387 ? 13.180 -10.736 -13.418 1.00 96.12 387 GLY A CA 1
ATOM 3026 C C . GLY A 1 387 ? 14.703 -10.848 -13.440 1.00 96.12 387 GLY A C 1
ATOM 3027 O O . GLY A 1 387 ? 15.395 -10.636 -12.435 1.00 96.12 387 GLY A O 1
ATOM 3028 N N . LYS A 1 388 ? 15.233 -11.184 -14.617 1.00 96.50 388 LYS A N 1
ATOM 3029 C CA . LYS A 1 388 ? 16.669 -11.258 -14.899 1.00 96.50 388 LYS A CA 1
ATOM 3030 C C . LYS A 1 388 ? 17.018 -10.310 -16.042 1.00 96.50 388 LYS A C 1
ATOM 3032 O O . LYS A 1 388 ? 16.293 -10.230 -17.032 1.00 96.50 388 LYS A O 1
ATOM 3037 N N . LEU A 1 389 ? 18.143 -9.625 -15.901 1.00 96.00 389 LEU A N 1
ATOM 3038 C CA . LEU A 1 389 ? 18.655 -8.653 -16.853 1.00 96.00 389 LEU A CA 1
ATOM 3039 C C . LEU A 1 389 ? 20.108 -8.981 -17.181 1.00 96.00 389 LEU A C 1
ATOM 3041 O O . LEU A 1 389 ? 20.947 -9.048 -16.284 1.00 96.00 389 LEU A O 1
ATOM 3045 N N . LYS A 1 390 ? 20.405 -9.158 -18.463 1.00 96.81 390 LYS A N 1
ATOM 3046 C CA . LYS A 1 390 ? 21.763 -9.221 -18.990 1.00 96.81 390 LYS A CA 1
ATOM 3047 C C . LYS A 1 390 ? 22.278 -7.799 -19.183 1.00 96.81 390 LYS A C 1
ATOM 3049 O O . LYS A 1 390 ? 21.603 -6.972 -19.794 1.00 96.81 390 LYS A O 1
ATOM 3054 N N . VAL A 1 391 ? 23.452 -7.521 -18.631 1.00 95.50 391 VAL A N 1
ATOM 3055 C CA . VAL A 1 391 ? 24.154 -6.243 -18.739 1.00 95.50 391 VAL A CA 1
ATOM 3056 C C . VAL A 1 391 ? 25.481 -6.505 -19.428 1.00 95.50 391 VAL A C 1
ATOM 3058 O O . VAL A 1 391 ? 26.346 -7.183 -18.875 1.00 95.50 391 VAL A O 1
ATOM 3061 N N . GLU A 1 392 ? 25.633 -5.972 -20.629 1.00 94.19 392 GLU A N 1
ATOM 3062 C CA . GLU A 1 392 ? 26.887 -5.989 -21.376 1.00 94.19 392 GLU A CA 1
ATOM 3063 C C . GLU A 1 392 ? 27.578 -4.649 -21.136 1.00 94.19 392 GLU A C 1
ATOM 3065 O O . GLU A 1 392 ? 26.957 -3.601 -21.302 1.00 94.19 392 GLU A O 1
ATOM 3070 N N . SER A 1 393 ? 28.823 -4.669 -20.668 1.00 91.69 393 SER A N 1
ATOM 3071 C CA . SER A 1 393 ? 29.611 -3.470 -20.369 1.00 91.69 393 SER A CA 1
ATOM 3072 C C . SER A 1 393 ? 30.887 -3.482 -21.197 1.00 91.69 393 SER A C 1
ATOM 3074 O O . SER A 1 393 ? 31.659 -4.436 -21.125 1.00 91.69 393 SER A O 1
ATOM 3076 N N . GLN A 1 394 ? 31.103 -2.414 -21.957 1.00 89.69 394 GLN A N 1
ATOM 3077 C CA . GLN A 1 394 ? 32.262 -2.216 -22.819 1.00 89.69 394 GLN A CA 1
ATOM 3078 C C . GLN A 1 394 ? 32.972 -0.925 -22.408 1.00 89.69 394 GLN A C 1
ATOM 3080 O O . GLN A 1 394 ? 32.325 0.105 -22.216 1.00 89.69 394 GLN A O 1
ATOM 3085 N N . ALA A 1 395 ? 34.287 -0.975 -22.207 1.00 85.25 395 ALA A N 1
ATOM 3086 C CA . ALA A 1 395 ? 35.059 0.214 -21.855 1.00 85.25 395 ALA A CA 1
ATOM 3087 C C . ALA A 1 395 ? 35.245 1.116 -23.084 1.00 85.25 395 ALA A C 1
ATOM 3089 O O . ALA A 1 395 ? 35.565 0.628 -24.168 1.00 85.25 395 ALA A O 1
ATOM 3090 N N . ILE A 1 396 ? 35.063 2.424 -22.900 1.00 82.50 396 ILE A N 1
ATOM 3091 C CA . ILE A 1 396 ? 35.346 3.431 -23.923 1.00 82.50 396 ILE A CA 1
ATOM 3092 C C . ILE A 1 396 ? 36.810 3.833 -23.745 1.00 82.50 396 ILE A C 1
ATOM 3094 O O . ILE A 1 396 ? 37.167 4.467 -22.750 1.00 82.50 396 ILE A O 1
ATOM 3098 N N . THR A 1 397 ? 37.673 3.421 -24.672 1.00 79.56 397 THR A N 1
ATOM 3099 C CA . THR A 1 397 ? 39.112 3.714 -24.615 1.00 79.56 397 THR A CA 1
ATOM 3100 C C . THR A 1 397 ? 39.463 4.837 -25.579 1.00 79.56 397 THR A C 1
ATOM 3102 O O . THR A 1 397 ? 38.952 4.877 -26.690 1.00 79.56 397 THR A O 1
ATOM 3105 N N . ALA A 1 398 ? 40.328 5.765 -25.174 1.00 71.94 398 ALA A N 1
ATOM 3106 C CA . ALA A 1 398 ? 40.852 6.786 -26.076 1.00 71.94 398 ALA A CA 1
ATOM 3107 C C . ALA A 1 398 ? 42.219 6.338 -26.611 1.00 71.94 398 ALA A C 1
ATOM 3109 O O . ALA A 1 398 ? 43.136 6.096 -25.825 1.00 71.94 398 ALA A O 1
ATOM 3110 N N . ARG A 1 399 ? 42.363 6.226 -27.934 1.00 68.69 399 ARG A N 1
ATOM 3111 C CA . ARG A 1 399 ? 43.649 6.036 -28.617 1.00 68.69 399 ARG A CA 1
ATOM 3112 C C . ARG A 1 399 ? 43.962 7.270 -29.457 1.00 68.69 399 ARG A C 1
ATOM 3114 O O . ARG A 1 399 ? 43.071 7.849 -30.070 1.00 68.69 399 ARG A O 1
ATOM 3121 N N . ALA A 1 400 ? 45.222 7.696 -29.456 1.00 61.16 400 ALA A N 1
ATOM 3122 C CA . ALA A 1 400 ? 45.684 8.751 -30.349 1.00 61.16 400 ALA A CA 1
ATOM 3123 C C . ALA A 1 400 ? 45.976 8.144 -31.729 1.00 61.16 400 ALA A C 1
ATOM 3125 O O . ALA A 1 400 ? 46.759 7.199 -31.834 1.00 61.16 400 ALA A O 1
ATOM 3126 N N . ASP A 1 401 ? 45.335 8.668 -32.775 1.00 65.75 401 ASP A N 1
ATOM 3127 C CA . ASP A 1 401 ? 45.680 8.342 -34.162 1.00 65.75 401 ASP A CA 1
ATOM 3128 C C . ASP A 1 401 ? 47.082 8.883 -34.512 1.00 65.75 401 ASP A C 1
ATOM 3130 O O . ASP A 1 401 ? 47.615 9.761 -33.834 1.00 65.75 401 ASP A O 1
ATOM 3134 N N . ALA A 1 402 ? 47.654 8.441 -35.639 1.00 68.38 402 ALA A N 1
ATOM 3135 C CA . ALA A 1 402 ? 48.962 8.892 -36.145 1.00 68.38 402 ALA A CA 1
ATOM 3136 C C . ALA A 1 402 ? 49.093 10.422 -36.368 1.00 68.38 402 ALA A C 1
ATOM 3138 O O . ALA A 1 402 ? 50.193 10.914 -36.602 1.00 68.38 402 ALA A O 1
ATOM 3139 N N . GLY A 1 403 ? 47.984 11.168 -36.306 1.00 72.62 403 GLY A N 1
ATOM 3140 C CA . GLY A 1 403 ? 47.933 12.634 -36.358 1.00 72.62 403 GLY A CA 1
ATOM 3141 C C . GLY A 1 403 ? 47.601 13.307 -35.020 1.00 72.62 403 GLY A C 1
ATOM 3142 O O . GLY A 1 403 ? 47.051 14.404 -35.041 1.00 72.62 403 GLY A O 1
ATOM 3143 N N . ASP A 1 404 ? 47.847 12.638 -33.887 1.00 63.72 404 ASP A N 1
ATOM 3144 C CA . ASP A 1 404 ? 47.648 13.149 -32.515 1.00 63.72 404 ASP A CA 1
ATOM 3145 C C . ASP A 1 404 ? 46.192 13.554 -32.190 1.00 63.72 404 ASP A C 1
ATOM 3147 O O . ASP A 1 404 ? 45.893 14.346 -31.296 1.00 63.72 404 ASP A O 1
ATOM 3151 N N . ARG A 1 405 ? 45.236 12.991 -32.941 1.00 71.44 405 ARG A N 1
ATOM 3152 C CA . ARG A 1 405 ? 43.798 13.134 -32.693 1.00 71.44 405 ARG A CA 1
ATOM 3153 C C . ARG A 1 405 ? 43.332 12.004 -31.785 1.00 71.44 405 ARG A C 1
ATOM 3155 O O . ARG A 1 405 ? 43.458 10.835 -32.141 1.00 71.44 405 ARG A O 1
ATOM 3162 N N . LEU A 1 406 ? 42.752 12.358 -30.641 1.00 67.94 406 LEU A N 1
ATOM 3163 C CA . LEU A 1 406 ? 42.096 11.409 -29.742 1.00 67.94 406 LEU A CA 1
ATOM 3164 C C . LEU A 1 406 ? 40.854 10.825 -30.429 1.00 67.94 406 LEU A C 1
ATOM 3166 O O . LEU A 1 406 ? 39.876 11.536 -30.667 1.00 67.94 406 LEU A O 1
ATOM 3170 N N . ARG A 1 407 ? 40.890 9.528 -30.735 1.00 70.31 407 ARG A N 1
ATOM 3171 C CA . ARG A 1 407 ? 39.724 8.740 -31.129 1.00 70.31 407 ARG A CA 1
ATOM 3172 C C . ARG A 1 407 ? 39.280 7.863 -29.972 1.00 70.31 407 ARG A C 1
ATOM 3174 O O . ARG A 1 407 ? 40.082 7.175 -29.349 1.00 70.31 407 ARG A O 1
ATOM 3181 N N . PHE A 1 408 ? 37.982 7.890 -29.701 1.00 67.25 408 PHE A N 1
ATOM 3182 C CA . PHE A 1 408 ? 37.361 6.967 -28.765 1.00 67.25 408 PHE A CA 1
ATOM 3183 C C . PHE A 1 408 ? 37.032 5.681 -29.520 1.00 67.25 408 PHE A C 1
ATOM 3185 O O . PHE A 1 408 ? 36.161 5.671 -30.388 1.00 67.25 408 PHE A O 1
ATOM 3192 N N . GLU A 1 409 ? 37.774 4.622 -29.220 1.00 68.44 409 GLU A N 1
ATOM 3193 C CA . GLU A 1 409 ? 37.545 3.279 -29.734 1.00 68.44 409 GLU A CA 1
ATOM 3194 C C . GLU A 1 409 ? 36.933 2.411 -28.632 1.00 68.44 409 GLU A C 1
ATOM 3196 O O . GLU A 1 409 ? 37.327 2.459 -27.459 1.00 68.44 409 GLU A O 1
ATOM 3201 N N . ASP A 1 410 ? 35.953 1.605 -29.025 1.00 65.69 410 ASP A N 1
ATOM 3202 C CA . ASP A 1 410 ? 35.349 0.605 -28.159 1.00 65.69 410 ASP A CA 1
ATOM 3203 C C . ASP A 1 410 ? 36.390 -0.496 -27.867 1.00 65.69 410 ASP A C 1
ATOM 3205 O O . ASP A 1 410 ? 36.979 -1.068 -28.788 1.00 65.69 410 ASP A O 1
ATOM 3209 N N . ALA A 1 411 ? 36.629 -0.813 -26.588 1.00 68.00 411 ALA A N 1
ATOM 3210 C CA . ALA A 1 411 ? 37.513 -1.920 -26.220 1.00 68.00 411 ALA A CA 1
ATOM 3211 C C . ALA A 1 411 ? 36.989 -3.251 -26.793 1.00 68.00 411 ALA A C 1
ATOM 3213 O O . ALA A 1 411 ? 35.778 -3.481 -26.828 1.00 68.00 411 ALA A O 1
ATOM 3214 N N . ALA A 1 412 ? 37.891 -4.149 -27.208 1.00 68.00 412 ALA A N 1
ATOM 3215 C CA . ALA A 1 412 ? 37.510 -5.450 -27.770 1.00 68.00 412 ALA A CA 1
ATOM 3216 C C . ALA A 1 412 ? 36.774 -6.350 -26.754 1.00 68.00 412 ALA A C 1
ATOM 3218 O O . ALA A 1 412 ? 35.920 -7.148 -27.139 1.00 68.00 412 ALA A O 1
ATOM 3219 N N . ASP A 1 413 ? 37.069 -6.190 -25.462 1.00 81.19 413 ASP A N 1
ATOM 3220 C CA . ASP A 1 413 ? 36.519 -7.029 -24.400 1.00 81.19 413 ASP A CA 1
ATOM 3221 C C . ASP A 1 413 ? 35.163 -6.506 -23.904 1.00 81.19 413 ASP A C 1
ATOM 3223 O O . ASP A 1 413 ? 35.049 -5.408 -23.350 1.00 81.19 413 ASP A O 1
ATOM 3227 N N . VAL A 1 414 ? 34.122 -7.328 -24.064 1.00 87.25 414 VAL A N 1
ATOM 3228 C CA . VAL A 1 414 ? 32.770 -7.065 -23.552 1.00 87.25 414 VAL A CA 1
ATOM 3229 C C . VAL A 1 414 ? 32.522 -7.923 -22.316 1.00 87.25 414 VAL A C 1
ATOM 3231 O O . VAL A 1 414 ? 32.447 -9.148 -22.396 1.00 87.25 414 VAL A O 1
ATOM 3234 N N . HIS A 1 415 ? 32.344 -7.284 -21.158 1.00 91.88 415 HIS A N 1
ATOM 3235 C CA . HIS A 1 415 ? 32.004 -7.986 -19.924 1.00 91.88 415 HIS A CA 1
ATOM 3236 C C . HIS A 1 415 ? 30.488 -8.182 -19.814 1.00 91.88 415 HIS A C 1
ATOM 3238 O O . HIS A 1 415 ? 29.726 -7.212 -19.775 1.00 91.88 415 HIS A O 1
ATOM 3244 N N . VAL A 1 416 ? 30.044 -9.434 -19.700 1.00 94.31 416 VAL A N 1
ATOM 3245 C CA . VAL A 1 416 ? 28.625 -9.795 -19.582 1.00 94.31 416 VAL A CA 1
ATOM 3246 C C . VAL A 1 416 ? 28.309 -10.215 -18.150 1.00 94.31 416 VAL A C 1
ATOM 3248 O O . VAL A 1 416 ? 28.889 -11.163 -17.629 1.00 94.31 416 VAL A O 1
ATOM 3251 N N . ALA A 1 417 ? 27.350 -9.542 -17.516 1.00 95.75 417 ALA A N 1
ATOM 3252 C CA . ALA A 1 417 ? 26.853 -9.893 -16.189 1.00 95.75 417 ALA A CA 1
ATOM 3253 C C . ALA A 1 417 ? 25.334 -10.087 -16.203 1.00 95.75 417 ALA A C 1
ATOM 3255 O O . ALA A 1 417 ? 24.608 -9.331 -16.846 1.00 95.75 417 ALA A O 1
ATOM 3256 N N . VAL A 1 418 ? 24.835 -11.068 -15.449 1.00 96.00 418 VAL A N 1
ATOM 3257 C CA . VAL A 1 418 ? 23.393 -11.241 -15.229 1.00 96.00 418 VAL A CA 1
ATOM 3258 C C . VAL A 1 418 ? 23.027 -10.694 -13.857 1.00 96.00 418 VAL A C 1
ATOM 3260 O O . VAL A 1 418 ? 23.467 -11.205 -12.829 1.00 96.00 418 VAL A O 1
ATOM 3263 N N . SER A 1 419 ? 22.185 -9.667 -13.848 1.00 94.56 419 SER A N 1
ATOM 3264 C CA . SER A 1 419 ? 21.616 -9.068 -12.646 1.00 94.56 419 SER A CA 1
ATOM 3265 C C . SER A 1 419 ? 20.147 -9.459 -12.485 1.00 94.56 419 SER A C 1
ATOM 3267 O O . SER A 1 419 ? 19.471 -9.840 -13.441 1.00 94.56 419 SER A O 1
ATOM 3269 N N . ARG A 1 420 ? 19.634 -9.373 -11.259 1.00 95.06 420 ARG A N 1
ATOM 3270 C CA . ARG A 1 420 ? 18.212 -9.572 -10.954 1.00 95.06 420 ARG A CA 1
ATOM 3271 C C . ARG A 1 420 ? 17.586 -8.227 -10.635 1.00 95.06 420 ARG A C 1
ATOM 3273 O O . ARG A 1 420 ? 18.218 -7.395 -9.992 1.00 95.06 420 ARG A O 1
ATOM 3280 N N . PHE A 1 421 ? 16.337 -8.044 -11.034 1.00 95.50 421 PHE A N 1
ATOM 3281 C CA . PHE A 1 421 ? 15.596 -6.815 -10.772 1.00 95.50 421 PHE A CA 1
ATOM 3282 C C . PHE A 1 421 ? 14.210 -7.129 -10.213 1.00 95.50 421 PHE A C 1
ATOM 3284 O O . PHE A 1 421 ? 13.665 -8.198 -10.476 1.00 95.50 421 PHE A O 1
ATOM 3291 N N . LEU A 1 422 ? 13.651 -6.192 -9.447 1.00 96.06 422 LEU A N 1
ATOM 3292 C CA . LEU A 1 422 ? 12.230 -6.177 -9.063 1.00 96.06 422 LEU A CA 1
ATOM 3293 C C . LEU A 1 422 ? 11.444 -5.097 -9.817 1.00 96.06 422 LEU A C 1
ATOM 3295 O O . LEU A 1 422 ? 10.225 -5.177 -9.914 1.00 96.06 422 LEU A O 1
ATOM 3299 N N . LEU A 1 423 ? 12.149 -4.095 -10.344 1.00 96.50 423 LEU A N 1
ATOM 3300 C CA . LEU A 1 423 ? 11.599 -2.997 -11.125 1.00 96.50 423 LEU A CA 1
ATOM 3301 C C . LEU A 1 423 ? 12.569 -2.617 -12.248 1.00 96.50 423 LEU A C 1
ATOM 3303 O O . LEU A 1 423 ? 13.783 -2.784 -12.106 1.00 96.50 423 LEU A O 1
ATOM 3307 N N . LEU A 1 424 ? 12.025 -2.104 -13.346 1.00 97.00 424 LEU A N 1
ATOM 3308 C CA . LEU A 1 424 ? 12.763 -1.562 -14.483 1.00 97.00 424 LEU A CA 1
ATOM 3309 C C . LEU A 1 424 ? 12.688 -0.037 -14.451 1.00 97.00 424 LEU A C 1
ATOM 3311 O O . LEU A 1 424 ? 11.607 0.517 -14.287 1.00 97.00 424 LEU A O 1
ATOM 3315 N N . THR A 1 425 ? 13.819 0.640 -14.625 1.00 96.50 425 THR A N 1
ATOM 3316 C CA . THR A 1 425 ? 13.877 2.108 -14.665 1.00 96.50 425 THR A CA 1
ATOM 3317 C C . THR A 1 425 ? 14.016 2.578 -16.105 1.00 96.50 425 THR A C 1
ATOM 3319 O O . THR A 1 425 ? 15.013 2.275 -16.769 1.00 96.50 425 THR A O 1
ATOM 3322 N N . LEU A 1 426 ? 13.037 3.354 -16.548 1.00 96.44 426 LEU A N 1
ATOM 3323 C CA . LEU A 1 426 ? 12.942 3.962 -17.863 1.00 96.44 426 LEU A CA 1
ATOM 3324 C C . LEU A 1 426 ? 13.417 5.408 -17.776 1.00 96.44 426 LEU A C 1
ATOM 3326 O O . LEU A 1 426 ? 12.925 6.184 -16.954 1.00 96.44 426 LEU A O 1
ATOM 3330 N N . ASP A 1 427 ? 14.386 5.752 -18.614 1.00 93.88 427 ASP A N 1
ATOM 3331 C CA . ASP A 1 427 ? 14.921 7.105 -18.680 1.00 93.88 427 ASP A CA 1
ATOM 3332 C C . ASP A 1 427 ? 14.131 7.896 -19.722 1.00 93.88 427 ASP A C 1
ATOM 3334 O O . ASP A 1 427 ? 13.957 7.448 -20.857 1.00 93.88 427 ASP A O 1
ATOM 3338 N N . LEU A 1 428 ? 13.637 9.066 -19.325 1.00 93.12 428 LEU A N 1
ATOM 3339 C CA . LEU A 1 428 ? 13.029 10.008 -20.255 1.00 93.12 428 LEU A CA 1
ATOM 3340 C C . LEU A 1 428 ? 14.126 10.748 -21.032 1.00 93.12 428 LEU A C 1
ATOM 3342 O O . LEU A 1 428 ? 15.178 11.043 -20.455 1.00 93.12 428 LEU A O 1
ATOM 3346 N N . PRO A 1 429 ? 13.893 11.098 -22.309 1.00 89.31 429 PRO A N 1
ATOM 3347 C CA . PRO A 1 429 ? 14.787 12.009 -23.006 1.00 89.31 429 PRO A CA 1
ATOM 3348 C C . PRO A 1 429 ? 14.810 13.365 -22.296 1.00 89.31 429 PRO A C 1
ATOM 3350 O O . PRO A 1 429 ? 13.843 13.754 -21.631 1.00 89.31 429 PRO A O 1
ATOM 3353 N N . ALA A 1 430 ? 15.929 14.078 -22.426 1.00 83.19 430 ALA A N 1
ATOM 3354 C CA . ALA A 1 430 ? 16.062 15.413 -21.861 1.00 83.19 430 ALA A CA 1
ATOM 3355 C C . ALA A 1 430 ? 14.938 16.315 -22.389 1.00 83.19 430 ALA A C 1
ATOM 3357 O O . ALA A 1 430 ? 14.650 16.317 -23.589 1.00 83.19 430 ALA A O 1
ATOM 3358 N N . ALA A 1 431 ? 14.296 17.059 -21.487 1.00 75.69 431 ALA A N 1
ATOM 3359 C CA . ALA A 1 431 ? 13.309 18.044 -21.896 1.00 75.69 431 ALA A CA 1
ATOM 3360 C C . ALA A 1 431 ? 14.003 19.096 -22.785 1.00 75.69 431 ALA A C 1
ATOM 3362 O O . ALA A 1 431 ? 15.126 19.504 -22.464 1.00 75.69 431 ALA A O 1
ATOM 3363 N N . PRO A 1 432 ? 13.383 19.523 -23.899 1.00 71.81 432 PRO A N 1
ATOM 3364 C CA . PRO A 1 432 ? 13.958 20.560 -24.742 1.00 71.81 432 PRO A CA 1
ATOM 3365 C C . PRO A 1 432 ? 14.170 21.831 -23.910 1.00 71.81 432 PRO A C 1
ATOM 3367 O O . PRO A 1 432 ? 13.246 22.324 -23.267 1.00 71.81 432 PRO A O 1
ATOM 3370 N N . LEU A 1 433 ? 15.409 22.331 -23.894 1.00 68.69 433 LEU A N 1
ATOM 3371 C CA . LEU A 1 433 ? 15.800 23.508 -23.107 1.00 68.69 433 LEU A CA 1
ATOM 3372 C C . LEU A 1 433 ? 15.256 24.819 -23.692 1.00 68.69 433 LEU A C 1
ATOM 3374 O O . LEU A 1 433 ? 15.172 25.820 -22.984 1.00 68.69 433 LEU A O 1
ATOM 3378 N N . PHE A 1 434 ? 14.905 24.816 -24.978 1.00 68.56 434 PHE A N 1
ATOM 3379 C CA . PHE A 1 434 ? 14.453 25.990 -25.711 1.00 68.56 434 PHE A CA 1
ATOM 3380 C C . PHE A 1 434 ? 12.955 25.896 -25.992 1.00 68.56 434 PHE A C 1
ATOM 3382 O O . PHE A 1 434 ? 12.445 24.834 -26.353 1.00 68.56 434 PHE A O 1
ATOM 3389 N N . GLN A 1 435 ? 12.265 27.018 -25.808 1.00 61.72 435 GLN A N 1
ATOM 3390 C CA . GLN A 1 435 ? 10.868 27.171 -26.197 1.00 61.72 435 GLN A CA 1
ATOM 3391 C C . GLN A 1 435 ? 10.784 27.274 -27.725 1.00 61.72 435 GLN A C 1
ATOM 3393 O O . GLN A 1 435 ? 11.693 27.801 -28.365 1.00 61.72 435 GLN A O 1
ATOM 3398 N N . ASP A 1 436 ? 9.708 26.744 -28.298 1.00 60.72 436 ASP A N 1
ATOM 3399 C CA . ASP A 1 436 ? 9.433 26.840 -29.734 1.00 60.72 436 ASP A CA 1
ATOM 3400 C C . ASP A 1 436 ? 9.152 28.302 -30.151 1.00 60.72 436 ASP A C 1
ATOM 3402 O O . ASP A 1 436 ? 8.785 29.122 -29.304 1.00 60.72 436 ASP A O 1
ATOM 3406 N N . GLU A 1 437 ? 9.255 28.627 -31.448 1.00 60.69 437 GLU A N 1
ATOM 3407 C CA . GLU A 1 437 ? 9.115 29.994 -32.009 1.00 60.69 437 GLU A CA 1
ATOM 3408 C C . GLU A 1 437 ? 7.788 30.686 -31.625 1.00 60.69 437 GLU A C 1
ATOM 3410 O O . GLU A 1 437 ? 7.685 31.912 -31.618 1.00 60.69 437 GLU A O 1
ATOM 3415 N N . ASN A 1 438 ? 6.781 29.900 -31.232 1.00 63.25 438 ASN A N 1
ATOM 3416 C CA . ASN A 1 438 ? 5.455 30.362 -30.827 1.00 63.25 438 ASN A CA 1
ATOM 3417 C C . ASN A 1 438 ? 5.275 30.573 -29.306 1.00 63.25 438 ASN A C 1
ATOM 3419 O O . ASN A 1 438 ? 4.136 30.761 -28.868 1.00 63.25 438 ASN A O 1
ATOM 3423 N N . ASN A 1 439 ? 6.334 30.497 -28.481 1.00 55.84 439 ASN A N 1
ATOM 3424 C CA . ASN A 1 439 ? 6.277 30.606 -27.005 1.00 55.84 439 ASN A CA 1
ATOM 3425 C C . ASN A 1 439 ? 5.236 29.677 -26.340 1.00 55.84 439 ASN A C 1
ATOM 3427 O O . ASN A 1 439 ? 4.763 29.918 -25.226 1.00 55.84 439 ASN A O 1
ATOM 3431 N N . ARG A 1 440 ? 4.846 28.593 -27.019 1.00 57.66 440 ARG A N 1
ATOM 3432 C CA . ARG A 1 440 ? 3.999 27.551 -26.442 1.00 57.66 440 ARG A CA 1
ATOM 3433 C C . ARG A 1 440 ? 4.921 26.516 -25.821 1.00 57.66 440 ARG A C 1
ATOM 3435 O O . ARG A 1 440 ? 5.693 25.878 -26.528 1.00 57.66 440 ARG A O 1
ATOM 3442 N N . ASN A 1 441 ? 4.814 26.320 -24.507 1.00 54.91 441 ASN A N 1
ATOM 3443 C CA . ASN A 1 441 ? 5.407 25.167 -23.831 1.00 54.91 441 ASN A CA 1
ATOM 3444 C C . ASN A 1 441 ? 4.696 23.898 -24.324 1.00 54.91 441 ASN A C 1
ATOM 3446 O O . ASN A 1 441 ? 3.744 23.429 -23.700 1.00 54.91 441 ASN A O 1
ATOM 3450 N N . ILE A 1 442 ? 5.107 23.365 -25.475 1.00 66.81 442 ILE A N 1
ATOM 3451 C CA . ILE A 1 442 ? 4.645 22.059 -25.937 1.00 66.81 442 ILE A CA 1
ATOM 3452 C C . ILE A 1 442 ? 5.213 21.042 -24.952 1.00 66.81 442 ILE A C 1
ATOM 3454 O O . ILE A 1 442 ? 6.427 20.861 -24.865 1.00 66.81 442 ILE A O 1
ATOM 3458 N N . ILE A 1 443 ? 4.338 20.405 -24.174 1.00 76.62 443 ILE A N 1
ATOM 3459 C CA . ILE A 1 443 ? 4.748 19.307 -23.302 1.00 76.62 443 ILE A CA 1
ATOM 3460 C C . ILE A 1 443 ? 5.216 18.167 -24.221 1.00 76.62 443 ILE A C 1
ATOM 3462 O O . ILE A 1 443 ? 4.408 17.676 -25.018 1.00 76.62 443 ILE A O 1
ATOM 3466 N N . PRO A 1 444 ? 6.498 17.760 -24.165 1.00 86.06 444 PRO A N 1
ATOM 3467 C CA . PRO A 1 444 ? 7.018 16.740 -25.064 1.00 86.06 444 PRO A CA 1
ATOM 3468 C C . PRO A 1 444 ? 6.310 15.407 -24.818 1.00 86.06 444 PRO A C 1
ATOM 3470 O O . PRO A 1 444 ? 5.946 15.084 -23.685 1.0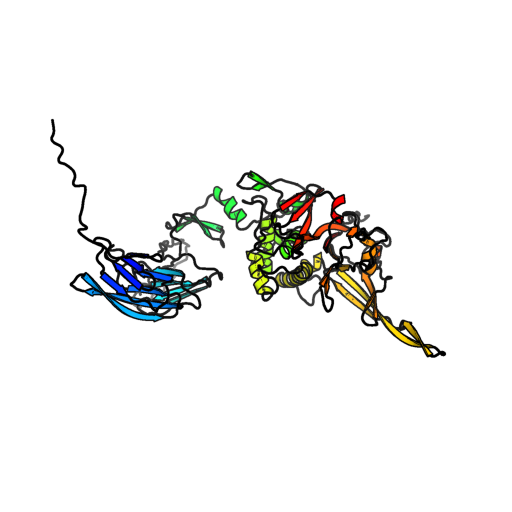0 86.06 444 PRO A O 1
ATOM 3473 N N . GLN A 1 445 ? 6.120 14.630 -25.883 1.00 89.88 445 GLN A N 1
ATOM 3474 C CA . GLN A 1 445 ? 5.475 13.320 -25.830 1.00 89.88 445 GLN A CA 1
ATOM 3475 C C . GLN A 1 445 ? 6.418 12.248 -26.360 1.00 89.88 445 GLN A C 1
ATOM 3477 O O . GLN A 1 445 ? 7.077 12.445 -27.379 1.00 89.88 445 GLN A O 1
ATOM 3482 N N . VAL A 1 446 ? 6.477 11.108 -25.674 1.00 94.50 446 VAL A N 1
ATOM 3483 C CA . VAL A 1 446 ? 7.352 9.990 -26.040 1.00 94.50 446 VAL A CA 1
ATOM 3484 C C . VAL A 1 446 ? 6.609 8.666 -25.854 1.00 94.50 446 VAL A C 1
ATOM 3486 O O . VAL A 1 446 ? 6.068 8.431 -24.776 1.00 94.50 446 VAL A O 1
ATOM 3489 N N . PRO A 1 447 ? 6.602 7.762 -26.846 1.00 96.19 447 PRO A N 1
ATOM 3490 C CA . PRO A 1 447 ? 6.031 6.430 -26.674 1.00 96.19 447 PRO A CA 1
ATOM 3491 C C . PRO A 1 447 ? 6.772 5.592 -25.626 1.00 96.19 447 PRO A C 1
ATOM 3493 O O . PRO A 1 447 ? 8.005 5.585 -25.571 1.00 96.19 447 PRO A O 1
ATOM 3496 N N . LEU A 1 448 ? 6.030 4.805 -24.843 1.00 96.19 448 LEU A N 1
ATOM 3497 C CA . LEU A 1 448 ? 6.589 3.856 -23.872 1.00 96.19 448 LEU A CA 1
ATOM 3498 C C . LEU A 1 448 ? 7.558 2.860 -24.530 1.00 96.19 448 LEU A C 1
ATOM 3500 O O . LEU A 1 448 ? 8.599 2.528 -23.966 1.00 96.19 448 LEU A O 1
ATOM 3504 N N . THR A 1 449 ? 7.253 2.418 -25.750 1.00 95.62 449 THR A N 1
ATOM 3505 C CA . THR A 1 449 ? 8.096 1.500 -26.530 1.00 95.62 449 THR A CA 1
ATOM 3506 C C . THR A 1 449 ? 9.470 2.087 -26.860 1.00 95.62 449 THR A C 1
ATOM 3508 O O . THR A 1 449 ? 10.452 1.343 -26.904 1.00 95.62 449 THR A O 1
ATOM 3511 N N . THR A 1 450 ? 9.565 3.411 -27.023 1.00 95.56 450 THR A N 1
ATOM 3512 C CA . THR A 1 450 ? 10.823 4.127 -27.279 1.00 95.56 450 THR A CA 1
ATOM 3513 C C . THR A 1 450 ? 11.721 4.129 -26.046 1.00 95.56 450 THR A C 1
ATOM 3515 O O . THR A 1 450 ? 12.903 3.820 -26.148 1.00 95.56 450 THR A O 1
ATOM 3518 N N . ILE A 1 451 ? 11.178 4.415 -24.859 1.00 95.88 451 ILE A N 1
ATOM 3519 C CA . ILE A 1 451 ? 11.968 4.388 -23.613 1.00 95.88 451 ILE A CA 1
ATOM 3520 C C . ILE A 1 451 ? 12.279 2.956 -23.147 1.00 95.88 451 ILE A C 1
ATOM 3522 O O . ILE A 1 451 ? 13.313 2.717 -22.522 1.00 95.88 451 ILE A O 1
ATOM 3526 N N . LEU A 1 452 ? 11.437 1.977 -23.504 1.00 96.31 452 LEU A N 1
ATOM 3527 C CA . LEU A 1 452 ? 11.712 0.550 -23.302 1.00 96.31 452 LEU A CA 1
ATOM 3528 C C . LEU A 1 452 ? 12.839 0.021 -24.191 1.00 96.31 452 LEU A C 1
ATOM 3530 O O . LEU A 1 452 ? 13.470 -0.971 -23.822 1.00 96.31 452 LEU A O 1
ATOM 3534 N N . ALA A 1 453 ? 13.148 0.693 -25.305 1.00 95.62 453 ALA A N 1
ATOM 3535 C CA . ALA A 1 453 ? 14.245 0.317 -26.195 1.00 95.62 453 ALA A CA 1
ATOM 3536 C C . ALA A 1 453 ? 15.602 0.265 -25.477 1.00 95.62 453 ALA A C 1
ATOM 3538 O O . ALA A 1 453 ? 16.480 -0.476 -25.899 1.00 95.62 453 ALA A O 1
ATOM 3539 N N . LYS A 1 454 ? 15.739 0.918 -24.314 1.00 95.12 454 LYS A N 1
ATOM 3540 C CA . LYS A 1 454 ? 16.852 0.720 -23.370 1.00 95.12 454 LYS A CA 1
ATOM 3541 C C . LYS A 1 454 ? 17.189 -0.757 -23.111 1.00 95.12 454 LYS A C 1
ATOM 3543 O O . LYS A 1 454 ? 18.347 -1.075 -22.856 1.00 95.12 454 LYS A O 1
ATOM 3548 N N . TYR A 1 455 ? 16.189 -1.638 -23.135 1.00 96.56 455 TYR A N 1
ATOM 3549 C CA . TYR A 1 455 ? 16.303 -3.056 -22.795 1.00 96.56 455 TYR A CA 1
ATOM 3550 C C . TYR A 1 455 ? 16.337 -3.998 -24.009 1.00 96.56 455 TYR A C 1
ATOM 3552 O O . TYR A 1 455 ? 16.209 -5.207 -23.841 1.00 96.56 455 TYR A O 1
ATOM 3560 N N . ASP A 1 456 ? 16.506 -3.489 -25.231 1.00 93.94 456 ASP A N 1
ATOM 3561 C CA . ASP A 1 456 ? 16.510 -4.306 -26.453 1.00 93.94 456 ASP A CA 1
ATOM 3562 C C . ASP A 1 456 ? 17.863 -4.967 -26.782 1.00 93.94 456 ASP A C 1
ATOM 3564 O O . ASP A 1 456 ? 17.981 -5.695 -27.770 1.00 93.94 456 ASP A O 1
ATOM 3568 N N . GLY A 1 457 ? 18.898 -4.719 -25.976 1.00 91.62 457 GLY A N 1
ATOM 3569 C CA . GLY A 1 457 ? 20.273 -5.180 -26.184 1.00 91.62 457 GLY A CA 1
ATOM 3570 C C . GLY A 1 457 ? 21.033 -4.485 -27.320 1.00 91.62 457 GLY A C 1
ATOM 3571 O O . GLY A 1 457 ? 22.178 -4.845 -27.577 1.00 91.62 457 GLY A O 1
ATOM 3572 N N . ARG A 1 458 ? 20.429 -3.509 -28.005 1.00 90.88 458 ARG A N 1
ATOM 3573 C CA . ARG A 1 458 ? 21.027 -2.739 -29.108 1.00 90.88 458 ARG A CA 1
ATOM 3574 C C . ARG A 1 458 ? 21.339 -1.312 -28.673 1.00 90.88 458 ARG A C 1
ATOM 3576 O O . ARG A 1 458 ? 22.430 -0.818 -28.958 1.00 90.88 458 ARG A O 1
ATOM 3583 N N . HIS A 1 459 ? 20.416 -0.672 -27.958 1.00 90.94 459 HIS A N 1
ATOM 3584 C CA . HIS A 1 459 ? 20.609 0.677 -27.444 1.00 90.94 459 HIS A CA 1
ATOM 3585 C C . HIS A 1 459 ? 21.653 0.670 -26.334 1.00 90.94 459 HIS A C 1
ATOM 3587 O O . HIS A 1 459 ? 21.557 -0.059 -25.344 1.00 90.94 459 HIS A O 1
ATOM 3593 N N . ALA A 1 460 ? 22.676 1.495 -26.519 1.00 87.12 460 ALA A N 1
ATOM 3594 C CA . ALA A 1 460 ? 23.749 1.643 -25.562 1.00 87.12 460 ALA A CA 1
ATOM 3595 C C . ALA A 1 460 ? 23.564 2.921 -24.744 1.00 87.12 460 ALA A C 1
ATOM 3597 O O . ALA A 1 460 ? 23.267 3.974 -25.302 1.00 87.12 460 ALA A O 1
ATOM 3598 N N . GLN A 1 461 ? 23.784 2.825 -23.437 1.00 88.25 461 GLN A N 1
ATOM 3599 C CA . GLN A 1 461 ? 23.866 3.968 -22.537 1.00 88.25 461 GLN A CA 1
ATOM 3600 C C . GLN A 1 461 ? 25.311 4.172 -22.098 1.00 88.25 461 GLN A C 1
ATOM 3602 O O . GLN A 1 461 ? 25.998 3.222 -21.719 1.00 88.25 461 GLN A O 1
ATOM 3607 N N . GLU A 1 462 ? 25.765 5.416 -22.127 1.00 86.94 462 GLU A N 1
ATOM 3608 C CA . GLU A 1 462 ? 27.087 5.790 -21.645 1.00 86.94 462 GLU A CA 1
ATOM 3609 C C . GLU A 1 462 ? 27.008 6.144 -20.163 1.00 86.94 462 GLU A C 1
ATOM 3611 O O . GLU A 1 462 ? 26.197 6.964 -19.734 1.00 86.94 462 GLU A O 1
ATOM 3616 N N . HIS A 1 463 ? 27.838 5.494 -19.355 1.00 81.56 463 HIS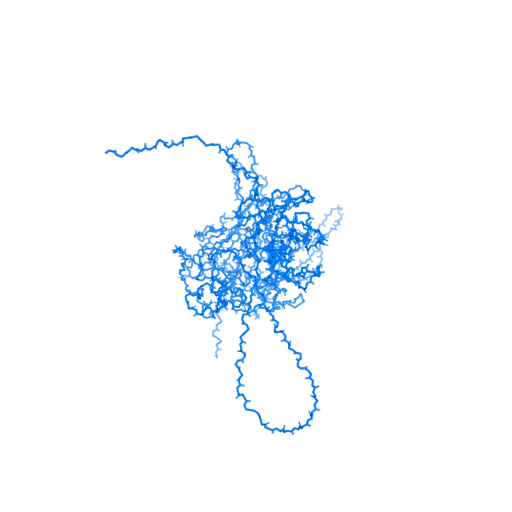 A N 1
ATOM 3617 C CA . HIS A 1 463 ? 27.889 5.719 -17.920 1.00 81.56 463 HIS A CA 1
ATOM 3618 C C . HIS A 1 463 ? 29.318 5.536 -17.411 1.00 81.56 463 HIS A C 1
ATOM 3620 O O . HIS A 1 463 ? 29.835 4.421 -17.419 1.00 81.56 463 HIS A O 1
ATOM 3626 N N . LEU A 1 464 ? 29.937 6.614 -16.911 1.00 78.62 464 LEU A N 1
ATOM 3627 C CA . LEU A 1 464 ? 31.286 6.605 -16.318 1.00 78.62 464 LEU A CA 1
ATOM 3628 C C . LEU A 1 464 ? 32.342 5.925 -17.220 1.00 78.62 464 LEU A C 1
ATOM 3630 O O . LEU A 1 464 ? 32.987 4.968 -16.800 1.00 78.62 464 LEU A O 1
ATOM 3634 N N . ALA A 1 465 ? 32.485 6.391 -18.468 1.00 81.25 465 ALA A N 1
ATOM 3635 C CA . ALA A 1 465 ? 33.409 5.841 -19.477 1.00 81.25 465 ALA A CA 1
ATOM 3636 C C . ALA A 1 465 ? 33.163 4.367 -19.870 1.00 81.25 465 ALA A C 1
ATOM 3638 O O . ALA A 1 465 ? 34.006 3.727 -20.497 1.00 81.25 465 ALA A O 1
ATOM 3639 N N . GLN A 1 466 ? 31.994 3.821 -19.530 1.00 86.12 466 GLN A N 1
ATOM 3640 C CA . GLN A 1 466 ? 31.539 2.522 -20.006 1.00 86.12 466 GLN A CA 1
ATOM 3641 C C . GLN A 1 466 ? 30.290 2.677 -20.857 1.00 86.12 466 GLN A C 1
ATOM 3643 O O . GLN A 1 466 ? 29.349 3.383 -20.494 1.00 86.12 466 GLN A O 1
ATOM 3648 N N . ARG A 1 467 ? 30.258 1.937 -21.954 1.00 88.56 467 ARG A N 1
ATOM 3649 C CA . ARG A 1 467 ? 29.090 1.741 -22.792 1.00 88.56 467 ARG A CA 1
ATOM 3650 C C . ARG A 1 467 ? 28.354 0.493 -22.312 1.00 88.56 467 ARG A C 1
ATOM 3652 O O . ARG A 1 467 ? 28.904 -0.606 -22.342 1.00 88.56 467 ARG A O 1
ATOM 3659 N N . LYS A 1 468 ? 27.123 0.659 -21.828 1.00 92.06 468 LYS A N 1
ATOM 3660 C CA . LYS A 1 468 ? 26.296 -0.425 -21.285 1.00 92.06 468 LYS A CA 1
ATOM 3661 C C . LYS A 1 468 ? 25.113 -0.727 -22.188 1.00 92.06 468 LYS A C 1
ATOM 3663 O O . LYS A 1 468 ? 24.413 0.190 -22.607 1.00 92.06 468 LYS A O 1
ATOM 3668 N N . ARG A 1 469 ? 24.864 -2.008 -22.451 1.00 94.31 469 ARG A N 1
ATOM 3669 C CA . ARG A 1 469 ? 23.662 -2.501 -23.139 1.00 94.31 469 ARG A CA 1
ATOM 3670 C C . ARG A 1 469 ? 22.900 -3.425 -22.207 1.00 94.31 469 ARG A C 1
ATOM 3672 O O . ARG A 1 469 ? 23.497 -4.215 -21.474 1.00 94.31 469 ARG A O 1
ATOM 3679 N N . TYR A 1 470 ? 21.581 -3.317 -22.231 1.00 95.94 470 TYR A N 1
ATOM 3680 C CA . TYR A 1 470 ? 20.704 -4.056 -21.337 1.00 95.94 470 TYR A CA 1
ATOM 3681 C C . TYR A 1 470 ? 19.775 -4.941 -22.155 1.00 95.94 470 TYR A C 1
ATOM 3683 O O . TYR A 1 470 ? 19.211 -4.482 -23.142 1.00 95.94 470 TYR A O 1
ATOM 3691 N N . ARG A 1 471 ? 19.600 -6.196 -21.741 1.00 96.50 471 ARG A N 1
ATOM 3692 C CA . ARG A 1 471 ? 18.677 -7.133 -22.390 1.00 96.50 471 ARG A CA 1
ATOM 3693 C C . ARG A 1 471 ? 17.935 -7.977 -21.364 1.00 96.50 471 ARG A C 1
ATOM 3695 O O . ARG A 1 471 ? 18.560 -8.523 -20.453 1.00 96.50 471 ARG A O 1
ATOM 3702 N N . LEU A 1 472 ? 16.612 -8.082 -21.471 1.00 97.00 472 LEU A N 1
ATOM 3703 C CA . LEU A 1 472 ? 15.825 -8.911 -20.552 1.00 97.00 472 LEU A CA 1
ATOM 3704 C C . LEU A 1 472 ? 16.022 -10.398 -20.865 1.00 97.00 472 LEU A C 1
ATOM 3706 O O . LEU A 1 472 ? 16.216 -10.782 -22.017 1.00 97.00 472 LEU A O 1
ATOM 3710 N N . LEU A 1 473 ? 15.955 -11.243 -19.837 1.00 95.62 473 LEU A N 1
ATOM 3711 C CA . LEU A 1 473 ? 16.120 -12.691 -19.967 1.00 95.62 473 LEU A CA 1
ATOM 3712 C C . LEU A 1 473 ? 14.869 -13.447 -19.516 1.00 95.62 473 LEU A C 1
ATOM 3714 O O . LEU A 1 473 ? 14.159 -13.023 -18.602 1.00 95.62 473 LEU A O 1
ATOM 3718 N N . HIS A 1 474 ? 14.657 -14.621 -20.109 1.00 93.00 474 HIS A N 1
ATOM 3719 C CA . HIS A 1 474 ? 13.631 -15.567 -19.685 1.00 93.00 474 HIS A CA 1
ATOM 3720 C C . HIS A 1 474 ? 13.952 -16.249 -18.320 1.00 93.00 474 HIS A C 1
ATOM 3722 O O . HIS A 1 474 ? 15.126 -16.422 -17.945 1.00 93.00 474 HIS A O 1
ATOM 3728 N N . PRO A 1 475 ? 12.923 -16.636 -17.538 1.00 92.88 475 PRO A N 1
ATOM 3729 C CA . PRO A 1 475 ? 11.517 -16.255 -17.690 1.00 92.88 475 PRO A CA 1
ATOM 3730 C C . PRO A 1 475 ? 11.295 -14.797 -17.282 1.00 92.88 475 PRO A C 1
ATOM 3732 O O . PRO A 1 475 ? 11.843 -14.336 -16.278 1.00 92.88 475 PRO A O 1
ATOM 3735 N N . LEU A 1 476 ? 10.423 -14.094 -18.009 1.00 94.56 476 LEU A N 1
ATOM 3736 C CA . LEU A 1 476 ? 9.910 -12.811 -17.540 1.00 94.56 476 LEU A CA 1
ATOM 3737 C C . LEU A 1 476 ? 8.960 -13.001 -16.343 1.00 94.56 476 LEU A C 1
ATOM 3739 O O . LEU A 1 476 ? 8.182 -13.967 -16.329 1.00 94.56 476 LEU A O 1
ATOM 3743 N N . PRO A 1 477 ? 8.986 -12.079 -15.363 1.00 95.88 477 PRO A N 1
ATOM 3744 C CA . PRO A 1 477 ? 8.146 -12.167 -14.179 1.00 95.88 477 PRO A CA 1
ATOM 3745 C C . PRO A 1 477 ? 6.657 -12.029 -14.538 1.00 95.88 477 PRO A C 1
ATOM 3747 O O . PRO A 1 477 ? 6.313 -11.305 -15.477 1.00 95.88 477 PRO A O 1
ATOM 3750 N N . PRO A 1 478 ? 5.747 -12.683 -13.790 1.00 96.56 478 PRO A N 1
ATOM 3751 C CA . PRO A 1 478 ? 4.307 -12.532 -13.988 1.00 96.56 478 PRO A CA 1
ATOM 3752 C C . PRO A 1 478 ? 3.825 -11.080 -13.921 1.00 96.56 478 PRO A C 1
ATOM 3754 O O . PRO A 1 478 ? 2.877 -10.739 -14.620 1.00 96.56 478 PRO A O 1
ATOM 3757 N N . TYR A 1 479 ? 4.477 -10.241 -13.109 1.00 98.00 479 TYR A N 1
ATOM 3758 C CA . TYR A 1 479 ? 4.217 -8.807 -13.050 1.00 98.00 479 TYR A CA 1
ATOM 3759 C C . TYR A 1 479 ? 5.507 -8.013 -13.253 1.00 98.00 479 TYR A C 1
ATOM 3761 O O . TYR A 1 479 ? 6.516 -8.278 -12.600 1.00 98.00 479 TYR A O 1
ATOM 3769 N N . LEU A 1 480 ? 5.463 -7.017 -14.135 1.00 97.75 480 LEU A N 1
ATOM 3770 C CA . LEU A 1 480 ? 6.550 -6.069 -14.359 1.00 97.75 480 LEU A CA 1
ATOM 3771 C C . LEU A 1 480 ? 6.212 -4.735 -13.703 1.00 97.75 480 LEU A C 1
ATOM 3773 O O . LEU A 1 480 ? 5.150 -4.168 -13.947 1.00 97.75 480 LEU A O 1
ATOM 3777 N N . VAL A 1 481 ? 7.138 -4.224 -12.895 1.00 98.25 481 VAL A N 1
ATOM 3778 C CA . VAL A 1 481 ? 7.077 -2.857 -12.374 1.00 98.25 481 VAL A CA 1
ATOM 3779 C C . VAL A 1 481 ? 8.015 -1.993 -13.202 1.00 98.25 481 VAL A C 1
ATOM 3781 O O . VAL A 1 481 ? 9.199 -2.309 -13.322 1.00 98.25 481 VAL A O 1
ATOM 3784 N N . MET A 1 482 ? 7.496 -0.909 -13.763 1.00 98.06 482 MET A N 1
ATOM 3785 C CA . MET A 1 482 ? 8.259 0.054 -14.553 1.00 98.06 482 MET A CA 1
ATOM 3786 C C . MET A 1 482 ? 8.206 1.414 -13.869 1.00 98.06 482 MET A C 1
ATOM 3788 O O . MET A 1 482 ? 7.132 1.899 -13.538 1.00 98.06 482 MET A O 1
ATOM 3792 N N . HIS A 1 483 ? 9.360 2.026 -13.652 1.00 98.00 483 HIS A N 1
ATOM 3793 C CA . HIS A 1 483 ? 9.503 3.358 -13.083 1.00 98.00 483 HIS A CA 1
ATOM 3794 C C . HIS A 1 483 ? 10.004 4.307 -14.166 1.00 98.00 483 HIS A C 1
ATOM 3796 O O . HIS A 1 483 ? 11.058 4.074 -14.754 1.00 98.00 483 HIS A O 1
ATOM 3802 N N . VAL A 1 484 ? 9.263 5.381 -14.410 1.00 97.19 484 VAL A N 1
ATOM 3803 C CA . VAL A 1 484 ? 9.646 6.451 -15.328 1.00 97.19 484 VAL A CA 1
ATOM 3804 C C . VAL A 1 484 ? 10.394 7.511 -14.530 1.00 97.19 484 VAL A C 1
ATOM 3806 O O . VAL A 1 484 ? 9.807 8.224 -13.717 1.00 97.19 484 VAL A O 1
ATOM 3809 N N . LYS A 1 485 ? 11.705 7.618 -14.756 1.00 94.88 485 LYS A N 1
ATOM 3810 C CA . LYS A 1 485 ? 12.581 8.513 -13.997 1.00 94.88 485 LYS A CA 1
ATOM 3811 C C . LYS A 1 485 ? 12.321 9.973 -14.380 1.00 94.88 485 LYS A C 1
ATOM 3813 O O . LYS A 1 485 ? 12.827 10.457 -15.390 1.00 94.88 485 LYS A O 1
ATOM 3818 N N . ARG A 1 486 ? 11.537 10.672 -13.554 1.00 92.44 486 ARG A N 1
ATOM 3819 C CA . ARG A 1 486 ? 11.159 12.085 -13.763 1.00 92.44 486 ARG A CA 1
ATOM 3820 C C . ARG A 1 486 ? 12.001 13.088 -12.998 1.00 92.44 486 ARG A C 1
ATOM 3822 O O . ARG A 1 486 ? 12.129 14.218 -13.456 1.00 92.44 486 ARG A O 1
ATOM 3829 N N . PHE A 1 487 ? 12.532 12.696 -11.845 1.00 90.69 487 PHE A N 1
ATOM 3830 C CA . PHE A 1 487 ? 13.284 13.589 -10.974 1.00 90.69 487 PHE A CA 1
ATOM 3831 C C . PHE A 1 487 ? 14.774 13.276 -11.054 1.00 90.69 487 PHE A C 1
ATOM 3833 O O . PHE A 1 487 ? 15.200 12.127 -10.902 1.00 90.69 487 PHE A O 1
ATOM 3840 N N . SER A 1 488 ? 15.571 14.313 -11.277 1.00 85.81 488 SER A N 1
ATOM 3841 C CA . SER A 1 488 ? 17.028 14.260 -11.209 1.00 85.81 488 SER A CA 1
ATOM 3842 C C . SER A 1 488 ? 17.526 15.350 -10.276 1.00 85.81 488 SER A C 1
ATOM 3844 O O . SER A 1 488 ? 17.193 16.520 -10.435 1.00 85.81 488 SER A O 1
ATOM 3846 N N . GLN A 1 489 ? 18.336 14.969 -9.291 1.00 80.06 489 GLN A N 1
ATOM 3847 C CA . GLN A 1 489 ? 19.012 15.937 -8.437 1.00 80.06 489 GLN A CA 1
ATOM 3848 C C . GLN A 1 489 ? 20.271 16.427 -9.144 1.00 80.06 489 GLN A C 1
ATOM 3850 O O . GLN A 1 489 ? 21.187 15.646 -9.406 1.00 80.06 489 GLN A O 1
ATOM 3855 N N . ASN A 1 490 ? 20.303 17.718 -9.456 1.00 77.00 490 ASN A N 1
ATOM 3856 C CA . ASN A 1 490 ? 21.519 18.410 -9.849 1.00 77.00 490 ASN A CA 1
ATOM 3857 C C . ASN A 1 490 ? 22.190 19.000 -8.592 1.00 77.00 490 ASN A C 1
ATOM 3859 O O . ASN A 1 490 ? 21.595 19.018 -7.515 1.00 77.00 490 ASN A O 1
ATOM 3863 N N . LYS A 1 491 ? 23.421 19.516 -8.705 1.00 76.69 491 LYS A N 1
ATOM 3864 C CA . LYS A 1 491 ? 24.162 20.109 -7.571 1.00 76.69 491 LYS A CA 1
ATOM 3865 C C . LYS A 1 491 ? 23.424 21.267 -6.883 1.00 76.69 491 LYS A C 1
ATOM 3867 O O . LYS A 1 491 ? 23.760 21.598 -5.752 1.00 76.69 491 LYS A O 1
ATOM 3872 N N . PHE A 1 492 ? 22.459 21.879 -7.568 1.00 71.38 492 PHE A N 1
ATOM 3873 C CA . PHE A 1 492 ? 21.788 23.101 -7.128 1.00 71.38 492 PHE A CA 1
ATOM 3874 C C . PHE A 1 492 ? 20.283 22.924 -6.904 1.00 71.38 492 PHE A C 1
ATOM 3876 O O . PHE A 1 492 ? 19.748 23.474 -5.948 1.00 71.38 492 PHE A O 1
ATOM 3883 N N . VAL A 1 493 ? 19.589 22.174 -7.768 1.00 75.31 493 VAL A N 1
ATOM 3884 C CA . VAL A 1 493 ? 18.123 22.047 -7.746 1.00 75.31 493 VAL A CA 1
ATOM 3885 C C . VAL A 1 493 ? 17.707 20.635 -8.176 1.00 75.31 493 VAL A C 1
ATOM 3887 O O . VAL A 1 493 ? 18.401 19.973 -8.950 1.00 75.31 493 VAL A O 1
ATOM 3890 N N . SER A 1 494 ? 16.566 20.163 -7.667 1.00 77.62 494 SER A N 1
ATOM 3891 C CA . SER A 1 494 ? 15.882 18.982 -8.202 1.00 77.62 494 SER A CA 1
ATOM 3892 C C . SER A 1 494 ? 15.130 19.362 -9.477 1.00 77.62 494 SER A C 1
ATOM 3894 O O . SER A 1 494 ? 14.144 20.091 -9.422 1.00 77.62 494 SER A O 1
ATOM 3896 N N . GLU A 1 495 ? 15.556 18.827 -10.613 1.00 83.94 495 GLU A N 1
ATOM 3897 C CA . GLU A 1 495 ? 14.921 19.041 -11.912 1.00 83.94 495 GLU A CA 1
ATOM 3898 C C . GLU A 1 495 ? 13.813 17.997 -12.138 1.00 83.94 495 GLU A C 1
ATOM 3900 O O . GLU A 1 495 ? 13.992 16.810 -11.846 1.00 83.94 495 GLU A O 1
ATOM 3905 N N . ARG A 1 496 ? 12.650 18.443 -12.633 1.00 87.56 496 ARG A N 1
ATOM 3906 C CA . ARG A 1 496 ? 11.502 17.599 -13.013 1.00 87.56 496 ARG A CA 1
ATOM 3907 C C . ARG A 1 496 ? 11.395 17.540 -14.532 1.00 87.56 496 ARG A C 1
ATOM 3909 O O . ARG A 1 496 ? 11.392 18.576 -15.186 1.00 87.56 496 ARG A O 1
ATOM 3916 N N . ASN A 1 497 ? 11.211 16.340 -15.074 1.00 89.50 497 ASN A N 1
ATOM 3917 C CA . ASN A 1 497 ? 10.930 16.116 -16.486 1.00 89.50 497 ASN A CA 1
ATOM 3918 C C . ASN A 1 497 ? 9.410 15.928 -16.724 1.00 89.50 497 ASN A C 1
ATOM 3920 O O . ASN A 1 497 ? 8.861 14.882 -16.346 1.00 89.50 497 ASN A O 1
ATOM 3924 N N . PRO A 1 498 ? 8.721 16.905 -17.353 1.00 88.50 498 PRO A N 1
ATOM 3925 C CA . PRO A 1 498 ? 7.274 16.863 -17.577 1.00 88.50 498 PRO A CA 1
ATOM 3926 C C . PRO A 1 498 ? 6.859 16.050 -18.816 1.00 88.50 498 PRO A C 1
ATOM 3928 O O . PRO A 1 498 ? 5.686 16.047 -19.172 1.00 88.50 498 PRO A O 1
ATOM 3931 N N . THR A 1 499 ? 7.789 15.361 -19.492 1.00 90.62 499 THR A N 1
ATOM 3932 C CA . THR A 1 499 ? 7.496 14.588 -20.714 1.00 90.62 499 THR A CA 1
ATOM 3933 C C . THR A 1 499 ? 6.363 13.586 -20.493 1.00 90.62 499 THR A C 1
ATOM 3935 O O . THR A 1 499 ? 6.419 12.743 -19.588 1.00 90.62 499 THR A O 1
ATOM 3938 N N . ILE A 1 500 ? 5.336 13.650 -21.335 1.00 92.38 500 ILE A N 1
ATOM 3939 C CA . ILE A 1 500 ? 4.212 12.718 -21.320 1.00 92.38 500 ILE A CA 1
ATOM 3940 C C . ILE A 1 500 ? 4.628 11.428 -22.016 1.00 92.38 500 ILE A C 1
ATOM 3942 O O . ILE A 1 500 ? 5.154 11.442 -23.128 1.00 92.38 500 ILE A O 1
ATOM 3946 N N . VAL A 1 501 ? 4.390 10.300 -21.350 1.00 95.44 501 VAL A N 1
ATOM 3947 C CA . VAL A 1 501 ? 4.665 8.984 -21.924 1.00 95.44 501 VAL A CA 1
ATOM 3948 C C . VAL A 1 501 ? 3.368 8.433 -22.484 1.00 95.44 501 VAL A C 1
ATOM 3950 O O . VAL A 1 501 ? 2.432 8.213 -21.721 1.00 95.44 501 VAL A O 1
ATOM 3953 N N . THR A 1 502 ? 3.309 8.197 -23.791 1.00 95.44 502 THR A N 1
ATOM 3954 C CA . THR A 1 502 ? 2.134 7.609 -24.442 1.00 95.44 502 THR A CA 1
ATOM 3955 C C . THR A 1 502 ? 2.221 6.083 -24.419 1.00 95.44 502 THR A C 1
ATOM 3957 O O . THR A 1 502 ? 3.272 5.495 -24.688 1.00 95.44 502 THR A O 1
ATOM 3960 N N . PHE A 1 503 ? 1.125 5.420 -24.055 1.00 95.50 503 PHE A N 1
ATOM 3961 C CA . PHE A 1 503 ? 1.042 3.962 -23.956 1.00 95.50 503 PHE A CA 1
ATOM 3962 C C . PHE A 1 503 ? -0.393 3.483 -24.184 1.00 95.50 503 PHE A C 1
ATOM 3964 O O . PHE A 1 503 ? -1.343 4.195 -23.861 1.00 95.50 503 PHE A O 1
ATOM 3971 N N . ASP A 1 504 ? -0.537 2.265 -24.704 1.00 93.94 504 ASP A N 1
ATOM 3972 C CA . ASP A 1 504 ? -1.806 1.532 -24.694 1.00 93.94 504 ASP A CA 1
ATOM 3973 C C . ASP A 1 504 ? -1.893 0.733 -23.389 1.00 93.94 504 ASP A C 1
ATOM 3975 O O . ASP A 1 504 ? -0.939 0.063 -22.999 1.00 93.94 504 ASP A O 1
ATOM 3979 N N . ALA A 1 505 ? -3.022 0.819 -22.690 1.00 92.56 505 ALA A N 1
ATOM 3980 C CA . ALA A 1 505 ? -3.242 0.100 -21.442 1.00 92.56 505 ALA A CA 1
ATOM 3981 C C . ALA A 1 505 ? -3.373 -1.421 -21.640 1.00 92.56 505 ALA A C 1
ATOM 3983 O O . ALA A 1 505 ? -3.197 -2.182 -20.685 1.00 92.56 505 ALA A O 1
ATOM 3984 N N . ARG A 1 506 ? -3.681 -1.886 -22.855 1.00 91.00 506 ARG A N 1
ATOM 3985 C CA . ARG A 1 506 ? -3.639 -3.307 -23.221 1.00 91.00 506 ARG A CA 1
ATOM 3986 C C . ARG A 1 506 ? -2.576 -3.543 -24.292 1.00 91.00 506 ARG A C 1
ATOM 3988 O O . ARG A 1 506 ? -2.206 -2.644 -25.030 1.00 91.00 506 ARG A O 1
ATOM 3995 N N . ASN A 1 507 ? -2.135 -4.792 -24.420 1.00 90.25 507 ASN A N 1
ATOM 3996 C CA . ASN A 1 507 ? -1.298 -5.235 -25.544 1.00 90.25 507 ASN A CA 1
ATOM 3997 C C . ASN A 1 507 ? 0.111 -4.607 -25.595 1.00 90.25 507 ASN A C 1
ATOM 3999 O O . ASN A 1 507 ? 0.615 -4.288 -26.670 1.00 90.25 507 ASN A O 1
ATOM 4003 N N . LEU A 1 508 ? 0.799 -4.486 -24.458 1.00 95.69 508 LEU A N 1
ATOM 4004 C CA . LEU A 1 508 ? 2.236 -4.206 -24.478 1.00 95.69 508 LEU A CA 1
ATOM 4005 C C . LEU A 1 508 ? 2.999 -5.484 -24.850 1.00 95.69 508 LEU A C 1
ATOM 4007 O O . LEU A 1 508 ? 2.995 -6.448 -24.083 1.00 95.69 508 LEU A O 1
ATOM 4011 N N . ASP A 1 509 ? 3.648 -5.507 -26.014 1.00 95.75 509 ASP A N 1
ATOM 4012 C CA . ASP A 1 509 ? 4.508 -6.624 -26.414 1.00 95.75 509 ASP A CA 1
ATOM 4013 C C . ASP A 1 509 ? 5.927 -6.455 -25.861 1.00 95.75 509 ASP A C 1
ATOM 4015 O O . ASP A 1 509 ? 6.651 -5.525 -26.218 1.00 95.75 509 ASP A O 1
ATOM 4019 N N . MET A 1 510 ? 6.337 -7.386 -25.000 1.00 95.69 510 MET A N 1
ATOM 4020 C CA . MET A 1 510 ? 7.681 -7.410 -24.432 1.00 95.69 510 MET A CA 1
ATOM 4021 C C . MET A 1 510 ? 8.678 -8.265 -25.228 1.00 95.69 510 MET A C 1
ATOM 4023 O O . MET A 1 510 ? 9.869 -8.219 -24.920 1.00 95.69 510 MET A O 1
ATOM 4027 N N . ALA A 1 511 ? 8.245 -9.026 -26.242 1.00 94.00 511 ALA A N 1
ATOM 4028 C CA . ALA A 1 511 ? 9.117 -9.919 -27.012 1.00 94.00 511 ALA A CA 1
ATOM 4029 C C . ALA A 1 511 ? 10.361 -9.230 -27.622 1.00 94.00 511 ALA A C 1
ATOM 4031 O O . ALA A 1 511 ? 11.447 -9.809 -27.520 1.00 94.00 511 ALA A O 1
ATOM 4032 N N . PRO A 1 512 ? 10.285 -7.996 -28.172 1.00 94.75 512 PRO A N 1
ATOM 4033 C CA . PRO A 1 512 ? 11.453 -7.321 -28.753 1.00 94.75 512 PRO A CA 1
ATOM 4034 C C . PRO A 1 512 ? 12.593 -7.053 -27.757 1.00 94.75 512 PRO A C 1
ATOM 4036 O O . PRO A 1 512 ? 13.758 -6.965 -28.152 1.00 94.75 512 PRO A O 1
ATOM 4039 N N . TYR A 1 513 ? 12.269 -6.942 -26.466 1.00 95.12 513 TYR A N 1
ATOM 4040 C CA . TYR A 1 513 ? 13.208 -6.570 -25.403 1.00 95.12 513 TYR A CA 1
ATOM 4041 C C . TYR A 1 513 ? 13.817 -7.782 -24.680 1.00 95.12 513 TYR A C 1
ATOM 4043 O O . TYR A 1 513 ? 14.654 -7.633 -23.788 1.00 95.12 513 TYR A O 1
ATOM 4051 N N . VAL A 1 514 ? 13.399 -9.000 -25.036 1.00 94.69 514 VAL A N 1
ATOM 4052 C CA . VAL A 1 514 ? 13.825 -10.239 -24.375 1.00 94.69 514 VAL A CA 1
ATOM 4053 C C . VAL A 1 514 ? 14.767 -11.022 -25.285 1.00 94.69 514 VAL A C 1
ATOM 4055 O O . VAL A 1 514 ? 14.637 -11.042 -26.507 1.00 94.69 514 VAL A O 1
ATOM 4058 N N . GLU A 1 515 ? 15.786 -11.650 -24.707 1.00 93.06 515 GLU A N 1
ATOM 4059 C CA . GLU A 1 515 ? 16.621 -12.627 -25.407 1.00 93.06 515 GLU A CA 1
ATOM 4060 C C . GLU A 1 515 ? 15.801 -13.870 -25.768 1.00 93.06 515 GLU A C 1
ATOM 4062 O O . GLU A 1 515 ? 15.283 -14.500 -24.852 1.00 93.06 515 GLU A O 1
ATOM 4067 N N . PRO A 1 516 ? 15.662 -14.236 -27.058 1.00 90.88 516 PRO A N 1
ATOM 4068 C CA . PRO A 1 516 ? 14.858 -15.388 -27.452 1.00 90.88 516 PRO A CA 1
ATOM 4069 C C . PRO A 1 516 ? 15.334 -16.675 -26.771 1.00 90.88 516 PRO A C 1
ATOM 4071 O O . PRO A 1 516 ? 16.509 -17.024 -26.849 1.00 90.88 516 PRO A O 1
ATOM 4074 N N . ASN A 1 517 ? 14.415 -17.407 -26.138 1.00 90.75 517 ASN A N 1
ATOM 4075 C CA . ASN A 1 517 ? 14.689 -18.724 -25.565 1.00 90.75 517 ASN A CA 1
ATOM 4076 C C . ASN A 1 517 ? 13.607 -19.729 -26.005 1.00 90.75 517 ASN A C 1
ATOM 4078 O O . ASN A 1 517 ? 12.571 -19.817 -25.338 1.00 90.75 517 ASN A O 1
ATOM 4082 N N . PRO A 1 518 ? 13.849 -20.516 -27.076 1.00 88.12 518 PRO A N 1
ATOM 4083 C CA . PRO A 1 518 ? 12.870 -21.464 -27.615 1.00 88.12 518 PRO A CA 1
ATOM 4084 C C . PRO A 1 518 ? 12.357 -22.502 -26.607 1.00 88.12 518 PRO A C 1
ATOM 4086 O O . PRO A 1 518 ? 11.269 -23.037 -26.791 1.00 88.12 518 PRO A O 1
ATOM 4089 N N . ALA A 1 519 ? 13.120 -22.796 -25.545 1.00 88.81 519 ALA A N 1
ATOM 4090 C CA . ALA A 1 519 ? 12.707 -23.741 -24.508 1.00 88.81 519 ALA A CA 1
ATOM 4091 C C . ALA A 1 519 ? 11.608 -23.181 -23.585 1.00 88.81 519 ALA A C 1
ATOM 4093 O O . ALA A 1 519 ? 10.863 -23.952 -22.984 1.00 88.81 519 ALA A O 1
ATOM 4094 N N . GLU A 1 520 ? 11.510 -21.855 -23.451 1.00 85.94 520 GLU A N 1
ATOM 4095 C CA . GLU A 1 520 ? 10.537 -21.200 -22.570 1.00 85.94 520 GLU A CA 1
ATOM 4096 C C . GLU A 1 520 ? 9.408 -20.490 -23.323 1.00 85.94 520 GLU A C 1
ATOM 4098 O O . GLU A 1 520 ? 8.287 -20.430 -22.813 1.00 85.94 520 GLU A O 1
ATOM 4103 N N . HIS A 1 521 ? 9.687 -19.927 -24.502 1.00 86.69 521 HIS A N 1
ATOM 4104 C CA . HIS A 1 521 ? 8.702 -19.212 -25.314 1.00 86.69 521 HIS A CA 1
ATOM 4105 C C . HIS A 1 521 ? 9.067 -19.299 -26.808 1.00 86.69 521 HIS A C 1
ATOM 4107 O O . HIS A 1 521 ? 10.242 -19.117 -27.142 1.00 86.69 521 HIS A O 1
ATOM 4113 N N . PRO A 1 522 ? 8.108 -19.562 -27.717 1.00 86.75 522 PRO A N 1
ATOM 4114 C CA . PRO A 1 522 ? 8.391 -19.653 -29.146 1.00 86.75 522 PRO A CA 1
ATOM 4115 C C . PRO A 1 522 ? 9.007 -18.355 -29.703 1.00 86.75 522 PRO A C 1
ATOM 4117 O O . PRO A 1 522 ? 8.497 -17.264 -29.428 1.00 86.75 522 PRO A O 1
ATOM 4120 N N . PRO A 1 523 ? 10.092 -18.433 -30.497 1.00 84.81 523 PRO A N 1
ATOM 4121 C CA . PRO A 1 523 ? 10.669 -17.255 -31.136 1.00 84.81 523 PRO A CA 1
ATOM 4122 C C . PRO A 1 523 ? 9.661 -16.589 -32.076 1.00 84.81 523 PRO A C 1
ATOM 4124 O O . PRO A 1 523 ? 9.047 -17.257 -32.903 1.00 84.81 523 PRO A O 1
ATOM 4127 N N . GLY A 1 524 ? 9.517 -15.268 -31.971 1.00 82.06 524 GLY A N 1
ATOM 4128 C CA . GLY A 1 524 ? 8.623 -14.482 -32.828 1.00 82.06 524 GLY A CA 1
ATOM 4129 C C . GLY A 1 524 ? 7.171 -14.387 -32.349 1.00 82.06 524 GLY A C 1
ATOM 4130 O O . GLY A 1 524 ? 6.414 -13.613 -32.927 1.00 82.06 524 GLY A O 1
ATOM 4131 N N . GLU A 1 525 ? 6.776 -15.101 -31.288 1.00 89.56 525 GLU A N 1
ATOM 4132 C CA . GLU A 1 525 ? 5.468 -14.894 -30.657 1.00 89.56 525 GLU A CA 1
ATOM 4133 C C . GLU A 1 525 ? 5.507 -13.723 -29.659 1.00 89.56 525 GLU A C 1
ATOM 4135 O O . GLU A 1 525 ? 6.415 -13.669 -28.821 1.00 89.56 525 GLU A O 1
ATOM 4140 N N . PRO A 1 526 ? 4.507 -12.822 -29.675 1.00 92.12 526 PRO A N 1
ATOM 4141 C CA . PRO A 1 526 ? 4.460 -11.688 -28.761 1.00 92.12 526 PRO A CA 1
ATOM 4142 C C . PRO A 1 526 ? 4.306 -12.141 -27.305 1.00 92.12 526 PRO A C 1
ATOM 4144 O O . PRO A 1 526 ? 3.609 -13.113 -26.991 1.00 92.12 526 PRO A O 1
ATOM 4147 N N . ILE A 1 527 ? 4.928 -11.401 -26.391 1.00 94.19 527 ILE A N 1
ATOM 4148 C CA . ILE A 1 527 ? 4.791 -11.598 -24.947 1.00 94.19 527 ILE A CA 1
ATOM 4149 C C . ILE A 1 527 ? 3.938 -10.456 -24.404 1.00 94.19 527 ILE A C 1
ATOM 4151 O O . ILE A 1 527 ? 4.454 -9.418 -23.994 1.00 94.19 527 ILE A O 1
ATOM 4155 N N . TRP A 1 528 ? 2.623 -10.668 -24.396 1.00 95.69 528 TRP A N 1
ATOM 4156 C CA . TRP A 1 528 ? 1.657 -9.645 -24.007 1.00 95.69 528 TRP A CA 1
ATOM 4157 C C . TRP A 1 528 ? 1.649 -9.352 -22.508 1.00 95.69 528 TRP A C 1
ATOM 4159 O O . TRP A 1 528 ? 1.539 -10.261 -21.676 1.00 95.69 528 TRP A O 1
ATOM 4169 N N . TYR A 1 529 ? 1.663 -8.062 -22.193 1.00 97.12 529 TYR A N 1
ATOM 4170 C CA . TYR A 1 529 ? 1.404 -7.501 -20.880 1.00 97.12 529 TYR A CA 1
ATOM 4171 C C . TYR A 1 529 ? 0.235 -6.512 -20.939 1.00 97.12 529 TYR A C 1
ATOM 4173 O O . TYR A 1 529 ? 0.096 -5.753 -21.896 1.00 97.12 529 TYR A O 1
ATOM 4181 N N . ASP A 1 530 ? -0.587 -6.517 -19.894 1.00 96.69 530 ASP A N 1
ATOM 4182 C CA . ASP A 1 530 ? -1.722 -5.610 -19.723 1.00 96.69 530 ASP A CA 1
ATOM 4183 C C . ASP A 1 530 ? -1.511 -4.752 -18.466 1.00 96.69 530 ASP A C 1
ATOM 4185 O O . ASP A 1 530 ? -1.040 -5.244 -17.436 1.00 96.69 530 ASP A O 1
ATOM 4189 N N . LEU A 1 531 ? -1.821 -3.459 -18.543 1.00 97.62 531 LEU A N 1
ATOM 4190 C CA . LEU A 1 531 ? -1.629 -2.516 -17.444 1.00 97.62 531 LEU A CA 1
ATOM 4191 C C . LEU A 1 531 ? -2.635 -2.801 -16.321 1.00 97.62 531 LEU A C 1
ATOM 4193 O O . LEU A 1 531 ? -3.830 -2.972 -16.559 1.00 97.62 531 LEU A O 1
ATOM 4197 N N . VAL A 1 532 ? -2.148 -2.818 -15.082 1.00 96.94 532 VAL A N 1
ATOM 4198 C CA . VAL A 1 532 ? -2.956 -3.054 -13.873 1.00 96.94 532 VAL A CA 1
ATOM 4199 C C . VAL A 1 532 ? -3.043 -1.806 -13.008 1.00 96.94 532 VAL A C 1
ATOM 4201 O O . VAL A 1 532 ? -4.117 -1.485 -12.499 1.00 96.94 532 VAL A O 1
ATOM 4204 N N . ALA A 1 533 ? -1.924 -1.100 -12.846 1.00 97.94 533 ALA A N 1
ATOM 4205 C CA . ALA A 1 533 ? -1.858 0.124 -12.060 1.00 97.94 533 ALA A CA 1
ATOM 4206 C C . ALA A 1 533 ? -0.921 1.147 -12.709 1.00 97.94 533 ALA A C 1
ATOM 4208 O O . ALA A 1 533 ? 0.137 0.781 -13.220 1.00 97.94 533 ALA A O 1
ATOM 4209 N N . ASN A 1 534 ? -1.288 2.423 -12.636 1.00 98.19 534 ASN A N 1
ATOM 4210 C CA . ASN A 1 534 ? -0.488 3.559 -13.080 1.00 98.19 534 ASN A CA 1
ATOM 4211 C C . ASN A 1 534 ? -0.485 4.642 -11.994 1.00 98.19 534 ASN A C 1
ATOM 4213 O O . ASN A 1 534 ? -1.495 5.296 -11.750 1.00 98.19 534 ASN A O 1
ATOM 4217 N N . VAL A 1 535 ? 0.647 4.819 -11.322 1.00 97.88 535 VAL A N 1
ATOM 4218 C CA . VAL A 1 535 ? 0.886 5.910 -10.377 1.00 97.88 535 VAL A CA 1
ATOM 4219 C C . VAL A 1 535 ? 1.302 7.142 -11.164 1.00 97.88 535 VAL A C 1
ATOM 4221 O O . VAL A 1 535 ? 2.226 7.088 -11.976 1.00 97.88 535 VAL A O 1
ATOM 4224 N N . VAL A 1 536 ? 0.634 8.254 -10.899 1.00 96.38 536 VAL A N 1
ATOM 4225 C CA . VAL A 1 536 ? 0.792 9.518 -11.610 1.00 96.38 536 VAL A CA 1
ATOM 4226 C C . VAL A 1 536 ? 1.228 10.593 -10.624 1.00 96.38 536 VAL A C 1
ATOM 4228 O O . VAL A 1 536 ? 0.673 10.705 -9.529 1.00 96.38 536 VAL A O 1
ATOM 4231 N N . HIS A 1 537 ? 2.220 11.378 -11.036 1.00 94.00 537 HIS A N 1
ATOM 4232 C CA . HIS A 1 537 ? 2.628 12.596 -10.353 1.00 94.00 537 HIS A CA 1
ATOM 4233 C C . HIS A 1 537 ? 1.781 13.779 -10.835 1.00 94.00 537 HIS A C 1
ATOM 4235 O O . HIS A 1 537 ? 1.524 13.925 -12.031 1.00 94.00 537 HIS A O 1
ATOM 4241 N N . GLU A 1 538 ? 1.371 14.647 -9.919 1.00 89.12 538 GLU A N 1
ATOM 4242 C CA . GLU A 1 538 ? 0.710 15.904 -10.246 1.00 89.12 538 GLU A CA 1
ATOM 4243 C C . GLU A 1 538 ? 1.257 17.025 -9.361 1.00 89.12 538 GLU A C 1
ATOM 4245 O O . GLU A 1 538 ? 1.246 16.936 -8.131 1.00 89.12 538 GLU A O 1
ATOM 4250 N N . ALA A 1 539 ? 1.761 18.085 -9.995 1.00 80.50 539 ALA A N 1
ATOM 4251 C CA . ALA A 1 539 ? 2.214 19.284 -9.303 1.00 80.50 539 ALA A CA 1
ATOM 4252 C C . ALA A 1 539 ? 1.071 20.298 -9.256 1.00 80.50 539 ALA A C 1
ATOM 4254 O O . ALA A 1 539 ? 0.710 20.887 -10.277 1.00 80.50 539 ALA A O 1
ATOM 4255 N N . VAL A 1 540 ? 0.518 20.512 -8.065 1.00 74.44 540 VAL A N 1
ATOM 4256 C CA . VAL A 1 540 ? -0.527 21.509 -7.845 1.00 74.44 540 VAL A CA 1
ATOM 4257 C C . VAL A 1 540 ? 0.141 22.806 -7.404 1.00 74.44 540 VAL A C 1
ATOM 4259 O O . VAL A 1 540 ? 0.786 22.869 -6.355 1.00 74.44 540 VAL A O 1
ATOM 4262 N N . ARG A 1 541 ? -0.018 23.865 -8.201 1.00 65.31 541 ARG A N 1
ATOM 4263 C CA . ARG A 1 541 ? 0.364 25.219 -7.786 1.00 65.31 541 ARG A CA 1
ATOM 4264 C C . ARG A 1 541 ? -0.716 25.764 -6.865 1.00 65.31 541 ARG A C 1
ATOM 4266 O O . ARG A 1 541 ? -1.831 26.025 -7.314 1.00 65.31 541 ARG A O 1
ATOM 4273 N N . ALA A 1 542 ? -0.393 25.935 -5.586 1.00 54.81 542 ALA A N 1
ATOM 4274 C CA . ALA A 1 542 ? -1.278 26.624 -4.659 1.00 54.81 542 ALA A CA 1
ATOM 4275 C C . ALA A 1 542 ? -1.350 28.103 -5.063 1.00 54.81 542 ALA A C 1
ATOM 4277 O O . ALA A 1 542 ? -0.390 28.854 -4.895 1.00 54.81 542 ALA A O 1
ATOM 4278 N N . ARG A 1 543 ? -2.481 28.520 -5.635 1.00 49.66 543 ARG A N 1
ATOM 4279 C CA . ARG A 1 543 ? -2.752 29.933 -5.900 1.00 49.66 543 ARG A CA 1
ATOM 4280 C C . ARG A 1 543 ? -3.095 30.566 -4.544 1.00 49.66 543 ARG A C 1
ATOM 4282 O O . ARG A 1 543 ? -4.146 30.261 -3.993 1.00 49.66 543 ARG A O 1
ATOM 4289 N N . ARG A 1 544 ? -2.194 31.364 -3.955 1.00 49.97 544 ARG A N 1
ATOM 4290 C CA . ARG A 1 544 ? -2.558 32.210 -2.803 1.00 49.97 544 ARG A CA 1
ATOM 4291 C C . ARG A 1 544 ? -3.467 33.317 -3.331 1.00 49.97 544 ARG A C 1
ATOM 4293 O O . ARG A 1 544 ? -3.071 34.019 -4.254 1.00 49.97 544 ARG A O 1
ATOM 4300 N N . GLU A 1 545 ? -4.667 33.450 -2.774 1.00 51.69 545 GLU A N 1
ATOM 4301 C CA . GLU A 1 545 ? -5.654 34.451 -3.212 1.00 51.69 545 GLU A CA 1
ATOM 4302 C C . GLU A 1 545 ? -5.211 35.902 -2.920 1.00 51.69 545 GLU A C 1
ATOM 4304 O O . GLU A 1 545 ? -5.733 36.827 -3.534 1.00 51.69 545 GLU A O 1
ATOM 4309 N N . ASP A 1 546 ? -4.177 36.101 -2.092 1.00 50.97 546 ASP A N 1
ATOM 4310 C CA . ASP A 1 546 ? -3.850 37.420 -1.531 1.00 50.97 546 ASP A CA 1
ATOM 4311 C C . ASP A 1 546 ? -2.645 38.139 -2.170 1.00 50.97 546 ASP A C 1
ATOM 4313 O O . ASP A 1 546 ? -2.347 39.274 -1.799 1.00 50.97 546 ASP A O 1
ATOM 4317 N N . VAL A 1 547 ? -1.914 37.525 -3.114 1.00 52.56 547 VAL A N 1
ATOM 4318 C CA . VAL A 1 547 ? -0.744 38.167 -3.754 1.00 52.56 547 VAL A CA 1
ATOM 4319 C C . VAL A 1 547 ? -0.598 37.713 -5.208 1.00 52.56 547 VAL A C 1
ATOM 4321 O O . VAL A 1 547 ? -0.293 36.551 -5.467 1.00 52.56 547 VAL A O 1
ATOM 4324 N N . ALA A 1 548 ? -0.759 38.641 -6.157 1.00 51.53 548 ALA A N 1
ATOM 4325 C CA . ALA A 1 548 ? -0.709 38.366 -7.598 1.00 51.53 548 ALA A CA 1
ATOM 4326 C C . ALA A 1 548 ? 0.647 37.816 -8.103 1.00 51.53 548 ALA A C 1
ATOM 4328 O O . ALA A 1 548 ? 0.668 37.144 -9.130 1.00 51.53 548 ALA A O 1
ATOM 4329 N N . ASP A 1 549 ? 1.739 38.025 -7.353 1.00 45.12 549 ASP A N 1
ATOM 4330 C CA . ASP A 1 549 ? 3.115 37.656 -7.736 1.00 45.12 549 ASP A CA 1
ATOM 4331 C C . ASP A 1 549 ? 3.823 36.694 -6.757 1.00 45.12 549 ASP A C 1
ATOM 4333 O O . ASP A 1 549 ? 5.029 36.460 -6.858 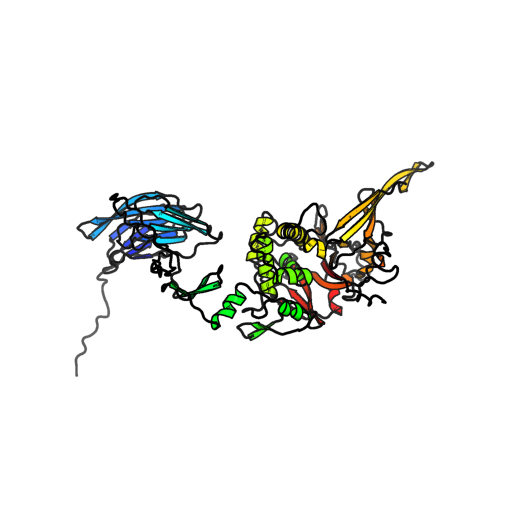1.00 45.12 549 ASP A O 1
ATOM 4337 N N . ALA A 1 550 ? 3.109 36.091 -5.798 1.00 45.81 550 ALA A N 1
ATOM 4338 C CA . ALA A 1 550 ? 3.714 35.058 -4.958 1.00 45.81 550 ALA A CA 1
ATOM 4339 C C . ALA A 1 550 ? 3.761 33.724 -5.722 1.00 45.81 550 ALA A C 1
ATOM 4341 O O . ALA A 1 550 ? 2.740 33.054 -5.887 1.00 45.81 550 ALA A O 1
ATOM 4342 N N . VAL A 1 551 ? 4.955 33.310 -6.158 1.00 47.88 551 VAL A N 1
ATOM 4343 C CA . VAL A 1 551 ? 5.220 31.941 -6.628 1.00 47.88 551 VAL A CA 1
ATOM 4344 C C . VAL A 1 551 ? 4.986 30.991 -5.449 1.00 47.88 551 VAL A C 1
ATOM 4346 O O . VAL A 1 551 ? 5.868 30.780 -4.621 1.00 47.88 551 VAL A O 1
ATOM 4349 N N . GLY A 1 552 ? 3.760 30.484 -5.313 1.00 50.78 552 GLY A N 1
ATOM 4350 C CA . GLY A 1 552 ? 3.417 29.494 -4.294 1.00 50.78 552 GLY A CA 1
ATOM 4351 C C . GLY A 1 552 ? 4.262 28.230 -4.459 1.00 50.78 552 GLY A C 1
ATOM 4352 O O . GLY A 1 552 ? 4.561 27.827 -5.584 1.00 50.78 552 GLY A O 1
ATOM 4353 N N . GLU A 1 553 ? 4.643 27.602 -3.343 1.00 58.16 553 GLU A N 1
ATOM 4354 C CA . GLU A 1 553 ? 5.340 26.312 -3.357 1.00 58.16 553 GLU A CA 1
ATOM 4355 C C . GLU A 1 553 ? 4.524 25.280 -4.156 1.00 58.16 553 GLU A C 1
ATOM 4357 O O . GLU A 1 553 ? 3.321 25.104 -3.935 1.00 58.16 553 GLU A O 1
ATOM 4362 N N . GLU A 1 554 ? 5.168 24.608 -5.118 1.00 68.19 554 GLU A N 1
ATOM 4363 C CA . GLU A 1 554 ? 4.544 23.514 -5.865 1.00 68.19 554 GLU A CA 1
ATOM 4364 C C . GLU A 1 554 ? 4.333 22.326 -4.922 1.00 68.19 554 GLU A C 1
ATOM 4366 O O . GLU A 1 554 ? 5.288 21.664 -4.505 1.00 68.19 554 GLU A O 1
ATOM 4371 N N . ARG A 1 555 ? 3.070 22.030 -4.597 1.00 75.62 555 ARG A N 1
ATOM 4372 C CA . ARG A 1 555 ? 2.730 20.850 -3.806 1.00 75.62 555 ARG A CA 1
ATOM 4373 C C . ARG A 1 555 ? 2.712 19.635 -4.722 1.00 75.62 555 ARG A C 1
ATOM 4375 O O . ARG A 1 555 ? 1.947 19.580 -5.687 1.00 75.62 555 ARG A O 1
ATOM 4382 N N . LYS A 1 556 ? 3.550 18.651 -4.408 1.00 85.25 556 LYS A N 1
ATOM 4383 C CA . LYS A 1 556 ? 3.568 17.360 -5.099 1.00 85.25 556 LYS A CA 1
ATOM 4384 C C . LYS A 1 556 ? 2.417 16.513 -4.582 1.00 85.25 556 LYS A C 1
ATOM 4386 O O . LYS A 1 556 ? 2.249 16.367 -3.373 1.00 85.25 556 LYS A O 1
ATOM 4391 N N . THR A 1 557 ? 1.635 15.960 -5.493 1.00 91.12 557 THR A N 1
ATOM 4392 C CA . THR A 1 557 ? 0.524 15.068 -5.165 1.00 91.12 557 THR A CA 1
ATOM 4393 C C . THR A 1 557 ? 0.628 13.793 -5.981 1.00 91.12 557 THR A C 1
ATOM 4395 O O . THR A 1 557 ? 1.021 13.813 -7.151 1.00 91.12 557 THR A O 1
ATOM 4398 N N . TRP A 1 558 ? 0.293 12.675 -5.346 1.00 94.62 558 TRP A N 1
ATOM 4399 C CA . TRP A 1 558 ? 0.334 11.360 -5.969 1.00 94.62 558 TRP A CA 1
ATOM 4400 C C . TRP A 1 558 ? -1.066 10.771 -6.088 1.00 94.62 558 TRP A C 1
ATOM 4402 O O . TRP A 1 558 ? -1.819 10.715 -5.117 1.00 94.62 558 TRP A O 1
ATOM 4412 N N . LYS A 1 559 ? -1.395 10.268 -7.278 1.00 95.75 559 LYS A N 1
ATOM 4413 C CA . LYS A 1 559 ? -2.630 9.515 -7.534 1.00 95.75 559 LYS A CA 1
ATOM 4414 C C . LYS A 1 559 ? -2.318 8.185 -8.197 1.00 95.75 559 LYS A C 1
ATOM 4416 O O . LYS A 1 559 ? -1.276 8.028 -8.832 1.00 95.75 559 LYS A O 1
ATOM 4421 N N . VAL A 1 560 ? -3.216 7.219 -8.060 1.00 97.56 560 VAL A N 1
ATOM 4422 C CA . VAL A 1 560 ? -3.085 5.910 -8.704 1.00 97.56 560 VAL A CA 1
ATOM 4423 C C . VAL A 1 560 ? -4.318 5.617 -9.538 1.00 97.56 560 VAL A C 1
ATOM 4425 O O . VAL A 1 560 ? -5.440 5.765 -9.075 1.00 97.56 560 VAL A O 1
ATOM 4428 N N . GLN A 1 561 ? -4.109 5.209 -10.780 1.00 97.81 561 GLN A N 1
ATOM 4429 C CA . GLN A 1 561 ? -5.141 4.698 -11.670 1.00 97.81 561 GLN A CA 1
ATOM 4430 C C . GLN A 1 561 ? -5.064 3.171 -11.650 1.00 97.81 561 GLN A C 1
ATOM 4432 O O . GLN A 1 561 ? -3.980 2.607 -11.805 1.00 97.81 561 GLN A O 1
ATOM 4437 N N . LEU A 1 562 ? -6.188 2.500 -11.439 1.00 97.25 562 LEU A N 1
ATOM 4438 C CA . LEU A 1 562 ? -6.287 1.062 -11.211 1.00 97.25 562 LEU A CA 1
ATOM 4439 C C . LEU A 1 562 ? -7.309 0.450 -12.163 1.00 97.25 562 LEU A C 1
ATOM 4441 O O . LEU A 1 562 ? -8.369 1.034 -12.405 1.00 97.25 562 LEU A O 1
ATOM 4445 N N . LYS A 1 563 ? -7.007 -0.745 -12.673 1.00 95.44 563 LYS A N 1
ATOM 4446 C CA . LYS A 1 563 ? -7.937 -1.509 -13.502 1.00 95.44 563 LYS A CA 1
ATOM 4447 C C . LYS A 1 563 ? -8.897 -2.324 -12.636 1.00 95.44 563 LYS A C 1
ATOM 4449 O O . LYS A 1 563 ? -8.466 -3.234 -11.926 1.00 95.44 563 LYS A O 1
ATOM 4454 N N . ASP A 1 564 ? -10.196 -2.075 -12.774 1.00 93.12 564 ASP A N 1
ATOM 4455 C CA . ASP A 1 564 ? -11.234 -2.983 -12.286 1.00 93.12 564 ASP A CA 1
ATOM 4456 C C . ASP A 1 564 ? -11.497 -4.060 -13.339 1.00 93.12 564 ASP A C 1
ATOM 4458 O O . ASP A 1 564 ? -12.107 -3.816 -14.380 1.00 93.12 564 ASP A O 1
ATOM 4462 N N . LYS A 1 565 ? -11.004 -5.275 -13.078 1.00 89.12 565 LYS A N 1
ATOM 4463 C CA . LYS A 1 565 ? -11.199 -6.424 -13.973 1.00 89.12 565 LYS A CA 1
ATOM 4464 C C . LYS A 1 565 ? -12.640 -6.922 -13.995 1.00 89.12 565 LYS A C 1
ATOM 4466 O O . LYS A 1 565 ? -13.069 -7.432 -15.024 1.00 89.12 565 LYS A O 1
ATOM 4471 N N . GLY A 1 566 ? -13.365 -6.792 -12.884 1.00 85.81 566 GLY A N 1
ATOM 4472 C CA . GLY A 1 566 ? -14.741 -7.263 -12.775 1.00 85.81 566 GLY A CA 1
ATOM 4473 C C . GLY A 1 566 ? -15.712 -6.376 -13.551 1.00 85.81 566 GLY A C 1
ATOM 4474 O O . GLY A 1 566 ? -16.666 -6.889 -14.131 1.00 85.81 566 GLY A O 1
ATOM 4475 N N . ARG A 1 567 ? -15.467 -5.057 -13.565 1.00 87.88 567 ARG A N 1
ATOM 4476 C CA . ARG A 1 567 ? -16.275 -4.066 -14.309 1.00 87.88 567 ARG A CA 1
ATOM 4477 C C . ARG A 1 567 ? -15.727 -3.737 -15.700 1.00 87.88 567 ARG A C 1
ATOM 4479 O O . ARG A 1 567 ? -16.424 -3.118 -16.490 1.00 87.88 567 ARG A O 1
ATOM 4486 N N . ASP A 1 568 ? -14.490 -4.136 -15.985 1.00 89.12 568 ASP A N 1
ATOM 4487 C CA . ASP A 1 568 ? -13.694 -3.689 -17.136 1.00 89.12 568 ASP A CA 1
ATOM 4488 C C . ASP A 1 568 ? -13.567 -2.153 -17.234 1.00 89.12 568 ASP A C 1
ATOM 4490 O O . ASP A 1 568 ? -13.368 -1.596 -18.309 1.00 89.12 568 ASP A O 1
ATOM 4494 N N . GLU A 1 569 ? -13.552 -1.456 -16.096 1.00 93.06 569 GLU A N 1
ATOM 4495 C CA . GLU A 1 569 ? -13.420 0.007 -15.997 1.00 93.06 569 GLU A CA 1
ATOM 4496 C C . GLU A 1 569 ? -12.058 0.409 -15.403 1.00 93.06 569 GLU A C 1
ATOM 4498 O O . GLU A 1 569 ? -11.321 -0.426 -14.871 1.00 93.06 569 GLU A O 1
ATOM 4503 N N . TRP A 1 570 ? -11.705 1.692 -15.506 1.00 96.12 570 TRP A N 1
ATOM 4504 C CA . TRP A 1 570 ? -10.559 2.273 -14.808 1.00 96.12 570 TRP A CA 1
ATOM 4505 C C . TRP A 1 570 ? -11.031 3.231 -13.719 1.00 96.12 570 TRP A C 1
ATOM 4507 O O . TRP A 1 570 ? -11.967 4.008 -13.909 1.00 96.12 570 TRP A O 1
ATOM 4517 N N . VAL A 1 571 ? -10.351 3.183 -12.578 1.00 95.62 571 VAL A N 1
ATOM 4518 C CA . VAL A 1 571 ? -10.657 3.996 -11.402 1.00 95.62 571 VAL A CA 1
ATOM 4519 C C . VAL A 1 571 ? -9.405 4.759 -10.995 1.00 95.62 571 VAL A C 1
ATOM 4521 O O . VAL A 1 571 ? -8.328 4.176 -10.917 1.00 95.62 571 VAL A O 1
ATOM 4524 N N . VAL A 1 572 ? -9.528 6.056 -10.736 1.00 96.38 572 VAL A N 1
ATOM 4525 C CA . VAL A 1 572 ? -8.475 6.874 -10.140 1.00 96.38 572 VAL A CA 1
ATOM 4526 C C . VAL A 1 572 ? -8.745 7.044 -8.650 1.00 96.38 572 VAL A C 1
ATOM 4528 O O . VAL A 1 572 ? -9.832 7.445 -8.246 1.00 96.38 572 VAL A O 1
ATOM 4531 N N . CYS A 1 573 ? -7.742 6.736 -7.836 1.00 95.19 573 CYS A N 1
ATOM 4532 C CA . CYS A 1 573 ? -7.754 6.937 -6.397 1.00 95.19 573 CYS A CA 1
ATOM 4533 C C . CYS A 1 573 ? -6.727 8.013 -6.032 1.00 95.19 573 CYS A C 1
ATOM 4535 O O . CYS A 1 573 ? -5.533 7.874 -6.325 1.00 95.19 573 CYS A O 1
ATOM 4537 N N . GLN A 1 574 ? -7.187 9.058 -5.353 1.00 92.56 574 GLN A N 1
ATOM 4538 C CA . GLN A 1 574 ? -6.353 10.095 -4.757 1.00 92.56 574 GLN A CA 1
ATOM 4539 C C . GLN A 1 574 ? -6.803 10.298 -3.315 1.00 92.56 574 GLN A C 1
ATOM 4541 O O . GLN A 1 574 ? -7.827 10.925 -3.047 1.00 92.56 574 GLN A O 1
ATOM 4546 N N . ASP A 1 575 ? -6.040 9.734 -2.381 1.00 89.31 575 ASP A N 1
ATOM 4547 C CA . ASP A 1 575 ? -6.406 9.682 -0.968 1.00 89.31 575 ASP A CA 1
ATOM 4548 C C . ASP A 1 575 ? -7.844 9.175 -0.777 1.00 89.31 575 ASP A C 1
ATOM 4550 O O . ASP A 1 575 ? -8.130 8.022 -1.093 1.00 89.31 575 ASP A O 1
ATOM 4554 N N . LEU A 1 576 ? -8.754 10.016 -0.281 1.00 92.50 576 LEU A N 1
ATOM 4555 C CA . LEU A 1 576 ? -10.154 9.668 -0.037 1.00 92.50 576 LEU A CA 1
ATOM 4556 C C . LEU A 1 576 ? -11.035 9.672 -1.292 1.00 92.50 576 LEU A C 1
ATOM 4558 O O . LEU A 1 576 ? -12.138 9.121 -1.252 1.00 92.50 576 LEU A O 1
ATOM 4562 N N . PHE A 1 577 ? -10.574 10.298 -2.372 1.00 92.25 577 PHE A N 1
ATOM 4563 C CA . PHE A 1 577 ? -11.324 10.448 -3.611 1.00 92.25 577 PHE A CA 1
ATOM 4564 C C . PHE A 1 577 ? -11.112 9.235 -4.510 1.00 92.25 577 PHE A C 1
ATOM 4566 O O . PHE A 1 577 ? -9.986 8.769 -4.693 1.00 92.25 577 PHE A O 1
ATOM 4573 N N . VAL A 1 578 ? -12.215 8.725 -5.050 1.00 94.44 578 VAL A N 1
ATOM 4574 C CA . VAL A 1 578 ? -12.251 7.562 -5.935 1.00 94.44 578 VAL A CA 1
ATOM 4575 C C . VAL A 1 578 ? -13.228 7.879 -7.057 1.00 94.44 578 VAL A C 1
ATOM 4577 O O . VAL A 1 578 ? -14.429 7.947 -6.806 1.00 94.44 578 VAL A O 1
ATOM 4580 N N . ASP A 1 579 ? -12.714 8.055 -8.271 1.00 94.69 579 ASP A N 1
ATOM 4581 C CA . ASP A 1 579 ? -13.496 8.441 -9.448 1.00 94.69 579 ASP A CA 1
ATOM 4582 C C . ASP A 1 579 ? -13.210 7.523 -10.636 1.00 94.69 579 ASP A C 1
ATOM 4584 O O . ASP A 1 579 ? -12.161 6.885 -10.723 1.00 94.69 579 ASP A O 1
ATOM 4588 N N . LYS A 1 580 ? -14.143 7.448 -11.585 1.00 94.88 580 LYS A N 1
ATOM 4589 C CA . LYS A 1 580 ? -13.932 6.705 -12.833 1.00 94.88 580 LYS A CA 1
ATOM 4590 C C . LYS A 1 580 ? -13.077 7.519 -13.801 1.00 94.88 580 LYS A C 1
ATOM 4592 O O . LYS A 1 580 ? -13.216 8.735 -13.893 1.00 94.88 580 LYS A O 1
ATOM 4597 N N . VAL A 1 581 ? -12.237 6.838 -14.572 1.00 94.94 581 VAL A N 1
ATOM 4598 C CA . VAL A 1 581 ? -11.436 7.443 -15.642 1.00 94.94 581 VAL A CA 1
ATOM 4599 C C . VAL A 1 581 ? -11.535 6.597 -16.909 1.00 94.94 581 VAL A C 1
ATOM 4601 O O . VAL A 1 581 ? -11.698 5.381 -16.847 1.00 94.94 581 VAL A O 1
ATOM 4604 N N . GLN A 1 582 ? -11.477 7.239 -18.072 1.00 93.88 582 GLN A N 1
ATOM 4605 C CA . GLN A 1 582 ? -11.470 6.550 -19.364 1.00 93.88 582 GLN A CA 1
ATOM 4606 C C . GLN A 1 582 ? -10.065 6.031 -19.696 1.00 93.88 582 GLN A C 1
ATOM 4608 O O . GLN A 1 582 ? -9.067 6.670 -19.351 1.00 93.88 582 GLN A O 1
ATOM 4613 N N . SER A 1 583 ? -9.973 4.885 -20.379 1.00 91.94 583 SER A N 1
ATOM 4614 C CA . SER A 1 583 ? -8.695 4.252 -20.745 1.00 91.94 583 SER A CA 1
ATOM 4615 C C . SER A 1 583 ? -7.809 5.152 -21.602 1.00 91.94 583 SER A C 1
ATOM 4617 O O . SER A 1 583 ? -6.590 5.160 -21.445 1.00 91.94 583 SER A O 1
ATOM 4619 N N . GLU A 1 584 ? -8.421 5.944 -22.474 1.00 90.81 584 GLU A N 1
ATOM 4620 C CA . GLU A 1 584 ? -7.754 6.825 -23.432 1.00 90.81 584 GLU A CA 1
ATOM 4621 C C . GLU A 1 584 ? -7.127 8.042 -22.741 1.00 90.81 584 GLU A C 1
ATOM 4623 O O . GLU A 1 584 ? -6.260 8.698 -23.304 1.00 90.81 584 GLU A O 1
ATOM 4628 N N . LEU A 1 585 ? -7.538 8.347 -21.506 1.00 93.00 585 LEU A N 1
ATOM 4629 C CA . LEU A 1 585 ? -7.058 9.503 -20.747 1.00 93.00 585 LEU A CA 1
ATOM 4630 C C . LEU A 1 585 ? -5.943 9.142 -19.754 1.00 93.00 585 LEU A C 1
ATOM 4632 O O . LEU A 1 585 ? -5.378 10.030 -19.115 1.00 93.00 585 LEU A O 1
ATOM 4636 N N . LEU A 1 586 ? -5.597 7.856 -19.613 1.00 93.69 586 LEU A N 1
ATOM 4637 C CA . LEU A 1 586 ? -4.624 7.392 -18.615 1.00 93.69 586 LEU A CA 1
ATOM 4638 C C . LEU A 1 586 ? -3.232 8.000 -18.824 1.00 93.69 586 LEU A C 1
ATOM 4640 O O . LEU A 1 586 ? -2.565 8.363 -17.853 1.00 93.69 586 LEU A O 1
ATOM 4644 N N . TYR A 1 587 ? -2.807 8.141 -20.082 1.00 91.81 587 TYR A N 1
ATOM 4645 C CA . TYR A 1 587 ? -1.481 8.653 -20.425 1.00 91.81 587 TYR A CA 1
ATOM 4646 C C . TYR A 1 587 ? -1.351 10.175 -20.285 1.00 91.81 587 TYR A C 1
ATOM 4648 O O . TYR A 1 587 ? -0.235 10.677 -20.320 1.00 91.81 587 TYR A O 1
ATOM 4656 N N . LEU A 1 588 ? -2.452 10.923 -20.117 1.00 89.62 588 LEU A N 1
ATOM 4657 C CA . LEU A 1 588 ? -2.402 12.388 -19.987 1.00 89.62 588 LEU A CA 1
ATOM 4658 C C . LEU A 1 588 ? -1.704 12.850 -18.701 1.00 89.62 588 LEU A C 1
ATOM 4660 O O . LEU A 1 588 ? -1.227 13.979 -18.625 1.00 89.62 588 LEU A O 1
ATOM 4664 N N . GLY A 1 589 ? -1.658 11.991 -17.683 1.00 87.75 589 GLY A N 1
ATOM 4665 C CA . GLY A 1 589 ? -0.922 12.255 -16.454 1.00 87.75 589 GLY A CA 1
ATOM 4666 C C . GLY A 1 589 ? 0.580 12.004 -16.595 1.00 87.75 589 GLY A C 1
ATOM 4667 O O . GLY A 1 589 ? 1.020 11.174 -17.391 1.00 87.75 589 GLY A O 1
ATOM 4668 N N . GLU A 1 590 ? 1.385 12.645 -15.744 1.00 93.69 590 GLU A N 1
ATOM 4669 C CA . GLU A 1 590 ? 2.810 12.330 -15.609 1.00 93.69 590 GLU A CA 1
ATOM 4670 C C . GLU A 1 590 ? 2.995 10.949 -14.956 1.00 93.69 590 GLU A C 1
ATOM 4672 O O . GLU A 1 590 ? 3.231 10.830 -13.752 1.00 93.69 590 GLU A O 1
ATOM 4677 N N . THR A 1 591 ? 2.872 9.881 -15.752 1.00 96.12 591 THR A N 1
ATOM 4678 C CA . THR A 1 591 ? 3.086 8.503 -15.286 1.00 96.12 591 THR A CA 1
ATOM 4679 C C . THR A 1 591 ? 4.458 8.371 -14.641 1.00 96.12 591 THR A C 1
ATOM 4681 O O . THR A 1 591 ? 5.473 8.743 -15.231 1.00 96.12 591 THR A O 1
ATOM 4684 N N . TYR A 1 592 ? 4.486 7.890 -13.409 1.00 97.12 592 TYR A N 1
ATOM 4685 C CA . TYR A 1 592 ? 5.690 7.754 -12.605 1.00 97.12 592 TYR A CA 1
ATOM 4686 C C . TYR A 1 592 ? 6.042 6.289 -12.381 1.00 97.12 592 TYR A C 1
ATOM 4688 O O . TYR A 1 592 ? 7.200 5.895 -12.512 1.00 97.12 592 TYR A O 1
ATOM 4696 N N . LEU A 1 593 ? 5.037 5.461 -12.093 1.00 97.88 593 LEU A N 1
ATOM 4697 C CA . LEU A 1 593 ? 5.216 4.031 -11.889 1.00 97.88 593 LEU A CA 1
ATOM 4698 C C . LEU A 1 593 ? 4.058 3.247 -12.495 1.00 97.88 593 LEU A C 1
ATOM 4700 O O . LEU A 1 593 ? 2.901 3.557 -12.245 1.00 97.88 593 LEU A O 1
ATOM 4704 N N . GLN A 1 594 ? 4.365 2.195 -13.241 1.00 98.06 594 GLN A N 1
ATOM 4705 C CA . GLN A 1 594 ? 3.385 1.302 -13.840 1.00 98.06 594 GLN A CA 1
ATOM 4706 C C . GLN A 1 594 ? 3.584 -0.130 -13.357 1.00 98.06 594 GLN A C 1
ATOM 4708 O O . GLN A 1 594 ? 4.712 -0.592 -13.177 1.00 98.06 594 GLN A O 1
ATOM 4713 N N . VAL A 1 595 ? 2.476 -0.844 -13.184 1.00 98.38 595 VAL A N 1
ATOM 4714 C CA . VAL A 1 595 ? 2.448 -2.276 -12.888 1.00 98.38 595 VAL A CA 1
ATOM 4715 C C . VAL A 1 595 ? 1.719 -2.981 -14.022 1.00 98.38 595 VAL A C 1
ATOM 4717 O O . VAL A 1 595 ? 0.552 -2.694 -14.283 1.00 98.38 595 VAL A O 1
ATOM 4720 N N . TRP A 1 596 ? 2.405 -3.915 -14.667 1.00 98.25 596 TRP A N 1
ATOM 4721 C CA . TRP A 1 596 ? 1.939 -4.652 -15.836 1.00 98.25 596 TRP A CA 1
ATOM 4722 C C . TRP A 1 596 ? 1.830 -6.142 -15.524 1.00 98.25 596 TRP A C 1
ATOM 4724 O O . TRP A 1 596 ? 2.741 -6.711 -14.929 1.00 98.25 596 TRP A O 1
ATOM 4734 N N . GLU A 1 597 ? 0.757 -6.795 -15.955 1.00 97.38 597 GLU A N 1
ATOM 4735 C CA . GLU A 1 597 ? 0.515 -8.229 -15.782 1.00 97.38 597 GLU A CA 1
ATOM 4736 C C . GLU A 1 597 ? 0.744 -8.993 -17.079 1.00 97.38 597 GLU A C 1
ATOM 4738 O O . GLU A 1 597 ? 0.186 -8.648 -18.117 1.00 97.38 597 GLU A O 1
ATOM 4743 N N . ARG A 1 598 ? 1.510 -10.083 -17.009 1.00 95.69 598 ARG A N 1
ATOM 4744 C CA . ARG A 1 598 ? 1.720 -10.984 -18.141 1.00 95.69 598 ARG A CA 1
ATOM 4745 C C . ARG A 1 598 ? 0.429 -11.730 -18.460 1.00 95.69 598 ARG A C 1
ATOM 4747 O O . ARG A 1 598 ? -0.090 -12.473 -17.619 1.00 95.69 598 ARG A O 1
ATOM 4754 N N . ARG A 1 599 ? -0.037 -11.633 -19.704 1.00 92.75 599 ARG A N 1
ATOM 4755 C CA . ARG A 1 599 ? -1.186 -12.408 -20.175 1.00 92.75 599 ARG A CA 1
ATOM 4756 C C . ARG A 1 599 ? -0.827 -13.893 -20.164 1.00 92.75 599 ARG A C 1
ATOM 4758 O O . ARG A 1 599 ? 0.205 -14.312 -20.691 1.00 92.75 599 ARG A O 1
ATOM 4765 N N . ARG A 1 600 ? -1.678 -14.715 -19.547 1.00 81.38 600 ARG A N 1
ATOM 4766 C CA . ARG A 1 600 ? -1.496 -16.170 -19.568 1.00 81.38 600 ARG A CA 1
ATOM 4767 C C . ARG A 1 600 ? -1.746 -16.662 -20.988 1.00 81.38 600 ARG A C 1
ATOM 4769 O O . ARG A 1 600 ? -2.868 -16.560 -21.475 1.00 81.38 600 ARG A O 1
ATOM 4776 N N . THR A 1 601 ? -0.729 -17.223 -21.632 1.00 65.19 601 THR A N 1
ATOM 4777 C CA . THR A 1 601 ? -0.945 -18.026 -22.833 1.00 65.19 601 THR A CA 1
ATOM 4778 C C . THR A 1 601 ? -1.780 -19.245 -22.427 1.00 65.19 601 THR A C 1
ATOM 4780 O O . THR A 1 601 ? -1.449 -19.909 -21.435 1.00 65.19 601 THR A O 1
ATOM 4783 N N . PRO A 1 602 ? -2.909 -19.533 -23.101 1.00 49.62 602 PRO A N 1
ATOM 4784 C CA . PRO A 1 602 ? -3.630 -20.767 -22.842 1.00 49.62 602 PRO A CA 1
ATOM 4785 C C . PRO A 1 602 ? -2.648 -21.907 -23.092 1.00 49.62 602 PRO A C 1
ATOM 4787 O O . PRO A 1 602 ? -2.086 -22.008 -24.181 1.00 49.62 602 PRO A O 1
ATOM 4790 N N . LYS A 1 603 ? -2.394 -22.741 -22.074 1.00 42.91 603 LYS A N 1
ATOM 4791 C CA . LYS A 1 603 ? -1.658 -23.988 -22.281 1.00 42.91 603 LYS A CA 1
ATOM 4792 C C . LYS A 1 603 ? -2.436 -24.756 -23.342 1.00 42.91 603 LYS A C 1
ATOM 4794 O O . LYS A 1 603 ? -3.521 -25.262 -23.052 1.00 42.91 603 LYS A O 1
ATOM 4799 N N . GLY A 1 604 ? -1.916 -24.774 -24.569 1.00 38.66 604 GLY A N 1
ATOM 4800 C CA . GLY A 1 604 ? -2.439 -25.618 -25.625 1.00 38.66 604 GLY A CA 1
ATOM 4801 C C . GLY A 1 604 ? -2.569 -27.021 -25.056 1.00 38.66 604 GLY A C 1
ATOM 4802 O O . GLY A 1 604 ? -1.654 -27.502 -24.383 1.00 38.66 604 GLY A O 1
ATOM 4803 N N . LYS A 1 605 ? -3.739 -27.636 -25.256 1.00 33.72 605 LYS A N 1
ATOM 4804 C CA . LYS A 1 605 ? -3.922 -29.072 -25.061 1.00 33.72 605 LYS A CA 1
ATOM 4805 C C . LYS A 1 605 ? -2.677 -29.746 -25.628 1.00 33.72 605 LYS A C 1
ATOM 4807 O O . LYS A 1 605 ? -2.404 -29.587 -26.818 1.00 33.72 605 LYS A O 1
ATOM 4812 N N . ALA A 1 606 ? -1.908 -30.421 -24.774 1.00 32.56 606 ALA A N 1
ATOM 4813 C CA . ALA A 1 606 ? -0.889 -31.338 -25.244 1.00 32.56 606 ALA A CA 1
ATOM 4814 C C . ALA A 1 606 ? -1.585 -32.229 -26.278 1.00 32.56 606 ALA A C 1
ATOM 4816 O O . ALA A 1 606 ? -2.593 -32.862 -25.955 1.00 32.56 606 ALA A O 1
ATOM 4817 N N . ARG A 1 607 ? -1.148 -32.154 -27.539 1.00 34.62 607 ARG A N 1
ATOM 4818 C CA . ARG A 1 607 ? -1.547 -33.132 -28.546 1.00 34.62 607 ARG A CA 1
ATOM 4819 C C . ARG A 1 607 ? -1.100 -34.480 -27.984 1.00 34.62 607 ARG A C 1
ATOM 4821 O O . ARG A 1 607 ? 0.098 -34.673 -27.786 1.00 34.62 607 ARG A O 1
ATOM 4828 N N . ALA A 1 608 ? -2.085 -35.287 -27.597 1.00 32.88 608 ALA A N 1
ATOM 4829 C CA . ALA A 1 608 ? -1.914 -36.699 -27.291 1.00 32.88 608 ALA A CA 1
ATOM 4830 C C . ALA A 1 608 ? -1.486 -37.452 -28.552 1.00 32.88 608 ALA A C 1
ATOM 4832 O O . ALA A 1 608 ? -1.870 -36.986 -29.655 1.00 32.88 608 ALA A O 1
#

Secondary structure (DSSP, 8-state):
---PPPPP-----S--PPP--SSS-EEE-TTS--EEEEETTEEEEEETTTTEEEEEE---SS-EEEEEE-TTSSEEEEEETTS-EEEEEEEE-TTS-EEEEEEEEE---SS-EEEEEE-TTSSEEEEEETTSEEEEEETTT-SEEEEEE--SS------------------------------------------------SSS--EEE-TTT--EEETTTTEEE--GGGHHHHHHHS----HHHHHHTTT----EE-TT--EEBTTB-EE--SSS-HHHHHHHHHHHT-HHHHHHHHHS--TTS-HHHHHHHHHHHHHT-TT-SSSEE--HHHHHHHHHHTTTSS-SSS---HHHHHHHHHHHHHHHTT--SSSTT-SHHHHHH-EEEEEEEEEEEEEE-TTS-EEEEEEEEEEEEEEEESSEEEEPPPPPSS--TT------EEEHHHHHGGGEEEEEEEETTEEEEEEEESSPPSEEEEEEE-EEE-SS-EEE--PEEE--SS-EE-GGGB---TTTS-TT---EEEEEEEEEEEEEE---TT-TT----EEEEEEEEEEETTTTEEEEEETTEEEEE-GGGGGGSEEEEEEEEEPPPP------

pLDDT: mean 83.37, std 17.34, range [25.34, 98.38]

Foldseek 3Di:
DDDDDDDDPDDDDPDDQDDQEDDAEWEAALVQQWIWYFDFQKIWTAGPVPSDTQDIGGGPPFGFLYKYAQNHNQWIWTWGQVQKIWIWGWDQDPVRHTDTHTPDIDRPDPAGFNEKEADNVNQKIWTWGQQQKIFIAGNVVRDTPDIDHDHRGGDNWFYWDFDDDDDPDDDPDDDDDDDDDDDDDDDDDPPPPPTDTDTDDDDPDQWDADLVPRWIGGPPVGDTDDDPVCVLVSCLSFPADDPVRLVCLLAAFDWAAAPVRDTDTQLQFFEAQLAACQLVVQLLSLQLLLSLSVSCLRHDDLPVFDPLSVLSSRQSSNSRPRSHNDRYYYSVSNQVVCCVVVVNPRHSHDHDHSVVVNVVSLVVNCVRQVHDPPDAPRGPLRQAQKFKKKKKKWAFDWDQDPVRDTDTDTDPDIDIDIDIDRAAEFEDPDQPPDAPPVNDPPQAEEEPVVSLVQQLQPDWDDDPRMTMGMATEPPHHQKYKYFYDQWDDDPPDIHGRRYFYDDQQWFDFCLSRHDDDCVHDNRPDTFIKGWFKWKFKDFDFPDDPPDPPDRGDTDIFIKMWGQSSNVRFIWIHGRRDIGTDDSNCRRVTRTGMIMIGTDDDPPPDPPD

Sequence (608 aa):
MANRQPYKTTFNADKVIRPIFTGGSVALDNGARVLATALGEDAVLTDPSNGRHLAQIEGDGEQISTLTLTPNASHLIICSRSLSMKIYALKSAEDDSITPTLVRSLKPHGTPVVVLAVDRTSTLLATGGTDGAIKVWDIAGGYVTHTFRGPSVLVSALKFFEVAARAKETDTGKKSKKARQGDEEEEEEVKVGTTQFRLISDEDHHVYINMQTQNVYVLPEGYEVKSKSLDDIKYVSDPRYTKQEVMELDRRAQPAWTLAGKEYAPGFVGMNNLKENDYLNVILQALSHVVPLRNYFLLENFSSRSELAKRTSILVRKIWNPRAFKAHVSPHELLQQIALDSNKRFTLTNQSDPIEFLSWFLNNLHLGLGGSKTKPGSSMIHRIFQGKLKVESQAITARADAGDRLRFEDAADVHVAVSRFLLLTLDLPAAPLFQDENNRNIIPQVPLTTILAKYDGRHAQEHLAQRKRYRLLHPLPPYLVMHVKRFSQNKFVSERNPTIVTFDARNLDMAPYVEPNPAEHPPGEPIWYDLVANVVHEAVRARREDVADAVGEERKTWKVQLKDKGRDEWVVCQDLFVDKVQSELLYLGETYLQVWERRRTPKGKARA

Radius of gyration: 35.33 Å; chains: 1; bounding box: 107×90×103 Å

InterPro domains:
  IPR001394 Peptidase C19, ubiquitin carboxyl-terminal hydrolase [PF00443] (269-584)
  IPR001680 WD40 repeat [PF00400] (101-138)
  IPR001680 WD40 repeat [PS50082] (106-147)
  IPR001680 WD40 repeat [SM00320] (50-89)
  IPR001680 WD40 repeat [SM00320] (99-138)
  IPR013083 Zinc finger, RING/FYVE/PHD-type [G3DSA:3.30.40.10] (179-237)
  IPR015943 WD40/YVTN repeat-like-containing domain superfamily [G3DSA:2.130.10.10] (8-170)
  IPR019775 WD40 repeat, conserved site [PS00678] (125-139)
  IPR028889 Ubiquitin specific protease UPS, catalytic domain [PS50235] (269-599)
  IPR033809 USP39 [cd02669] (202-597)
  IPR036322 WD40-repeat-containing domain superfamily [SSF50978] (26-159)
  IPR038765 Papain-like cysteine peptidase superfamily [SSF54001] (261-598)
  IPR050185 Ubiquitin carboxyl-terminal hydrolase [PTHR21646] (192-598)